Protein AF-0000000065834047 (afdb_homodimer)

Nearest PDB structures (foldseek):
  3djc-assembly2_E  TM=8.618E-01  e=1.489E-19  Legionella pneumophila subsp. pneumophila str. Philadelphia 1
  4o8k-assembly1_B  TM=8.026E-01  e=6.608E-20  Burkholderia thailandensis E264
  3djc-assembly2_D  TM=8.487E-01  e=1.687E-19  Legionella pneumophila subsp. pneumophila str. Philadelphia 1
  9b78-assembly1_A  TM=8.359E-01  e=2.480E-18  Mycobacterium tuberculosis
  9cku-assembly1_F  TM=8.064E-01  e=1.044E-17  Mycobacterium tuberculosis

Radius of gyration: 26.19 Å; Cα contacts (8 Å, |Δi|>4): 987; chains: 2; bounding box: 42×87×62 Å

Organism: Dichelobacter nodosus (strain VCS1703A) (NCBI:txid246195)

InterPro domains:
  IPR004619 Type III pantothenate kinase [MF_01274] (1-244)
  IPR004619 Type III pantothenate kinase [PF03309] (3-196)
  IPR004619 Type III pantothenate kinase [PTHR34265] (1-239)
  IPR004619 Type III pantothenate kinase [TIGR00671] (3-236)
  IPR043129 ATPase, nucleotide binding domain [SSF53067] (1-114)
  IPR043129 ATPase, nucleotide binding domain [SSF53067] (116-239)

pLDDT: mean 92.5, std 10.63, range [37.28, 98.75]

Sequence (492 aa):
MYLLIDVGNSRIKWLYGNKVPSTIEAVSYKQDWQMKLIRAWHLLPEPEAIALSSVNKAEITTTIEEIVRQLWHKTVKIFVSQKQTNHTLTVVYQKPEKLGSDRYLAMLGARSLCHDPLCVVGCGTAITLDAVDGDGRHLGGFILPGMRLAENALLQNTQKLVPMRWTPHLLGNDTASCISAGIHHALPAGVDHIIDELEGQCGYYFKRFAFGGDAQILFGNRPTYRIEPDLIFGGMFAHLSPPKQVMYLLIDVGNSRIKWLYGNKVPSTIEAVSYKQDWQMKLIRAWHLLPEPEAIALSSVNKAEITTTIEEIVRQLWHKTVKIFVSQKQTNHTLTVVYQKPEKLGSDRYLAMLGARSLCHDPLCVVGCGTAITLDAVDGDGRHLGGFILPGMRLAENALLQNTQKLVPMRWTPHLLGNDTASCISAGIHHALPAGVDHIIDELEGQCGYYFKRFAFGGDAQILFGNRPTYRIEPDLIFGGMFAHLSPPKQV

Structure (mmCIF, N/CA/C/O backbone):
data_AF-0000000065834047-model_v1
#
loop_
_entity.id
_entity.type
_entity.pdbx_description
1 polymer 'Type III pantothenate kinase'
#
loop_
_atom_site.group_PDB
_atom_site.id
_atom_site.type_symbol
_atom_site.label_atom_id
_atom_site.label_alt_id
_atom_site.label_comp_id
_atom_site.label_asym_id
_atom_site.label_entity_id
_atom_site.label_seq_id
_atom_site.pdbx_PDB_ins_code
_atom_site.Cartn_x
_atom_site.Cartn_y
_atom_site.Cartn_z
_atom_site.occupancy
_atom_site.B_iso_or_equiv
_atom_site.auth_seq_id
_atom_site.auth_comp_id
_atom_site.auth_asym_id
_atom_site.auth_atom_id
_atom_site.pdbx_PDB_model_num
ATOM 1 N N . MET A 1 1 ? -8.156 -37.469 -17.328 1 93.31 1 MET A N 1
ATOM 2 C CA . MET A 1 1 ? -8 -36.031 -17.188 1 93.31 1 MET A CA 1
ATOM 3 C C . MET A 1 1 ? -7.539 -35.688 -15.773 1 93.31 1 MET A C 1
ATOM 5 O O . MET A 1 1 ? -7.727 -36.469 -14.844 1 93.31 1 MET A O 1
ATOM 9 N N . TYR A 1 2 ? -6.887 -34.562 -15.664 1 94.88 2 TYR A N 1
ATOM 10 C CA . TYR A 1 2 ? -6.418 -34.125 -14.359 1 94.88 2 TYR A CA 1
ATOM 11 C C . TYR A 1 2 ? -7.488 -33.312 -13.648 1 94.88 2 TYR A C 1
ATOM 13 O O . TYR A 1 2 ? -8.297 -32.625 -14.289 1 94.88 2 TYR A O 1
ATOM 21 N N . LEU A 1 3 ? -7.492 -33.406 -12.352 1 97.31 3 LEU A N 1
ATOM 22 C CA . LEU A 1 3 ? -8.133 -32.406 -11.492 1 97.31 3 LEU A CA 1
ATOM 23 C C . LEU A 1 3 ? -7.098 -31.578 -10.75 1 97.31 3 LEU A C 1
ATOM 25 O O . LEU A 1 3 ? -6.398 -32.094 -9.875 1 97.31 3 LEU A O 1
ATOM 29 N N . LEU A 1 4 ? -7.031 -30.344 -11.156 1 97.81 4 LEU A N 1
ATOM 30 C CA . LEU A 1 4 ? -6.07 -29.422 -10.547 1 97.81 4 LEU A CA 1
ATOM 31 C C . LEU A 1 4 ? -6.777 -28.422 -9.641 1 97.81 4 LEU A C 1
ATOM 33 O O . LEU A 1 4 ? -7.781 -27.812 -10.031 1 97.81 4 LEU A O 1
ATOM 37 N N . ILE A 1 5 ? -6.246 -28.25 -8.422 1 98 5 ILE A N 1
ATOM 38 C CA . ILE A 1 5 ? -6.926 -27.453 -7.398 1 98 5 ILE A CA 1
ATOM 39 C C . ILE A 1 5 ? -5.996 -26.344 -6.902 1 98 5 ILE A C 1
ATOM 41 O O . ILE A 1 5 ? -4.836 -26.609 -6.574 1 98 5 ILE A O 1
ATOM 45 N N . ASP A 1 6 ? -6.461 -25.156 -6.887 1 97.25 6 ASP A N 1
ATOM 46 C CA . ASP A 1 6 ? -5.766 -24 -6.324 1 97.25 6 ASP A CA 1
ATOM 47 C C . ASP A 1 6 ? -6.488 -23.484 -5.086 1 97.25 6 ASP A C 1
ATOM 49 O O . ASP A 1 6 ? -7.555 -22.875 -5.195 1 97.25 6 ASP A O 1
ATOM 53 N N . VAL A 1 7 ? -5.859 -23.672 -3.938 1 96.69 7 VAL A N 1
ATOM 54 C CA . VAL A 1 7 ? -6.441 -23.281 -2.656 1 96.69 7 VAL A CA 1
ATOM 55 C C . VAL A 1 7 ? -5.855 -21.953 -2.207 1 96.69 7 VAL A C 1
ATOM 57 O O . VAL A 1 7 ? -4.812 -21.906 -1.551 1 96.69 7 VAL A O 1
ATOM 60 N N . GLY A 1 8 ? -6.59 -20.891 -2.469 1 92.88 8 GLY A N 1
ATOM 61 C CA . GLY A 1 8 ? -6.18 -19.562 -2.039 1 92.88 8 GLY A CA 1
ATOM 62 C C . GLY A 1 8 ? -6.773 -19.156 -0.705 1 92.88 8 GLY A C 1
ATOM 63 O O . GLY A 1 8 ? -7.492 -19.938 -0.077 1 92.88 8 GLY A O 1
ATOM 64 N N . ASN A 1 9 ? -6.527 -17.906 -0.293 1 87.06 9 ASN A N 1
ATOM 65 C CA . ASN A 1 9 ? -7.016 -17.406 0.993 1 87.06 9 ASN A CA 1
ATOM 66 C C . ASN A 1 9 ? -8.5 -17.062 0.934 1 87.06 9 ASN A C 1
ATOM 68 O O . ASN A 1 9 ? -9.195 -17.094 1.95 1 87.06 9 ASN A O 1
ATOM 72 N N . SER A 1 10 ? -8.969 -16.766 -0.261 1 86.06 10 SER A N 1
ATOM 73 C CA . SER A 1 10 ? -10.336 -16.281 -0.367 1 86.06 10 SER A CA 1
ATOM 74 C C . SER A 1 10 ? -11.242 -17.312 -1.042 1 86.06 10 SER A C 1
ATOM 76 O O . SER A 1 10 ? -12.438 -17.391 -0.752 1 86.06 10 SER A O 1
ATOM 78 N N . ARG A 1 11 ? -10.609 -18.062 -1.966 1 92.06 11 ARG A N 1
ATOM 79 C CA . ARG A 1 11 ? -11.406 -19 -2.758 1 92.06 11 ARG A CA 1
ATOM 80 C C . ARG A 1 11 ? -10.609 -20.266 -3.084 1 92.06 11 ARG A C 1
ATOM 82 O O . ARG A 1 11 ? -9.383 -20.25 -3.039 1 92.06 11 ARG A O 1
ATOM 89 N N . ILE A 1 12 ? -11.406 -21.281 -3.412 1 96.19 12 ILE A N 1
ATOM 90 C CA . ILE A 1 12 ? -10.859 -22.5 -4.004 1 96.19 12 ILE A CA 1
ATOM 91 C C . ILE A 1 12 ? -11.25 -22.578 -5.48 1 96.19 12 ILE A C 1
ATOM 93 O O . ILE A 1 12 ? -12.43 -22.5 -5.82 1 96.19 12 ILE A O 1
ATOM 97 N N . LYS A 1 13 ? -10.219 -22.703 -6.359 1 96.38 13 LYS A N 1
ATOM 98 C CA . LYS A 1 13 ? -10.445 -22.859 -7.793 1 96.38 13 LYS A CA 1
ATOM 99 C C . LYS A 1 13 ? -9.977 -24.219 -8.281 1 96.38 13 LYS A C 1
ATOM 101 O O . LYS A 1 13 ? -9.047 -24.812 -7.715 1 96.38 13 LYS A O 1
ATOM 106 N N . TRP A 1 14 ? -10.695 -24.688 -9.289 1 97.12 14 TRP A N 1
ATOM 107 C CA . TRP A 1 14 ? -10.227 -25.969 -9.836 1 97.12 14 TRP A CA 1
ATOM 108 C C . TRP A 1 14 ? -10.461 -26.031 -11.336 1 97.12 14 TRP A C 1
ATOM 110 O O . TRP A 1 14 ? -11.289 -25.297 -11.875 1 97.12 14 TRP A O 1
ATOM 120 N N . LEU A 1 15 ? -9.617 -26.828 -11.891 1 96.56 15 LEU A N 1
ATOM 121 C CA . LEU A 1 15 ? -9.68 -27.141 -13.312 1 96.56 15 LEU A CA 1
ATOM 122 C C . LEU A 1 15 ? -9.711 -28.641 -13.531 1 96.56 15 LEU A C 1
ATOM 124 O O . LEU A 1 15 ? -8.883 -29.375 -12.984 1 96.56 15 LEU A O 1
ATOM 128 N N . TYR A 1 16 ? -10.75 -29.078 -14.273 1 96.12 16 TYR A N 1
ATOM 129 C CA . TYR A 1 16 ? -10.797 -30.453 -14.742 1 96.12 16 TYR A CA 1
ATOM 130 C C . TYR A 1 16 ? -10.508 -30.547 -16.234 1 96.12 16 TYR A C 1
ATOM 132 O O . TYR A 1 16 ? -11.281 -30.047 -17.047 1 96.12 16 TYR A O 1
ATOM 140 N N . GLY A 1 17 ? -9.305 -31.094 -16.547 1 93.88 17 GLY A N 1
ATOM 141 C CA . GLY A 1 17 ? -8.906 -31.141 -17.938 1 93.88 17 GLY A CA 1
ATOM 142 C C . GLY A 1 17 ? -7.441 -31.484 -18.141 1 93.88 17 GLY A C 1
ATOM 143 O O . GLY A 1 17 ? -6.746 -31.812 -17.172 1 93.88 17 GLY A O 1
ATOM 144 N N . ASN A 1 18 ? -6.973 -31.359 -19.5 1 91.31 18 ASN A N 1
ATOM 145 C CA . ASN A 1 18 ? -5.605 -31.75 -19.812 1 91.31 18 ASN A CA 1
ATOM 146 C C . ASN A 1 18 ? -4.781 -30.578 -20.328 1 91.31 18 ASN A C 1
ATOM 148 O O . ASN A 1 18 ? -3.621 -30.734 -20.703 1 91.31 18 ASN A O 1
ATOM 152 N N . LYS A 1 19 ? -5.438 -29.438 -20.359 1 84.38 19 LYS A N 1
ATOM 153 C CA . LYS A 1 19 ? -4.715 -28.266 -20.844 1 84.38 19 LYS A CA 1
ATOM 154 C C . LYS A 1 19 ? -5.418 -26.984 -20.438 1 84.38 19 LYS A C 1
ATOM 156 O O . LYS A 1 19 ? -6.539 -27.016 -19.922 1 84.38 19 LYS A O 1
ATOM 161 N N . VAL A 1 20 ? -4.637 -25.828 -20.672 1 81.25 20 VAL A N 1
ATOM 162 C CA . VAL A 1 20 ? -5.234 -24.5 -20.547 1 81.25 20 VAL A CA 1
ATOM 163 C C . VAL A 1 20 ? -5.344 -23.859 -21.938 1 81.25 20 VAL A C 1
ATOM 165 O O . VAL A 1 20 ? -4.457 -24.016 -22.766 1 81.25 20 VAL A O 1
ATOM 168 N N . PRO A 1 21 ? -6.453 -23.094 -22.094 1 76.81 21 PRO A N 1
ATOM 169 C CA . PRO A 1 21 ? -7.562 -22.766 -21.188 1 76.81 21 PRO A CA 1
ATOM 170 C C . PRO A 1 21 ? -8.586 -23.906 -21.094 1 76.81 21 PRO A C 1
ATOM 172 O O . PRO A 1 21 ? -8.703 -24.719 -22.016 1 76.81 21 PRO A O 1
ATOM 175 N N . SER A 1 22 ? -9.102 -24.031 -19.969 1 81.81 22 SER A N 1
ATOM 176 C CA . SER A 1 22 ? -10.25 -24.891 -19.672 1 81.81 22 SER A CA 1
ATOM 177 C C . SER A 1 22 ? -11.211 -24.219 -18.703 1 81.81 22 SER A C 1
ATOM 179 O O . SER A 1 22 ? -10.961 -23.094 -18.25 1 81.81 22 SER A O 1
ATOM 181 N N . THR A 1 23 ? -12.32 -24.859 -18.516 1 82.75 23 THR A N 1
ATOM 182 C CA . THR A 1 23 ? -13.305 -24.312 -17.594 1 82.75 23 THR A CA 1
ATOM 183 C C . THR A 1 23 ? -12.773 -24.312 -16.156 1 82.75 23 THR A C 1
ATOM 185 O O . THR A 1 23 ? -12.328 -25.344 -15.664 1 82.75 23 THR A O 1
ATOM 188 N N . ILE A 1 24 ? -12.758 -23.172 -15.664 1 89.06 24 ILE A N 1
ATOM 189 C CA . ILE A 1 24 ? -12.328 -23.031 -14.281 1 89.06 24 ILE A CA 1
ATOM 190 C C . ILE A 1 24 ? -13.531 -22.672 -13.406 1 89.06 24 ILE A C 1
ATOM 192 O O . ILE A 1 24 ? -14.297 -21.766 -13.734 1 89.06 24 ILE A O 1
ATOM 196 N N . GLU A 1 25 ? -13.719 -23.438 -12.367 1 93.75 25 GLU A N 1
ATOM 197 C CA . GLU A 1 25 ? -14.758 -23.172 -11.375 1 93.75 25 GLU A CA 1
ATOM 198 C C . GLU A 1 25 ? -14.148 -22.766 -10.039 1 93.75 25 GLU A C 1
ATOM 200 O O . GLU A 1 25 ? -12.953 -22.938 -9.812 1 93.75 25 GLU A O 1
ATOM 205 N N . ALA A 1 26 ? -15.031 -22.125 -9.219 1 94.75 26 ALA A N 1
ATOM 206 C CA . ALA A 1 26 ? -14.523 -21.641 -7.938 1 94.75 26 ALA A CA 1
ATOM 207 C C . ALA A 1 26 ? -15.617 -21.656 -6.875 1 94.75 26 ALA A C 1
ATOM 209 O O . ALA A 1 26 ? -16.812 -21.625 -7.203 1 94.75 26 ALA A O 1
ATOM 210 N N . VAL A 1 27 ? -15.188 -21.781 -5.566 1 95.31 27 VAL A N 1
ATOM 211 C CA . VAL A 1 27 ? -16.078 -21.625 -4.422 1 95.31 27 VAL A CA 1
ATOM 212 C C . VAL A 1 27 ? -15.422 -20.734 -3.367 1 95.31 27 VAL A C 1
ATOM 214 O O . VAL A 1 27 ? -14.203 -20.812 -3.148 1 95.31 27 VAL A O 1
ATOM 217 N N . SER A 1 28 ? -16.219 -19.891 -2.723 1 92.88 28 SER A N 1
ATOM 218 C CA . SER A 1 28 ? -15.734 -19.078 -1.604 1 92.88 28 SER A CA 1
ATOM 219 C C . SER A 1 28 ? -15.914 -19.828 -0.28 1 92.88 28 SER A C 1
ATOM 221 O O . SER A 1 28 ? -16.703 -20.766 -0.19 1 92.88 28 SER A O 1
ATOM 223 N N . TYR A 1 29 ? -15.18 -19.328 0.727 1 91.88 29 TYR A N 1
ATOM 224 C CA . TYR A 1 29 ? -15.234 -19.969 2.031 1 91.88 29 TYR A CA 1
ATOM 225 C C . TYR A 1 29 ? -16.453 -19.516 2.82 1 91.88 29 TYR A C 1
ATOM 227 O O . TYR A 1 29 ? -16.719 -20.016 3.916 1 91.88 29 TYR A O 1
ATOM 235 N N . LYS A 1 30 ? -17.188 -18.5 2.559 1 85 30 LYS A N 1
ATOM 236 C CA . LYS A 1 30 ? -18.266 -17.859 3.301 1 85 30 LYS A CA 1
ATOM 237 C C . LYS A 1 30 ? -19.359 -18.859 3.682 1 85 30 LYS A C 1
ATOM 239 O O . LYS A 1 30 ? -19.891 -18.812 4.789 1 85 30 LYS A O 1
ATOM 244 N N . GLN A 1 31 ? -19.781 -19.734 2.674 1 84.25 31 GLN A N 1
ATOM 245 C CA . GLN A 1 31 ? -20.875 -20.609 3.047 1 84.25 31 GLN A CA 1
ATOM 246 C C . GLN A 1 31 ? -20.688 -22.016 2.457 1 84.25 31 GLN A C 1
ATOM 248 O O . GLN A 1 31 ? -20.703 -22.188 1.237 1 84.25 31 GLN A O 1
ATOM 253 N N . ASP A 1 32 ? -20.641 -23.062 3.328 1 92.81 32 ASP A N 1
ATOM 254 C CA . ASP A 1 32 ? -20.719 -24.484 3.021 1 92.81 32 ASP A CA 1
ATOM 255 C C . ASP A 1 32 ? -19.828 -24.828 1.834 1 92.81 32 ASP A C 1
ATOM 257 O O . ASP A 1 32 ? -20.266 -25.5 0.895 1 92.81 32 ASP A O 1
ATOM 261 N N . TRP A 1 33 ? -18.625 -24.406 1.946 1 95.44 33 TRP A N 1
ATOM 262 C CA . TRP A 1 33 ? -17.719 -24.594 0.814 1 95.44 33 TRP A CA 1
ATOM 263 C C . TRP A 1 33 ? -17.422 -26.078 0.607 1 95.44 33 TRP A C 1
ATOM 265 O O . TRP A 1 33 ? -17.25 -26.531 -0.526 1 95.44 33 TRP A O 1
ATOM 275 N N . GLN A 1 34 ? -17.5 -26.922 1.593 1 96.69 34 GLN A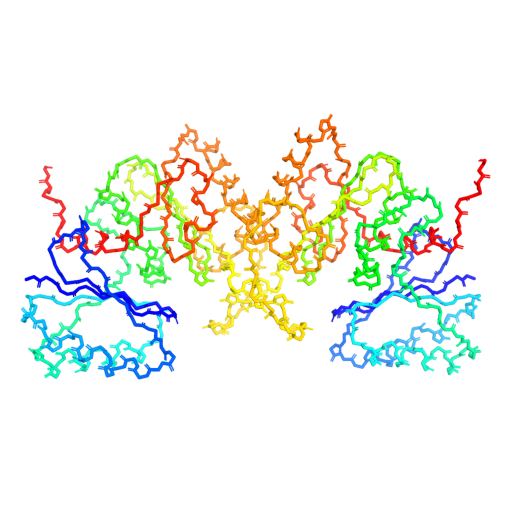 N 1
ATOM 276 C CA . GLN A 1 34 ? -17.25 -28.344 1.482 1 96.69 34 GLN A CA 1
ATOM 277 C C . GLN A 1 34 ? -18.344 -29.047 0.673 1 96.69 34 GLN A C 1
ATOM 279 O O . GLN A 1 34 ? -18.047 -29.828 -0.236 1 96.69 34 GLN A O 1
ATOM 284 N N . MET A 1 35 ? -19.516 -28.719 1.02 1 96.44 35 MET A N 1
ATOM 285 C CA . MET A 1 35 ? -20.641 -29.312 0.321 1 96.44 35 MET A CA 1
ATOM 286 C C . MET A 1 35 ? -20.656 -28.891 -1.145 1 96.44 35 MET A C 1
ATOM 288 O O . MET A 1 35 ? -21.016 -29.688 -2.018 1 96.44 35 MET A O 1
ATOM 292 N N . LYS A 1 36 ? -20.328 -27.703 -1.32 1 96.38 36 LYS A N 1
ATOM 293 C CA . LYS A 1 36 ? -20.297 -27.203 -2.691 1 96.38 36 LYS A CA 1
ATOM 294 C C . LYS A 1 36 ? -19.234 -27.922 -3.516 1 96.38 36 LYS A C 1
ATOM 296 O O . LYS A 1 36 ? -19.453 -28.219 -4.691 1 96.38 36 LYS A O 1
ATOM 301 N N . LEU A 1 37 ? -18.125 -28.203 -2.932 1 96.69 37 LEU A N 1
ATOM 302 C CA . LEU A 1 37 ? -17.078 -28.953 -3.613 1 96.69 37 LEU A CA 1
ATOM 303 C C . LEU A 1 37 ? -17.562 -30.359 -3.943 1 96.69 37 LEU A C 1
ATOM 305 O O . LEU A 1 37 ? -17.391 -30.844 -5.07 1 96.69 37 LEU A O 1
ATOM 309 N N . ILE A 1 38 ? -18.172 -31.016 -2.994 1 96.75 38 ILE A N 1
ATOM 310 C CA . ILE A 1 38 ? -18.641 -32.375 -3.164 1 96.75 38 ILE A CA 1
ATOM 311 C C . ILE A 1 38 ? -19.672 -32.438 -4.293 1 96.75 38 ILE A C 1
ATOM 313 O O . ILE A 1 38 ? -19.609 -33.312 -5.156 1 96.75 38 ILE A O 1
ATOM 317 N N . ARG A 1 39 ? -20.516 -31.469 -4.301 1 95.94 39 ARG A N 1
ATOM 318 C CA . ARG A 1 39 ? -21.562 -31.422 -5.316 1 95.94 39 ARG A CA 1
ATOM 319 C C . ARG A 1 39 ? -20.969 -31.234 -6.707 1 95.94 39 ARG A C 1
ATOM 321 O O . ARG A 1 39 ? -21.422 -31.844 -7.672 1 95.94 39 ARG A O 1
ATOM 328 N N . ALA A 1 40 ? -20.016 -30.422 -6.777 1 96.38 40 ALA A N 1
ATOM 329 C CA . ALA A 1 40 ? -19.391 -30.156 -8.062 1 96.38 40 ALA A CA 1
ATOM 330 C C . ALA A 1 40 ? -18.562 -31.359 -8.539 1 96.38 40 ALA A C 1
ATOM 332 O O . ALA A 1 40 ? -18.609 -31.719 -9.719 1 96.38 40 ALA A O 1
ATOM 333 N N . TRP A 1 41 ? -17.906 -31.984 -7.645 1 97.12 41 TRP A N 1
ATOM 334 C CA . TRP A 1 41 ? -16.922 -33 -7.996 1 97.12 41 TRP A CA 1
ATOM 335 C C . TRP A 1 41 ? -17.594 -34.375 -8.18 1 97.12 41 TRP A C 1
ATOM 337 O O . TRP A 1 41 ? -17.094 -35.219 -8.93 1 97.12 41 TRP A O 1
ATOM 347 N N . HIS A 1 42 ? -18.688 -34.562 -7.539 1 94.94 42 HIS A N 1
ATOM 348 C CA . HIS A 1 42 ? -19.375 -35.844 -7.668 1 94.94 42 HIS A CA 1
ATOM 349 C C . HIS A 1 42 ? -19.875 -36.062 -9.094 1 94.94 42 HIS A C 1
ATOM 351 O O . HIS A 1 42 ? -20.047 -37.219 -9.523 1 94.94 42 HIS A O 1
ATOM 357 N N . LEU A 1 43 ? -20.016 -35 -9.766 1 93.69 43 LEU A N 1
ATOM 358 C CA . LEU A 1 43 ? -20.562 -35.031 -11.117 1 93.69 43 LEU A CA 1
ATOM 359 C C . LEU A 1 43 ? -19.453 -35.25 -12.141 1 93.69 43 LEU A C 1
ATOM 361 O O . LEU A 1 43 ? -19.719 -35.562 -13.305 1 93.69 43 LEU A O 1
ATOM 365 N N . LEU A 1 44 ? -18.25 -35.188 -11.727 1 94.94 44 LEU A N 1
ATOM 366 C CA . LEU A 1 44 ? -17.109 -35.312 -12.641 1 94.94 44 LEU A CA 1
ATOM 367 C C . LEU A 1 44 ? -16.766 -36.781 -12.852 1 94.94 44 LEU A C 1
ATOM 369 O O . LEU A 1 44 ? -16.828 -37.594 -11.922 1 94.94 44 LEU A O 1
ATOM 373 N N . PRO A 1 45 ? -16.328 -37.125 -14.148 1 95.31 45 PRO A N 1
ATOM 374 C CA . PRO A 1 45 ? -15.664 -38.438 -14.273 1 95.31 45 PRO A CA 1
ATOM 375 C C . PRO A 1 45 ? -14.445 -38.562 -13.375 1 95.31 45 PRO A C 1
ATOM 377 O O . PRO A 1 45 ? -13.805 -37.562 -13.039 1 95.31 45 PRO A O 1
ATOM 380 N N . GLU A 1 46 ? -14.125 -39.781 -13.023 1 96.38 46 GLU A N 1
ATOM 381 C CA . GLU A 1 46 ? -12.984 -40.031 -12.148 1 96.38 46 GLU A CA 1
ATOM 382 C C . GLU A 1 46 ? -11.703 -39.438 -12.75 1 96.38 46 GLU A C 1
ATOM 384 O O . GLU A 1 46 ? -11.305 -39.812 -13.859 1 96.38 46 GLU A O 1
ATOM 389 N N . PRO A 1 47 ? -11.023 -38.656 -12.008 1 96.81 47 PRO A N 1
ATOM 390 C CA . PRO A 1 47 ? -9.773 -38.094 -12.531 1 96.81 47 PRO A CA 1
ATOM 391 C C . PRO A 1 47 ? -8.641 -39.094 -12.578 1 96.81 47 PRO A C 1
ATOM 393 O O . PRO A 1 47 ? -8.555 -39.969 -11.711 1 96.81 47 PRO A O 1
ATOM 396 N N . GLU A 1 48 ? -7.781 -38.938 -13.578 1 95 48 GLU A N 1
ATOM 397 C CA . GLU A 1 48 ? -6.582 -39.781 -13.641 1 95 48 GLU A CA 1
ATOM 398 C C . GLU A 1 48 ? -5.613 -39.438 -12.508 1 95 48 GLU A C 1
ATOM 400 O O . GLU A 1 48 ? -5.027 -40.344 -11.898 1 95 48 GLU A O 1
ATOM 405 N N . ALA A 1 49 ? -5.445 -38.188 -12.297 1 95.44 49 ALA A N 1
ATOM 406 C CA . ALA A 1 49 ? -4.598 -37.688 -11.211 1 95.44 49 ALA A CA 1
ATOM 407 C C . ALA A 1 49 ? -5.156 -36.406 -10.633 1 95.44 49 ALA A C 1
ATOM 409 O O . ALA A 1 49 ? -5.848 -35.656 -11.32 1 95.44 49 ALA A O 1
ATOM 410 N N . ILE A 1 50 ? -4.852 -36.219 -9.328 1 97.94 50 ILE A N 1
ATOM 411 C CA . ILE A 1 50 ? -5.316 -35.031 -8.609 1 97.94 50 ILE A CA 1
ATOM 412 C C . ILE A 1 50 ? -4.129 -34.312 -7.965 1 97.94 50 ILE A C 1
ATOM 414 O O . ILE A 1 50 ? -3.299 -34.938 -7.305 1 97.94 50 ILE A O 1
ATOM 418 N N . ALA A 1 51 ? -3.982 -33.031 -8.25 1 97.88 51 ALA A N 1
ATOM 419 C CA . ALA A 1 51 ? -2.896 -32.25 -7.668 1 97.88 51 ALA A CA 1
ATOM 420 C C . ALA A 1 51 ? -3.41 -30.906 -7.129 1 97.88 51 ALA A C 1
ATOM 422 O O . ALA A 1 51 ? -4.441 -30.406 -7.582 1 97.88 51 ALA A O 1
ATOM 423 N N . LEU A 1 52 ? -2.648 -30.391 -6.148 1 98.19 52 LEU A N 1
ATOM 424 C CA . LEU A 1 52 ? -3.174 -29.266 -5.379 1 98.19 52 LEU A CA 1
ATOM 425 C C . LEU A 1 52 ? -2.055 -28.312 -4.973 1 98.19 52 LEU A C 1
ATOM 427 O O . LEU A 1 52 ? -0.982 -28.75 -4.555 1 98.19 52 LEU A O 1
ATOM 431 N N . SER A 1 53 ? -2.287 -27.031 -5.156 1 97.81 53 SER A N 1
ATOM 432 C CA . SER A 1 53 ? -1.477 -25.953 -4.59 1 97.81 53 SER A CA 1
ATOM 433 C C . SER A 1 53 ? -2.24 -25.203 -3.512 1 97.81 53 SER A C 1
ATOM 435 O O . SER A 1 53 ? -3.43 -24.906 -3.67 1 97.81 53 SER A O 1
ATOM 437 N N . SER A 1 54 ? -1.531 -24.891 -2.373 1 96.75 54 SER A N 1
ATOM 438 C CA . SER A 1 54 ? -2.229 -24.219 -1.286 1 96.75 54 SER A CA 1
ATOM 439 C C . SER A 1 54 ? -1.336 -23.172 -0.622 1 96.75 54 SER A C 1
ATOM 441 O O . SER A 1 54 ? -0.164 -23.438 -0.345 1 96.75 54 SER A O 1
ATOM 443 N N . VAL A 1 55 ? -1.872 -22.062 -0.415 1 92.12 55 VAL A N 1
ATOM 444 C CA . VAL A 1 55 ? -1.207 -21.047 0.396 1 92.12 55 VAL A CA 1
ATOM 445 C C . VAL A 1 55 ? -2.064 -20.719 1.615 1 92.12 55 VAL A C 1
ATOM 447 O O . VAL A 1 55 ? -1.863 -19.688 2.262 1 92.12 55 VAL A O 1
ATOM 450 N N . ASN A 1 56 ? -3.027 -21.547 1.898 1 93.12 56 ASN A N 1
ATOM 451 C CA . ASN A 1 56 ? -3.949 -21.391 3.018 1 93.12 56 ASN A CA 1
ATOM 452 C C . ASN A 1 56 ? -3.58 -22.312 4.176 1 93.12 56 ASN A C 1
ATOM 454 O O . ASN A 1 56 ? -2.523 -22.938 4.16 1 93.12 56 ASN A O 1
ATOM 458 N N . LYS A 1 57 ? -4.445 -22.359 5.203 1 91.81 57 LYS A N 1
ATOM 459 C CA . LYS A 1 57 ? -4.227 -23.203 6.375 1 91.81 57 LYS A CA 1
ATOM 460 C C . LYS A 1 57 ? -4.188 -24.688 5.992 1 91.81 57 LYS A C 1
ATOM 462 O O . LYS A 1 57 ? -4.953 -25.125 5.133 1 91.81 57 LYS A O 1
ATOM 467 N N . ALA A 1 58 ? -3.389 -25.422 6.727 1 94.19 58 ALA A N 1
ATOM 468 C CA . ALA A 1 58 ? -3.18 -26.844 6.453 1 94.19 58 ALA A CA 1
ATOM 469 C C . ALA A 1 58 ? -4.477 -27.625 6.613 1 94.19 58 ALA A C 1
ATOM 471 O O . ALA A 1 58 ? -4.703 -28.609 5.918 1 94.19 58 ALA A O 1
ATOM 472 N N . GLU A 1 59 ? -5.309 -27.141 7.469 1 95.75 59 GLU A N 1
ATOM 473 C CA . GLU A 1 59 ? -6.566 -27.828 7.75 1 95.75 59 GLU A CA 1
ATOM 474 C C . GLU A 1 59 ? -7.453 -27.891 6.508 1 95.75 59 GLU A C 1
ATOM 476 O O . GLU A 1 59 ? -8.195 -28.844 6.309 1 95.75 59 GLU A O 1
ATOM 481 N N . ILE A 1 60 ? -7.363 -26.922 5.695 1 96.75 60 ILE A N 1
ATOM 482 C CA . ILE A 1 60 ? -8.172 -26.859 4.484 1 96.75 60 ILE A CA 1
ATOM 483 C C . ILE A 1 60 ? -7.707 -27.938 3.498 1 96.75 60 ILE A C 1
ATOM 485 O O . ILE A 1 60 ? -8.523 -28.656 2.92 1 96.75 60 ILE A O 1
ATOM 489 N N . THR A 1 61 ? -6.457 -28.078 3.371 1 97.31 61 THR A N 1
ATOM 490 C CA . THR A 1 61 ? -5.883 -29.094 2.498 1 97.31 61 THR A CA 1
ATOM 491 C C . THR A 1 61 ? -6.27 -30.484 2.963 1 97.31 61 THR A C 1
ATOM 493 O O . THR A 1 61 ? -6.656 -31.328 2.152 1 97.31 61 THR A O 1
ATOM 496 N N . THR A 1 62 ? -6.203 -30.672 4.238 1 97.88 62 THR A N 1
ATOM 497 C CA . THR A 1 62 ? -6.566 -31.969 4.809 1 97.88 62 THR A CA 1
ATOM 498 C C . THR A 1 62 ? -8.023 -32.312 4.488 1 97.88 62 THR A C 1
ATOM 500 O O . THR A 1 62 ? -8.328 -33.438 4.121 1 97.88 62 THR A O 1
ATOM 503 N N . THR A 1 63 ? -8.836 -31.359 4.637 1 97.94 63 THR A N 1
ATOM 504 C CA . THR A 1 63 ? -10.258 -31.547 4.348 1 97.94 63 THR A CA 1
ATOM 505 C C . THR A 1 63 ? -10.461 -31.906 2.881 1 97.94 63 THR A C 1
ATOM 507 O O . THR A 1 63 ? -11.25 -32.812 2.566 1 97.94 63 THR A O 1
ATOM 510 N N . ILE A 1 64 ? -9.789 -31.281 2.047 1 98.25 64 ILE A N 1
ATOM 511 C CA . ILE A 1 64 ? -9.906 -31.547 0.617 1 98.25 64 ILE A CA 1
ATOM 512 C C . ILE A 1 64 ? -9.414 -32.969 0.307 1 98.25 64 ILE A C 1
ATOM 514 O O . ILE A 1 64 ? -10.031 -33.688 -0.481 1 98.25 64 ILE A O 1
ATOM 518 N N . GLU A 1 65 ? -8.328 -33.344 0.894 1 98.31 65 GLU A N 1
ATOM 519 C CA . GLU A 1 65 ? -7.816 -34.688 0.73 1 98.31 65 GLU A CA 1
ATOM 520 C C . GLU A 1 65 ? -8.852 -35.719 1.147 1 98.31 65 GLU A C 1
ATOM 522 O O . GLU A 1 65 ? -9 -36.781 0.496 1 98.31 65 GLU A O 1
ATOM 527 N N . GLU A 1 66 ? -9.516 -35.469 2.211 1 98.25 66 GLU A N 1
ATOM 528 C CA . GLU A 1 66 ? -10.555 -36.375 2.693 1 98.25 66 GLU A CA 1
ATOM 529 C C . GLU A 1 66 ? -11.703 -36.5 1.693 1 98.25 66 GLU A C 1
ATOM 531 O O . GLU A 1 66 ? -12.211 -37.594 1.445 1 98.25 66 GLU A O 1
ATOM 536 N N . ILE A 1 67 ? -12.07 -35.375 1.188 1 98.19 67 ILE A N 1
ATOM 537 C CA . ILE A 1 67 ? -13.141 -35.375 0.201 1 98.19 67 ILE A CA 1
ATOM 538 C C . ILE A 1 67 ? -12.734 -36.188 -1.018 1 98.19 67 ILE A C 1
ATOM 540 O O . ILE A 1 67 ? -13.523 -37 -1.52 1 98.19 67 ILE A O 1
ATOM 544 N N . VAL A 1 68 ? -11.531 -36.031 -1.464 1 98.19 68 VAL A N 1
ATOM 545 C CA . VAL A 1 68 ? -11.008 -36.75 -2.615 1 98.19 68 VAL A CA 1
ATOM 546 C C . VAL A 1 68 ? -11 -38.25 -2.328 1 98.19 68 VAL A C 1
ATOM 548 O O . VAL A 1 68 ? -11.406 -39.062 -3.172 1 98.19 68 VAL A O 1
ATOM 551 N N . ARG A 1 69 ? -10.555 -38.594 -1.163 1 97.75 69 ARG A N 1
ATOM 552 C CA . ARG A 1 69 ? -10.516 -40 -0.76 1 97.75 69 ARG A CA 1
ATOM 553 C C . ARG A 1 69 ? -11.914 -40.625 -0.751 1 97.75 69 ARG A C 1
ATOM 555 O O . ARG A 1 69 ? -12.109 -41.75 -1.225 1 97.75 69 ARG A O 1
ATOM 562 N N . GLN A 1 70 ? -12.828 -39.906 -0.266 1 97.25 70 GLN A N 1
ATOM 563 C CA . GLN A 1 70 ? -14.203 -40.375 -0.161 1 97.25 70 GLN A CA 1
ATOM 564 C C . GLN A 1 70 ? -14.828 -40.562 -1.54 1 97.25 70 GLN A C 1
ATOM 566 O O . GLN A 1 70 ? -15.562 -41.531 -1.773 1 97.25 70 GLN A O 1
ATOM 571 N N . LEU A 1 71 ? -14.539 -39.656 -2.395 1 97.5 71 LEU A N 1
ATOM 572 C CA . LEU A 1 71 ? -15.195 -39.656 -3.697 1 97.5 71 LEU A CA 1
ATOM 573 C C . LEU A 1 71 ? -14.547 -40.656 -4.637 1 97.5 71 LEU A C 1
ATOM 575 O O . LEU A 1 71 ? -15.242 -41.344 -5.391 1 97.5 71 LEU A O 1
ATOM 579 N N . TRP A 1 72 ? -13.164 -40.781 -4.578 1 97.5 72 TRP A N 1
ATOM 580 C CA . TRP A 1 72 ? -12.5 -41.5 -5.652 1 97.5 72 TRP A CA 1
ATOM 581 C C . TRP A 1 72 ? -11.484 -42.5 -5.086 1 97.5 72 TRP A C 1
ATOM 583 O O . TRP A 1 72 ? -10.828 -43.219 -5.84 1 97.5 72 TRP A O 1
ATOM 593 N N . HIS A 1 73 ? -11.266 -42.5 -3.842 1 97.31 73 HIS A N 1
ATOM 594 C CA . HIS A 1 73 ? -10.281 -43.375 -3.197 1 97.31 73 HIS A CA 1
ATOM 595 C C . HIS A 1 73 ? -8.883 -43.125 -3.762 1 97.31 73 HIS A C 1
ATOM 597 O O . HIS A 1 73 ? -8.141 -44.094 -4.031 1 97.31 73 HIS A O 1
ATOM 603 N N . LYS A 1 74 ? -8.57 -41.844 -3.967 1 97.56 74 LYS A N 1
ATOM 604 C CA . LYS A 1 74 ? -7.277 -41.438 -4.52 1 97.56 74 LYS A CA 1
ATOM 605 C C . LYS A 1 74 ? -6.539 -40.5 -3.57 1 97.56 74 LYS A C 1
ATOM 607 O O . LYS A 1 74 ? -7.133 -39.969 -2.629 1 97.56 74 LYS A O 1
ATOM 612 N N . THR A 1 75 ? -5.25 -40.344 -3.875 1 97.56 75 THR A N 1
ATOM 613 C CA . THR A 1 75 ? -4.43 -39.406 -3.117 1 97.56 75 THR A CA 1
ATOM 614 C C . THR A 1 75 ? -4.234 -38.125 -3.898 1 97.56 75 THR A C 1
ATOM 616 O O . THR A 1 75 ? -4.438 -38.094 -5.113 1 97.56 75 THR A O 1
ATOM 619 N N . VAL A 1 76 ? -3.887 -37.062 -3.145 1 98.12 76 VAL A N 1
ATOM 620 C CA . VAL A 1 76 ? -3.662 -35.75 -3.746 1 98.12 76 VAL A CA 1
ATOM 621 C C . VAL A 1 76 ? -2.17 -35.438 -3.736 1 98.12 76 VAL A C 1
ATOM 623 O O . VAL A 1 76 ? -1.514 -35.531 -2.697 1 98.12 76 VAL A O 1
ATOM 626 N N . LYS A 1 77 ? -1.628 -35.125 -4.879 1 97.19 77 LYS A N 1
ATOM 627 C CA . LYS A 1 77 ? -0.26 -34.625 -4.941 1 97.19 77 LYS A CA 1
ATOM 628 C C . LYS A 1 77 ? -0.206 -33.156 -4.586 1 97.19 77 LYS A C 1
ATOM 630 O O . LYS A 1 77 ? -0.904 -32.344 -5.191 1 97.19 77 LYS A O 1
ATOM 635 N N . ILE A 1 78 ? 0.645 -32.781 -3.672 1 97.5 78 ILE A N 1
ATOM 636 C CA . ILE A 1 78 ? 0.734 -31.406 -3.221 1 97.5 78 ILE A CA 1
ATOM 637 C C . ILE A 1 78 ? 1.95 -30.734 -3.854 1 97.5 78 ILE A C 1
ATOM 639 O O . ILE A 1 78 ? 3.068 -31.25 -3.762 1 97.5 78 ILE A O 1
ATOM 643 N N . PHE A 1 79 ? 1.738 -29.609 -4.457 1 97.25 79 PHE A N 1
ATOM 644 C CA . PHE A 1 79 ? 2.842 -28.859 -5.043 1 97.25 79 PHE A CA 1
ATOM 645 C C . PHE A 1 79 ? 3.621 -28.109 -3.969 1 97.25 79 PHE A C 1
ATOM 647 O O . PHE A 1 79 ? 3.033 -27.406 -3.143 1 97.25 79 PHE A O 1
ATOM 654 N N . VAL A 1 80 ? 4.906 -28.219 -4.074 1 96.19 80 VAL A N 1
ATOM 655 C CA . VAL A 1 80 ? 5.836 -27.469 -3.229 1 96.19 80 VAL A CA 1
ATOM 656 C C . VAL A 1 80 ? 6.953 -26.891 -4.086 1 96.19 80 VAL A C 1
ATOM 658 O O . VAL A 1 80 ? 7.469 -27.547 -4.988 1 96.19 80 VAL A O 1
ATOM 661 N N . SER A 1 81 ? 7.266 -25.656 -3.795 1 96.94 81 SER A N 1
ATOM 662 C CA . SER A 1 81 ? 8.352 -25.031 -4.547 1 96.94 81 SER A CA 1
ATOM 663 C C . SER A 1 81 ? 9.656 -25.797 -4.367 1 96.94 81 SER A C 1
ATOM 665 O O . SER A 1 81 ? 9.992 -26.219 -3.254 1 96.94 81 SER A O 1
ATOM 667 N N . GLN A 1 82 ? 10.352 -25.938 -5.496 1 96.75 82 GLN A N 1
ATOM 668 C CA . GLN A 1 82 ? 11.633 -26.625 -5.52 1 96.75 82 GLN A CA 1
ATOM 669 C C . GLN A 1 82 ? 12.742 -25.703 -6.023 1 96.75 82 GLN A C 1
ATOM 671 O O . GLN A 1 82 ? 12.477 -24.734 -6.742 1 96.75 82 GLN A O 1
ATOM 676 N N . LYS A 1 83 ? 13.914 -26.047 -5.68 1 97.19 83 LYS A N 1
ATOM 677 C CA . LYS A 1 83 ? 15.055 -25.219 -6.07 1 97.19 83 LYS A CA 1
ATOM 678 C C . LYS A 1 83 ? 15.188 -25.141 -7.59 1 97.19 83 LYS A C 1
ATOM 680 O O . LYS A 1 83 ? 15.398 -24.078 -8.156 1 97.19 83 LYS A O 1
ATOM 685 N N . GLN A 1 84 ? 15.133 -26.328 -8.188 1 96.25 84 GLN A N 1
ATOM 686 C CA . GLN A 1 84 ? 15.188 -26.438 -9.641 1 96.25 84 GLN A CA 1
ATOM 687 C C . GLN A 1 84 ? 14.047 -27.297 -10.172 1 96.25 84 GLN A C 1
ATOM 689 O O . GLN A 1 84 ? 13.75 -28.359 -9.609 1 96.25 84 GLN A O 1
ATOM 694 N N . THR A 1 85 ? 13.406 -26.75 -11.227 1 95.12 85 THR A N 1
ATOM 695 C CA . THR A 1 85 ? 12.305 -27.5 -11.812 1 95.12 85 THR A CA 1
ATOM 696 C C . THR A 1 85 ? 12.5 -27.672 -13.312 1 95.12 85 THR A C 1
ATOM 698 O O . THR A 1 85 ? 12.5 -26.703 -14.062 1 95.12 85 THR A O 1
ATOM 701 N N . ASN A 1 86 ? 12.672 -28.859 -13.828 1 90.81 86 ASN A N 1
ATOM 702 C CA . ASN A 1 86 ? 12.68 -29.281 -15.227 1 90.81 86 ASN A CA 1
ATOM 703 C C . ASN A 1 86 ? 13.641 -28.438 -16.062 1 90.81 86 ASN A C 1
ATOM 705 O O . ASN A 1 86 ? 13.359 -28.125 -17.219 1 90.81 86 ASN A O 1
ATOM 709 N N . HIS A 1 87 ? 14.586 -27.844 -15.477 1 87.44 87 HIS A N 1
ATOM 710 C CA . HIS A 1 87 ? 15.586 -27.016 -16.141 1 87.44 87 HIS A CA 1
ATOM 711 C C . HIS A 1 87 ? 14.961 -25.75 -16.734 1 87.44 87 HIS A C 1
ATOM 713 O O . HIS A 1 87 ? 15.422 -25.25 -17.75 1 87.44 87 HIS A O 1
ATOM 719 N N . THR A 1 88 ? 13.875 -25.422 -16.125 1 92.81 88 THR A N 1
ATOM 720 C CA . THR A 1 88 ? 13.156 -24.266 -16.656 1 92.81 88 THR A CA 1
ATOM 721 C C . THR A 1 88 ? 13.172 -23.109 -15.648 1 92.81 88 THR A C 1
ATOM 723 O O . THR A 1 88 ? 13.172 -21.938 -16.047 1 92.81 88 THR A O 1
ATOM 726 N N . LEU A 1 89 ? 13.281 -23.453 -14.367 1 97.06 89 LEU A N 1
ATOM 727 C CA . LEU A 1 89 ? 13.203 -22.438 -13.328 1 97.06 89 LEU A CA 1
ATOM 728 C C . LEU A 1 89 ? 14.109 -22.781 -12.156 1 97.06 89 LEU A C 1
ATOM 730 O O . LEU A 1 89 ? 14.078 -23.906 -11.648 1 97.06 89 LEU A O 1
ATOM 734 N N . THR A 1 90 ? 14.922 -21.859 -11.773 1 98.06 90 THR A N 1
ATOM 735 C CA . THR A 1 90 ? 15.719 -21.938 -10.555 1 98.06 90 THR A CA 1
ATOM 736 C C . THR A 1 90 ? 15.297 -20.859 -9.562 1 98.06 90 THR A C 1
ATOM 738 O O . THR A 1 90 ? 15.422 -19.672 -9.852 1 98.06 90 THR A O 1
ATOM 741 N N . VAL A 1 91 ? 14.898 -21.266 -8.398 1 97.75 91 VAL A N 1
ATOM 742 C CA . VAL A 1 91 ? 14.328 -20.344 -7.426 1 97.75 91 VAL A CA 1
ATOM 743 C C . VAL A 1 91 ? 15.445 -19.75 -6.57 1 97.75 91 VAL A C 1
ATOM 745 O O . VAL A 1 91 ? 16.375 -20.453 -6.16 1 97.75 91 VAL A O 1
ATOM 748 N N . VAL A 1 92 ? 15.305 -18.516 -6.18 1 97.31 92 VAL A N 1
ATOM 749 C CA . VAL A 1 92 ? 16.375 -17.766 -5.52 1 97.31 92 VAL A CA 1
ATOM 750 C C . VAL A 1 92 ? 16.328 -18.031 -4.016 1 97.31 92 VAL A C 1
ATOM 752 O O . VAL A 1 92 ? 17.328 -17.844 -3.32 1 97.31 92 VAL A O 1
ATOM 755 N N . TYR A 1 93 ? 15.25 -18.484 -3.459 1 96.06 93 TYR A N 1
ATOM 756 C CA . TYR A 1 93 ? 15.117 -18.734 -2.029 1 96.06 93 TYR A CA 1
ATOM 757 C C . TYR A 1 93 ? 16.109 -19.812 -1.57 1 96.06 93 TYR A C 1
ATOM 759 O O . TYR A 1 93 ? 16.25 -20.844 -2.225 1 96.06 93 TYR A O 1
ATOM 767 N N . GLN A 1 94 ? 16.75 -19.578 -0.48 1 95.81 94 GLN A N 1
ATOM 768 C CA . GLN A 1 94 ? 17.609 -20.594 0.093 1 95.81 94 GLN A CA 1
ATOM 769 C C . GLN A 1 94 ? 16.812 -21.844 0.485 1 95.81 94 GLN A C 1
ATOM 771 O O . GLN A 1 94 ? 17.234 -22.969 0.233 1 95.81 94 GLN A O 1
ATOM 776 N N . LYS A 1 95 ? 15.711 -21.547 1.096 1 96.31 95 LYS A N 1
ATOM 777 C CA . LYS A 1 95 ? 14.711 -22.578 1.383 1 96.31 95 LYS A CA 1
ATOM 778 C C . LYS A 1 95 ? 13.523 -22.453 0.436 1 96.31 95 LYS A C 1
ATOM 780 O O . LYS A 1 95 ? 12.547 -21.781 0.741 1 96.31 95 LYS A O 1
ATOM 785 N N . PRO A 1 96 ? 13.57 -23.188 -0.605 1 96.81 96 PRO A N 1
ATOM 786 C CA . PRO A 1 96 ? 12.586 -22.984 -1.674 1 96.81 96 PRO A CA 1
ATOM 787 C C . PRO A 1 96 ? 11.156 -23.234 -1.21 1 96.81 96 PRO A C 1
ATOM 789 O O . PRO A 1 96 ? 10.219 -22.609 -1.727 1 96.81 96 PRO A O 1
ATOM 792 N N . GLU A 1 97 ? 10.961 -24.062 -0.208 1 95.12 97 GLU A N 1
ATOM 793 C CA . GLU A 1 97 ? 9.625 -24.438 0.252 1 95.12 97 GLU A CA 1
ATOM 794 C C . GLU A 1 97 ? 8.93 -23.266 0.93 1 95.12 97 GLU A C 1
ATOM 796 O O . GLU A 1 97 ? 7.719 -23.297 1.152 1 95.12 97 GLU A O 1
ATOM 801 N N . LYS A 1 98 ? 9.656 -22.203 1.202 1 94.69 98 LYS A N 1
ATOM 802 C CA . LYS A 1 98 ? 9.086 -21.016 1.84 1 94.69 98 LYS A CA 1
ATOM 803 C C . LYS A 1 98 ? 8.469 -20.078 0.807 1 94.69 98 LYS A C 1
ATOM 805 O O . LYS A 1 98 ? 7.723 -19.172 1.158 1 94.69 98 LYS A O 1
ATOM 810 N N . LEU A 1 99 ? 8.812 -20.344 -0.397 1 96.31 99 LEU A N 1
ATOM 811 C CA . LEU A 1 99 ? 8.172 -19.594 -1.471 1 96.31 99 LEU A CA 1
ATOM 812 C C . LEU A 1 99 ? 6.75 -20.094 -1.713 1 96.31 99 LEU A C 1
ATOM 814 O O . LEU A 1 99 ? 6.527 -21.297 -1.867 1 96.31 99 LEU A O 1
ATOM 818 N N . GLY A 1 100 ? 5.812 -19.203 -1.703 1 95.56 100 GLY A N 1
ATOM 819 C CA . GLY A 1 100 ? 4.434 -19.594 -1.949 1 95.56 100 GLY A CA 1
ATOM 820 C C . GLY A 1 100 ? 4.25 -20.391 -3.229 1 95.56 100 GLY A C 1
ATOM 821 O O . GLY A 1 100 ? 4.785 -20.016 -4.277 1 95.56 100 GLY A O 1
ATOM 822 N N . SER A 1 101 ? 3.479 -21.375 -3.131 1 96.69 101 SER A N 1
ATOM 823 C CA . SER A 1 101 ? 3.277 -22.266 -4.273 1 96.69 101 SER A CA 1
ATOM 824 C C . SER A 1 101 ? 2.605 -21.531 -5.43 1 96.69 101 SER A C 1
ATOM 826 O O . SER A 1 101 ? 2.852 -21.844 -6.598 1 96.69 101 SER A O 1
ATOM 828 N N . ASP A 1 102 ? 1.806 -20.578 -5.117 1 96.25 102 ASP A N 1
ATOM 829 C CA . ASP A 1 102 ? 1.147 -19.797 -6.164 1 96.25 102 ASP A CA 1
ATOM 830 C C . ASP A 1 102 ? 2.166 -19 -6.98 1 96.25 102 ASP A C 1
ATOM 832 O O . ASP A 1 102 ? 2.117 -19.016 -8.211 1 96.25 102 ASP A O 1
ATOM 836 N N . ARG A 1 103 ? 3.074 -18.344 -6.316 1 97.81 103 ARG A N 1
ATOM 837 C CA . ARG A 1 103 ? 4.129 -17.594 -7 1 97.81 103 ARG A CA 1
ATOM 838 C C . ARG A 1 103 ? 5.008 -18.531 -7.824 1 97.81 103 ARG A C 1
ATOM 840 O O . ARG A 1 103 ? 5.328 -18.234 -8.977 1 97.81 103 ARG A O 1
ATOM 847 N N . TYR A 1 104 ? 5.359 -19.641 -7.203 1 98.31 104 TYR A N 1
ATOM 848 C CA . TYR A 1 104 ? 6.184 -20.656 -7.836 1 98.31 104 TYR A CA 1
ATOM 849 C C . TYR A 1 104 ? 5.539 -21.156 -9.125 1 98.31 104 TYR A C 1
ATOM 851 O O . TYR A 1 104 ? 6.164 -21.141 -10.188 1 98.31 104 TYR A O 1
ATOM 859 N N . LEU A 1 105 ? 4.324 -21.484 -9.086 1 98.06 105 LEU A N 1
ATOM 860 C CA . LEU A 1 105 ? 3.605 -22.047 -10.227 1 98.06 105 LEU A CA 1
ATOM 861 C C . LEU A 1 105 ? 3.326 -20.969 -11.273 1 98.06 105 LEU A C 1
ATOM 863 O O . LEU A 1 105 ? 3.316 -21.25 -12.477 1 98.06 105 LEU A O 1
ATOM 867 N N . ALA A 1 106 ? 3.09 -19.766 -10.844 1 98.19 106 ALA A N 1
ATOM 868 C CA . ALA A 1 106 ? 2.889 -18.672 -11.797 1 98.19 106 ALA A CA 1
ATOM 869 C C . ALA A 1 106 ? 4.137 -18.453 -12.641 1 98.19 106 ALA A C 1
ATOM 871 O O . ALA A 1 106 ? 4.043 -18.234 -13.852 1 98.19 106 ALA A O 1
ATOM 872 N N . MET A 1 107 ? 5.285 -18.516 -12 1 98.31 107 MET A N 1
ATOM 873 C CA . MET A 1 107 ? 6.531 -18.375 -12.75 1 98.31 107 MET A CA 1
ATOM 874 C C . MET A 1 107 ? 6.695 -19.516 -13.758 1 98.31 107 MET A C 1
ATOM 876 O O . MET A 1 107 ? 7.043 -19.266 -14.914 1 98.31 107 MET A O 1
ATOM 880 N N . LEU A 1 108 ? 6.383 -20.703 -13.336 1 97.31 108 LEU A N 1
ATOM 881 C CA . LEU A 1 108 ? 6.469 -21.859 -14.242 1 97.31 108 LEU A CA 1
ATOM 882 C C . LEU A 1 108 ? 5.5 -21.703 -15.406 1 97.31 108 LEU A C 1
ATOM 884 O O . LEU A 1 108 ? 5.84 -22 -16.547 1 97.31 108 LEU A O 1
ATOM 888 N N . GLY A 1 109 ? 4.289 -21.219 -15.055 1 97.06 109 GLY A N 1
ATOM 889 C CA . GLY A 1 109 ? 3.299 -20.984 -16.094 1 97.06 109 GLY A CA 1
ATOM 890 C C . GLY A 1 109 ? 3.744 -19.953 -17.125 1 97.06 109 GLY A C 1
ATOM 891 O O . GLY A 1 109 ? 3.574 -20.156 -18.328 1 97.06 109 GLY A O 1
ATOM 892 N N . ALA A 1 110 ? 4.305 -18.922 -16.672 1 97.81 110 ALA A N 1
ATOM 893 C CA . ALA A 1 110 ? 4.793 -17.891 -17.578 1 97.81 110 ALA A CA 1
ATOM 894 C C . ALA A 1 110 ? 5.945 -18.406 -18.438 1 97.81 110 ALA A C 1
ATOM 896 O O . ALA A 1 110 ? 6.004 -18.141 -19.641 1 97.81 110 ALA A O 1
ATOM 897 N N . ARG A 1 111 ? 6.824 -19.188 -17.828 1 96.81 111 ARG A N 1
ATOM 898 C CA . ARG A 1 111 ? 7.961 -19.766 -18.531 1 96.81 111 ARG A CA 1
ATOM 899 C C . ARG A 1 111 ? 7.492 -20.719 -19.641 1 96.81 111 ARG A C 1
ATOM 901 O O . ARG A 1 111 ? 8.172 -20.875 -20.656 1 96.81 111 ARG A O 1
ATOM 908 N N . SER A 1 112 ? 6.371 -21.312 -19.422 1 94.44 112 SER A N 1
ATOM 909 C CA . SER A 1 112 ? 5.832 -22.219 -20.422 1 94.44 112 SER A CA 1
ATOM 910 C C . SER A 1 112 ? 5.305 -21.469 -21.641 1 94.44 112 SER A C 1
ATOM 912 O O . SER A 1 112 ? 5.121 -22.047 -22.703 1 94.44 112 SER A O 1
ATOM 914 N N . LEU A 1 113 ? 5.094 -20.219 -21.453 1 94.69 113 LEU A N 1
ATOM 915 C CA . LEU A 1 113 ? 4.535 -19.406 -22.531 1 94.69 113 LEU A CA 1
ATOM 916 C C . LEU A 1 113 ? 5.641 -18.703 -23.312 1 94.69 113 LEU A C 1
ATOM 918 O O . LEU A 1 113 ? 5.445 -18.344 -24.469 1 94.69 113 LEU A O 1
ATOM 922 N N . CYS A 1 114 ? 6.797 -18.484 -22.547 1 94.5 114 CYS A N 1
ATOM 923 C CA . CYS A 1 114 ? 7.891 -17.797 -23.234 1 94.5 114 CYS A CA 1
ATOM 924 C C . CYS A 1 114 ? 9.219 -18.062 -22.531 1 94.5 114 CYS A C 1
ATOM 926 O O . CYS A 1 114 ? 9.234 -18.438 -21.344 1 94.5 114 CYS A O 1
ATOM 928 N N . HIS A 1 115 ? 10.336 -17.766 -23.312 1 93.81 115 HIS A N 1
ATOM 929 C CA . HIS A 1 115 ? 11.664 -17.984 -22.75 1 93.81 115 HIS A CA 1
ATOM 930 C C . HIS A 1 115 ? 12.398 -16.672 -22.547 1 93.81 115 HIS A C 1
ATOM 932 O O . HIS A 1 115 ? 13.555 -16.656 -22.125 1 93.81 115 HIS A O 1
ATOM 938 N N . ASP A 1 116 ? 11.758 -15.586 -22.781 1 96.94 116 ASP A N 1
ATOM 939 C CA . ASP A 1 116 ? 12.305 -14.258 -22.531 1 96.94 116 ASP A CA 1
ATOM 940 C C . ASP A 1 116 ? 12.359 -13.961 -21.031 1 96.94 116 ASP A C 1
ATOM 942 O O . ASP A 1 116 ? 11.703 -14.641 -20.234 1 96.94 116 ASP A O 1
ATOM 946 N N . PRO A 1 117 ? 13.18 -12.977 -20.703 1 98.5 117 PRO A N 1
ATOM 947 C CA . PRO A 1 117 ? 13 -12.469 -19.344 1 98.5 117 PRO A CA 1
ATOM 948 C C . PRO A 1 117 ? 11.57 -12.016 -19.062 1 98.5 117 PRO A C 1
ATOM 950 O O . PRO A 1 117 ? 10.906 -11.469 -19.938 1 98.5 117 PRO A O 1
ATOM 953 N N . LEU A 1 118 ? 11.141 -12.289 -17.844 1 98.62 118 LEU A N 1
ATOM 954 C CA . LEU A 1 118 ? 9.734 -11.984 -17.594 1 98.62 118 LEU A CA 1
ATOM 955 C C . LEU A 1 118 ? 9.523 -11.602 -16.125 1 98.62 118 LEU A C 1
ATOM 957 O O . LEU A 1 118 ? 10.344 -11.93 -15.273 1 98.62 118 LEU A O 1
ATOM 961 N N . CYS A 1 119 ? 8.422 -10.883 -15.891 1 98.62 119 CYS A N 1
ATOM 962 C CA . CYS A 1 119 ? 7.883 -10.617 -14.562 1 98.62 119 CYS A CA 1
ATOM 963 C C . CYS A 1 119 ? 6.453 -11.133 -14.445 1 98.62 119 CYS A C 1
ATOM 965 O O . CYS A 1 119 ? 5.668 -11.023 -15.391 1 98.62 119 CYS A O 1
ATOM 967 N N . VAL A 1 120 ? 6.227 -11.672 -13.297 1 98.75 120 VAL A N 1
ATOM 968 C CA . VAL A 1 120 ? 4.875 -12.125 -12.992 1 98.75 120 VAL A CA 1
ATOM 969 C C . VAL A 1 120 ? 4.312 -11.336 -11.812 1 98.75 120 VAL A C 1
ATOM 971 O O . VAL A 1 120 ? 4.91 -11.312 -10.734 1 98.75 120 VAL A O 1
ATOM 974 N N . VAL A 1 121 ? 3.164 -10.719 -12.039 1 98.75 121 VAL A N 1
ATOM 975 C CA . VAL A 1 121 ? 2.486 -9.953 -11 1 98.75 121 VAL A CA 1
ATOM 976 C C . VAL A 1 121 ? 1.21 -10.68 -10.57 1 98.75 121 VAL A C 1
ATOM 978 O O . VAL A 1 121 ? 0.314 -10.898 -11.391 1 98.75 121 VAL A O 1
ATOM 981 N N . GLY A 1 122 ? 1.2 -11.078 -9.312 1 97.81 122 GLY A N 1
ATOM 982 C CA . GLY A 1 122 ? -0.001 -11.664 -8.742 1 97.81 122 GLY A CA 1
ATOM 983 C C . GLY A 1 122 ? -0.873 -10.656 -8.016 1 97.81 122 GLY A C 1
ATOM 984 O O . GLY A 1 122 ? -0.388 -9.906 -7.168 1 97.81 122 GLY A O 1
ATOM 985 N N . CYS A 1 123 ? -2.141 -10.695 -8.328 1 96.56 123 CYS A N 1
ATOM 986 C CA . CYS A 1 123 ? -3.064 -9.719 -7.766 1 96.56 123 CYS A CA 1
ATOM 987 C C . CYS A 1 123 ? -4.18 -10.406 -6.988 1 96.56 123 CYS A C 1
ATOM 989 O O . CYS A 1 123 ? -5.25 -10.68 -7.535 1 96.56 123 CYS A O 1
ATOM 991 N N . GLY A 1 124 ? -3.988 -10.602 -5.746 1 92.62 124 GLY A N 1
ATOM 992 C CA . GLY A 1 124 ? -4.965 -11.172 -4.832 1 92.62 124 GLY A CA 1
ATOM 993 C C . GLY A 1 124 ? -4.992 -10.492 -3.48 1 92.62 124 GLY A C 1
ATOM 994 O O . GLY A 1 124 ? -5.078 -9.266 -3.4 1 92.62 124 GLY A O 1
ATOM 995 N N . THR A 1 125 ? -4.891 -11.367 -2.416 1 90.44 125 THR A N 1
ATOM 996 C CA . THR A 1 125 ? -4.82 -10.812 -1.068 1 90.44 125 THR A CA 1
ATOM 997 C C . THR A 1 125 ? -3.619 -9.883 -0.926 1 90.44 125 THR A C 1
ATOM 999 O O . THR A 1 125 ? -3.713 -8.828 -0.291 1 90.44 125 THR A O 1
ATOM 1002 N N . ALA A 1 126 ? -2.604 -10.344 -1.521 1 94.44 126 ALA A N 1
ATOM 1003 C CA . ALA A 1 126 ? -1.412 -9.516 -1.661 1 94.44 126 ALA A CA 1
ATOM 1004 C C . ALA A 1 126 ? -1.079 -9.273 -3.131 1 94.44 126 ALA A C 1
ATOM 1006 O O . ALA A 1 126 ? -1.552 -10.008 -4.008 1 94.44 126 ALA A O 1
ATOM 1007 N N . ILE A 1 127 ? -0.408 -8.25 -3.375 1 97.31 127 ILE A N 1
ATOM 1008 C CA . ILE A 1 127 ? 0.238 -8.062 -4.668 1 97.31 127 ILE A CA 1
ATOM 1009 C C . ILE A 1 127 ? 1.676 -8.578 -4.605 1 97.31 127 ILE A C 1
ATOM 1011 O O . ILE A 1 127 ? 2.438 -8.195 -3.715 1 97.31 127 ILE A O 1
ATOM 1015 N N . THR A 1 128 ? 2.01 -9.453 -5.523 1 97.94 128 THR A N 1
ATOM 1016 C CA . THR A 1 128 ? 3.367 -9.992 -5.578 1 97.94 128 THR A CA 1
ATOM 1017 C C . THR A 1 128 ? 3.998 -9.719 -6.941 1 97.94 128 THR A C 1
ATOM 1019 O O . THR A 1 128 ? 3.295 -9.625 -7.949 1 97.94 128 THR A O 1
ATOM 1022 N N . LEU A 1 129 ? 5.25 -9.57 -6.922 1 98.62 129 LEU A N 1
ATOM 1023 C CA . LEU A 1 129 ? 6.066 -9.539 -8.133 1 98.62 129 LEU A CA 1
ATOM 1024 C C . LEU A 1 129 ? 7.223 -10.523 -8.031 1 98.62 129 LEU A C 1
ATOM 1026 O O . LEU A 1 129 ? 7.883 -10.609 -6.988 1 98.62 129 LEU A O 1
ATOM 1030 N N . ASP A 1 130 ? 7.391 -11.258 -9.078 1 98.75 130 ASP A N 1
ATOM 1031 C CA . ASP A 1 130 ? 8.57 -12.102 -9.219 1 98.75 130 ASP A CA 1
ATOM 1032 C C . ASP A 1 130 ? 9.227 -11.906 -10.578 1 98.75 130 ASP A C 1
ATOM 1034 O O . ASP A 1 130 ? 8.555 -11.922 -11.609 1 98.75 130 ASP A O 1
ATOM 1038 N N . ALA A 1 131 ? 10.539 -11.773 -10.586 1 98.75 131 ALA A N 1
ATOM 1039 C CA . ALA A 1 131 ? 11.305 -11.578 -11.82 1 98.75 131 ALA A CA 1
ATOM 1040 C C . ALA A 1 131 ? 12.148 -12.805 -12.141 1 98.75 131 ALA A C 1
ATOM 1042 O O . ALA A 1 131 ? 12.758 -13.398 -11.25 1 98.75 131 ALA A O 1
ATOM 1043 N N . VAL A 1 132 ? 12.141 -13.156 -13.43 1 98.69 132 VAL A N 1
ATOM 1044 C CA . VAL A 1 132 ? 12.914 -14.289 -13.922 1 98.69 132 VAL A CA 1
ATOM 1045 C C . VAL A 1 132 ? 13.727 -13.867 -15.141 1 98.69 132 VAL A C 1
ATOM 1047 O O . VAL A 1 132 ? 13.195 -13.234 -16.062 1 98.69 132 VAL A O 1
ATOM 1050 N N . ASP A 1 133 ? 14.953 -14.227 -15.18 1 98.31 133 ASP A N 1
ATOM 1051 C CA . ASP A 1 133 ? 15.766 -13.828 -16.328 1 98.31 133 ASP A CA 1
ATOM 1052 C C . ASP A 1 133 ? 15.617 -14.828 -17.469 1 98.31 133 ASP A C 1
ATOM 1054 O O . ASP A 1 133 ? 14.82 -15.766 -17.391 1 98.31 133 ASP A O 1
ATOM 1058 N N . GLY A 1 134 ? 16.312 -14.625 -18.531 1 97.19 134 GLY A N 1
ATOM 1059 C CA . GLY A 1 134 ? 16.188 -15.43 -19.734 1 97.19 134 GLY A CA 1
ATOM 1060 C C . GLY A 1 134 ? 16.641 -16.859 -19.547 1 97.19 134 GLY A C 1
ATOM 1061 O O . GLY A 1 134 ? 16.266 -17.75 -20.312 1 97.19 134 GLY A O 1
ATOM 1062 N N . ASP A 1 135 ? 17.469 -17.125 -18.547 1 96.88 135 ASP A N 1
ATOM 1063 C CA . ASP A 1 135 ? 17.984 -18.453 -18.266 1 96.88 135 ASP A CA 1
ATOM 1064 C C . ASP A 1 135 ? 17.094 -19.219 -17.297 1 96.88 135 ASP A C 1
ATOM 1066 O O . ASP A 1 135 ? 17.391 -20.344 -16.922 1 96.88 135 ASP A O 1
ATOM 1070 N N . GLY A 1 136 ? 16.047 -18.562 -16.859 1 97.56 136 GLY A N 1
ATOM 1071 C CA . GLY A 1 136 ? 15.125 -19.203 -15.945 1 97.56 136 GLY A CA 1
ATOM 1072 C C . GLY A 1 136 ? 15.508 -19.031 -14.492 1 97.56 136 GLY A C 1
ATOM 1073 O O . GLY A 1 136 ? 15.039 -19.781 -13.625 1 97.56 136 GLY A O 1
ATOM 1074 N N . ARG A 1 137 ? 16.391 -18.078 -14.258 1 98 137 ARG A N 1
ATOM 1075 C CA . ARG A 1 137 ? 16.781 -17.797 -12.883 1 98 137 ARG A CA 1
ATOM 1076 C C . ARG A 1 137 ? 15.844 -16.781 -12.234 1 98 137 ARG A C 1
ATOM 1078 O O . ARG A 1 137 ? 15.664 -15.68 -12.758 1 98 137 ARG A O 1
ATOM 1085 N N . HIS A 1 138 ? 15.273 -17.203 -11.141 1 98.56 138 HIS A N 1
ATOM 1086 C CA . HIS A 1 138 ? 14.484 -16.297 -10.312 1 98.56 138 HIS A CA 1
ATOM 1087 C C . HIS A 1 138 ? 15.375 -15.242 -9.656 1 98.56 138 HIS A C 1
ATOM 1089 O O . HIS A 1 138 ? 16.281 -15.586 -8.883 1 98.56 138 HIS A O 1
ATOM 1095 N N . LEU A 1 139 ? 15.141 -13.992 -9.891 1 98.44 139 LEU A N 1
ATOM 1096 C CA . LEU A 1 139 ? 15.992 -12.898 -9.43 1 98.44 139 LEU A CA 1
ATOM 1097 C C . LEU A 1 139 ? 15.523 -12.383 -8.078 1 98.44 139 LEU A C 1
ATOM 1099 O O . LEU A 1 139 ? 16.25 -11.648 -7.402 1 98.44 139 LEU A O 1
ATOM 1103 N N . GLY A 1 140 ? 14.242 -12.695 -7.699 1 98.19 140 GLY A N 1
ATOM 1104 C CA . GLY A 1 140 ? 13.609 -12.188 -6.492 1 98.19 140 GLY A CA 1
ATOM 1105 C C . GLY A 1 140 ? 12.242 -11.578 -6.75 1 98.19 140 GLY A C 1
ATOM 1106 O O . GLY A 1 140 ? 11.703 -11.695 -7.852 1 98.19 140 GLY A O 1
ATOM 1107 N N . GLY A 1 141 ? 11.75 -11.008 -5.602 1 98 141 GLY A N 1
ATOM 1108 C CA . GLY A 1 141 ? 10.43 -10.414 -5.742 1 98 141 GLY A CA 1
ATOM 1109 C C . GLY A 1 141 ? 10.094 -9.43 -4.633 1 98 141 GLY A C 1
ATOM 1110 O O . GLY A 1 141 ? 10.977 -9.047 -3.855 1 98 141 GLY A O 1
ATOM 1111 N N . PHE A 1 142 ? 8.875 -8.953 -4.664 1 97.38 142 PHE A N 1
ATOM 1112 C CA . PHE A 1 142 ? 8.383 -8.148 -3.551 1 97.38 142 PHE A CA 1
ATOM 1113 C C . PHE A 1 142 ? 6.906 -8.438 -3.289 1 97.38 142 PHE A C 1
ATOM 1115 O O . PHE A 1 142 ? 6.25 -9.125 -4.078 1 97.38 142 PHE A O 1
ATOM 1122 N N . ILE A 1 143 ? 6.398 -7.992 -2.129 1 96.12 143 ILE A N 1
ATOM 1123 C CA . ILE A 1 143 ? 5.027 -8.234 -1.692 1 96.12 143 ILE A CA 1
ATOM 1124 C C . ILE A 1 143 ? 4.43 -6.941 -1.139 1 96.12 143 ILE A C 1
ATOM 1126 O O . ILE A 1 143 ? 5.074 -6.238 -0.355 1 96.12 143 ILE A O 1
ATOM 1130 N N . LEU A 1 144 ? 3.238 -6.617 -1.53 1 96.69 144 LEU A N 1
ATOM 1131 C CA . LEU A 1 144 ? 2.443 -5.488 -1.061 1 96.69 144 LEU A CA 1
ATOM 1132 C C . LEU A 1 144 ? 1.039 -5.934 -0.672 1 96.69 144 LEU A C 1
ATOM 1134 O O . LEU A 1 144 ? 0.573 -6.988 -1.115 1 96.69 144 LEU A O 1
ATOM 1138 N N . PRO A 1 145 ? 0.377 -5.102 0.118 1 94.88 145 PRO A N 1
ATOM 1139 C CA . PRO A 1 145 ? -1.033 -5.434 0.331 1 94.88 145 PRO A CA 1
ATOM 1140 C C . PRO A 1 145 ? -1.854 -5.375 -0.955 1 94.88 145 PRO A C 1
ATOM 1142 O O . PRO A 1 145 ? -1.646 -4.484 -1.784 1 94.88 145 PRO A O 1
ATOM 1145 N N . GLY A 1 146 ? -2.707 -6.336 -1.085 1 94.81 146 GLY A N 1
ATOM 1146 C CA . GLY A 1 146 ? -3.67 -6.273 -2.174 1 94.81 146 GLY A CA 1
ATOM 1147 C C . GLY A 1 146 ? -4.699 -5.172 -1.997 1 94.81 146 GLY A C 1
ATOM 1148 O O . GLY A 1 146 ? -4.703 -4.473 -0.981 1 94.81 146 GLY A O 1
ATOM 1149 N N . MET A 1 147 ? -5.52 -5.062 -2.965 1 92.62 147 MET A N 1
ATOM 1150 C CA . MET A 1 147 ? -6.48 -3.963 -3.002 1 92.62 147 MET A CA 1
ATOM 1151 C C . MET A 1 147 ? -7.387 -3.992 -1.776 1 92.62 147 MET A C 1
ATOM 1153 O O . MET A 1 147 ? -7.488 -3 -1.051 1 92.62 147 MET A O 1
ATOM 1157 N N . ARG A 1 148 ? -7.988 -5.074 -1.536 1 90.25 148 ARG A N 1
ATOM 1158 C CA . ARG A 1 148 ? -8.945 -5.188 -0.439 1 90.25 148 ARG A CA 1
ATOM 1159 C C . ARG A 1 148 ? -8.242 -5.102 0.911 1 90.25 148 ARG A C 1
ATOM 1161 O O . ARG A 1 148 ? -8.758 -4.492 1.849 1 90.25 148 ARG A O 1
ATOM 1168 N N . LEU A 1 149 ? -7.152 -5.766 0.965 1 91.19 149 LEU A N 1
ATOM 1169 C CA . LEU A 1 149 ? -6.375 -5.727 2.197 1 91.19 149 LEU A CA 1
ATOM 1170 C C . LEU A 1 149 ? -5.953 -4.301 2.529 1 91.19 149 LEU A C 1
ATOM 1172 O O . LEU A 1 149 ? -6.023 -3.879 3.686 1 91.19 149 LEU A O 1
ATOM 1176 N N . ALA A 1 150 ? -5.535 -3.596 1.569 1 93.19 150 ALA A N 1
ATOM 1177 C CA . ALA A 1 150 ? -5.152 -2.195 1.743 1 93.19 150 ALA A CA 1
ATOM 1178 C C . ALA A 1 150 ? -6.348 -1.353 2.176 1 93.19 150 ALA A C 1
ATOM 1180 O O . ALA A 1 150 ? -6.246 -0.547 3.104 1 93.19 150 ALA A O 1
ATOM 1181 N N . GLU A 1 151 ? -7.406 -1.548 1.529 1 91.44 151 GLU A N 1
ATOM 1182 C CA . GLU A 1 151 ? -8.633 -0.825 1.859 1 91.44 151 GLU A CA 1
ATOM 1183 C C . GLU A 1 151 ? -9.055 -1.089 3.301 1 91.44 151 GLU A C 1
ATOM 1185 O O . GLU A 1 151 ? -9.359 -0.154 4.047 1 91.44 151 GLU A O 1
ATOM 1190 N N . ASN A 1 152 ? -9.062 -2.338 3.625 1 89.25 152 ASN A N 1
ATOM 1191 C CA . ASN A 1 152 ? -9.477 -2.727 4.969 1 89.25 152 ASN A CA 1
ATOM 1192 C C . ASN A 1 152 ? -8.547 -2.148 6.031 1 89.25 152 ASN A C 1
ATOM 1194 O O . ASN A 1 152 ? -8.992 -1.775 7.117 1 89.25 152 ASN A O 1
ATOM 1198 N N . ALA A 1 153 ? -7.348 -2.152 5.699 1 90.06 153 ALA A N 1
ATOM 1199 C CA . ALA A 1 153 ? -6.367 -1.62 6.645 1 90.06 153 ALA A CA 1
ATOM 1200 C C . ALA A 1 153 ? -6.617 -0.141 6.918 1 90.06 153 ALA A C 1
ATOM 1202 O O . ALA A 1 153 ? -6.395 0.335 8.031 1 90.06 153 ALA A O 1
ATOM 1203 N N . LEU A 1 154 ? -7.043 0.574 5.969 1 90.25 154 LEU A N 1
ATOM 1204 C CA . LEU A 1 154 ? -7.273 2.012 6.074 1 90.25 154 LEU A CA 1
ATOM 1205 C C . LEU A 1 154 ? -8.602 2.303 6.762 1 90.25 154 LEU A C 1
ATOM 1207 O O . LEU A 1 154 ? -8.75 3.328 7.43 1 90.25 154 LEU A O 1
ATOM 1211 N N . LEU A 1 155 ? -9.562 1.421 6.582 1 80.94 155 LEU A N 1
ATOM 1212 C CA . LEU A 1 155 ? -10.922 1.663 7.055 1 80.94 155 LEU A CA 1
ATOM 1213 C C . LEU A 1 155 ? -11.094 1.162 8.484 1 80.94 155 LEU A C 1
ATOM 1215 O O . LEU A 1 155 ? -12.102 1.465 9.141 1 80.94 155 LEU A O 1
ATOM 1219 N N . GLN A 1 156 ? -10.461 0.097 8.875 1 64.31 156 GLN A N 1
ATOM 1220 C CA . GLN A 1 156 ? -10.672 -0.466 10.203 1 64.31 156 GLN A CA 1
ATOM 1221 C C . GLN A 1 156 ? -10.953 0.63 11.227 1 64.31 156 GLN A C 1
ATOM 1223 O O . GLN A 1 156 ? -11.664 0.406 12.211 1 64.31 156 GLN A O 1
ATOM 1228 N N . ASN A 1 157 ? -10.281 1.729 11.125 1 51.28 157 ASN A N 1
ATOM 1229 C CA . ASN A 1 157 ? -10.594 2.684 12.188 1 51.28 157 ASN A CA 1
ATOM 1230 C C . ASN A 1 157 ? -11.773 3.58 11.797 1 51.28 157 ASN A C 1
ATOM 1232 O O . ASN A 1 157 ? -12.086 4.535 12.516 1 51.28 157 ASN A O 1
ATOM 1236 N N . THR A 1 158 ? -12.25 3.34 10.5 1 49.44 158 THR A N 1
ATOM 1237 C CA . THR A 1 158 ? -13.383 4.188 10.125 1 49.44 158 THR A CA 1
ATOM 1238 C C . THR A 1 158 ? -14.633 3.35 9.906 1 49.44 158 THR A C 1
ATOM 1240 O O . THR A 1 158 ? -14.547 2.172 9.547 1 49.44 158 THR A O 1
ATOM 1243 N N . GLN A 1 159 ? -15.734 3.539 10.445 1 48.16 159 GLN A N 1
ATOM 1244 C CA . GLN A 1 159 ? -17.016 2.834 10.484 1 48.16 159 GLN A CA 1
ATOM 1245 C C . GLN A 1 159 ? -17.297 2.145 9.148 1 48.16 159 GLN A C 1
ATOM 1247 O O . GLN A 1 159 ? -17.641 0.961 9.117 1 48.16 159 GLN A O 1
ATOM 1252 N N . LYS A 1 160 ? -18.219 2.781 8.062 1 45.56 160 LYS A N 1
ATOM 1253 C CA . LYS A 1 160 ? -19.016 2.232 6.969 1 45.56 160 LYS A CA 1
ATOM 1254 C C . LYS A 1 160 ? -18.188 2.121 5.691 1 45.56 160 LYS A C 1
ATOM 1256 O O . LYS A 1 160 ? -17.969 3.119 5.004 1 45.56 160 LYS A O 1
ATOM 1261 N N . LEU A 1 161 ? -17.312 1.131 5.52 1 49.09 161 LEU A N 1
ATOM 1262 C CA . LEU A 1 161 ? -16.516 0.97 4.309 1 49.09 161 LEU A CA 1
ATOM 1263 C C . LEU A 1 161 ? -17.406 0.707 3.1 1 49.09 161 LEU A C 1
ATOM 1265 O O . LEU A 1 161 ? -18.156 -0.282 3.07 1 49.09 161 LEU A O 1
ATOM 1269 N N . VAL A 1 162 ? -17.984 1.546 2.465 1 54.44 162 VAL A N 1
ATOM 1270 C CA . VAL A 1 162 ? -18.516 1.294 1.131 1 54.44 162 VAL A CA 1
ATOM 1271 C C . VAL A 1 162 ? -17.391 0.855 0.199 1 54.44 162 VAL A C 1
ATOM 1273 O O . VAL A 1 162 ? -16.328 1.479 0.167 1 54.44 162 VAL A O 1
ATOM 1276 N N . PRO A 1 163 ? -17.516 -0.432 -0.312 1 57.16 163 PRO A N 1
ATOM 1277 C CA . PRO A 1 163 ? -16.516 -0.851 -1.31 1 57.16 163 PRO A CA 1
ATOM 1278 C C . PRO A 1 163 ? -16.172 0.263 -2.293 1 57.16 163 PRO A C 1
ATOM 1280 O O . PRO A 1 163 ? -17.062 0.961 -2.787 1 57.16 163 PRO A O 1
ATOM 1283 N N . MET A 1 164 ? -14.867 0.471 -2.457 1 65.38 164 MET A N 1
ATOM 1284 C CA . MET A 1 164 ? -14.391 1.544 -3.324 1 65.38 164 MET A CA 1
ATOM 1285 C C . MET A 1 164 ? -14.547 1.166 -4.793 1 65.38 164 MET A C 1
ATOM 1287 O O . MET A 1 164 ? -14.305 0.02 -5.176 1 65.38 164 MET A O 1
ATOM 1291 N N . ARG A 1 165 ? -15.148 2.055 -5.508 1 75.19 165 ARG A N 1
ATOM 1292 C CA . ARG A 1 165 ? -15.312 1.898 -6.949 1 75.19 165 ARG A CA 1
ATOM 1293 C C . ARG A 1 165 ? -14.086 2.416 -7.699 1 75.19 165 ARG A C 1
ATOM 1295 O O . ARG A 1 165 ? -13.422 3.352 -7.246 1 75.19 165 ARG A O 1
ATOM 1302 N N . TRP A 1 166 ? -13.742 1.686 -8.727 1 78.12 166 TRP A N 1
ATOM 1303 C CA . TRP A 1 166 ? -12.68 2.162 -9.602 1 78.12 166 TRP A CA 1
ATOM 1304 C C . TRP A 1 166 ? -12.969 3.574 -10.094 1 78.12 166 TRP A C 1
ATOM 1306 O O . TRP A 1 166 ? -14.125 3.926 -10.344 1 78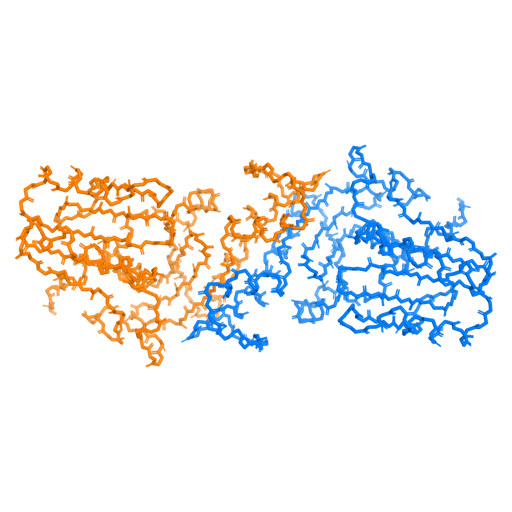.12 166 TRP A O 1
ATOM 1316 N N . THR A 1 167 ? -11.922 4.418 -10.219 1 82.88 167 THR A N 1
ATOM 1317 C CA . THR A 1 167 ? -12.016 5.77 -10.75 1 82.88 167 THR A CA 1
ATOM 1318 C C . THR A 1 167 ? -10.883 6.043 -11.734 1 82.88 167 THR A C 1
ATOM 1320 O O . THR A 1 167 ? -9.75 5.578 -11.539 1 82.88 167 THR A O 1
ATOM 1323 N N . PRO A 1 168 ? -11.203 6.785 -12.773 1 86.94 168 PRO A N 1
ATOM 1324 C CA . PRO A 1 168 ? -10.133 7.156 -13.703 1 86.94 168 PRO A CA 1
ATOM 1325 C C . PRO A 1 168 ? -9.297 8.336 -13.203 1 86.94 168 PRO A C 1
ATOM 1327 O O . PRO A 1 168 ? -8.25 8.641 -13.781 1 86.94 168 PRO A O 1
ATOM 1330 N N . HIS A 1 169 ? -9.734 8.969 -12.18 1 92.06 169 HIS A N 1
ATOM 1331 C CA . HIS A 1 169 ? -9.062 10.164 -11.688 1 92.06 169 HIS A CA 1
ATOM 1332 C C . HIS A 1 169 ? -7.867 9.805 -10.805 1 92.06 169 HIS A C 1
ATOM 1334 O O . HIS A 1 169 ? -7.977 8.953 -9.922 1 92.06 169 HIS A O 1
ATOM 1340 N N . LEU A 1 170 ? -6.797 10.562 -11.039 1 95.75 170 LEU A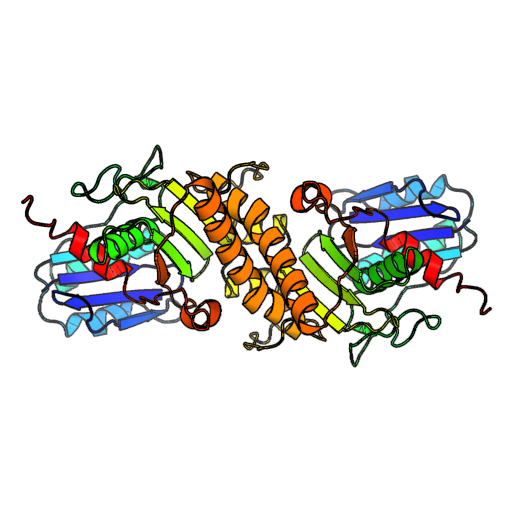 N 1
ATOM 1341 C CA . LEU A 1 170 ? -5.57 10.305 -10.281 1 95.75 170 LEU A CA 1
ATOM 1342 C C . LEU A 1 170 ? -5.719 10.758 -8.836 1 95.75 170 LEU A C 1
ATOM 1344 O O . LEU A 1 170 ? -5.023 10.258 -7.949 1 95.75 170 LEU A O 1
ATOM 1348 N N . LEU A 1 171 ? -6.613 11.742 -8.688 1 97.5 171 LEU A N 1
ATOM 1349 C CA . LEU A 1 171 ? -6.824 12.328 -7.367 1 97.5 171 LEU A CA 1
ATOM 1350 C C . LEU A 1 171 ? -8.297 12.266 -6.973 1 97.5 171 LEU A C 1
ATOM 1352 O O . LEU A 1 171 ? -9.172 12.422 -7.82 1 97.5 171 LEU A O 1
ATOM 1356 N N . GLY A 1 172 ? -8.469 12.047 -5.648 1 95.88 172 GLY A N 1
ATOM 1357 C CA . GLY A 1 172 ? -9.805 12.141 -5.086 1 95.88 172 GLY A CA 1
ATOM 1358 C C . GLY A 1 172 ? -10.086 13.484 -4.434 1 95.88 172 GLY A C 1
ATOM 1359 O O . GLY A 1 172 ? -9.164 14.289 -4.246 1 95.88 172 GLY A O 1
ATOM 1360 N N . ASN A 1 173 ? -11.398 13.68 -4.117 1 95.38 173 ASN A N 1
ATOM 1361 C CA . ASN A 1 173 ? -11.797 14.93 -3.477 1 95.38 173 ASN A CA 1
ATOM 1362 C C . ASN A 1 173 ? -12.602 14.672 -2.209 1 95.38 173 ASN A C 1
ATOM 1364 O O . ASN A 1 173 ? -13.258 15.578 -1.69 1 95.38 173 ASN A O 1
ATOM 1368 N N . ASP A 1 174 ? -12.586 13.508 -1.785 1 92.62 174 ASP A N 1
ATOM 1369 C CA . ASP A 1 174 ? -13.055 13.047 -0.48 1 92.62 174 ASP A CA 1
ATOM 1370 C C . ASP A 1 174 ? -12.289 11.805 -0.028 1 92.62 174 ASP A C 1
ATOM 1372 O O . ASP A 1 174 ? -11.516 11.234 -0.794 1 92.62 174 ASP A O 1
ATOM 1376 N N . THR A 1 175 ? -12.555 11.414 1.158 1 89.5 175 THR A N 1
ATOM 1377 C CA . THR A 1 175 ? -11.742 10.352 1.746 1 89.5 175 THR A CA 1
ATOM 1378 C C . THR A 1 175 ? -11.852 9.07 0.926 1 89.5 175 THR A C 1
ATOM 1380 O O . THR A 1 175 ? -10.844 8.453 0.588 1 89.5 175 THR A O 1
ATOM 1383 N N . ALA A 1 176 ? -13.055 8.711 0.596 1 89.94 176 ALA A N 1
ATOM 1384 C CA . ALA A 1 176 ? -13.289 7.469 -0.139 1 89.94 176 ALA A CA 1
ATOM 1385 C C . ALA A 1 176 ? -12.602 7.496 -1.501 1 89.94 176 ALA A C 1
ATOM 1387 O O . ALA A 1 176 ? -11.93 6.543 -1.883 1 89.94 176 ALA A O 1
ATOM 1388 N N . SER A 1 177 ? -12.805 8.578 -2.188 1 93.38 177 SER A N 1
ATOM 1389 C CA . SER A 1 177 ? -12.203 8.688 -3.512 1 93.38 177 SER A CA 1
ATOM 1390 C C . SER A 1 177 ? -10.688 8.812 -3.418 1 93.38 177 SER A C 1
ATOM 1392 O O . SER A 1 177 ? -9.961 8.383 -4.32 1 93.38 177 SER A O 1
ATOM 1394 N N . CYS A 1 178 ? -10.172 9.352 -2.389 1 94.81 178 CYS A N 1
ATOM 1395 C CA . CYS A 1 178 ? -8.734 9.422 -2.176 1 94.81 178 CYS A CA 1
ATOM 1396 C C . CYS A 1 178 ? -8.141 8.031 -1.987 1 94.81 178 CYS A C 1
ATOM 1398 O O . CYS A 1 178 ? -7.074 7.73 -2.529 1 94.81 178 CYS A O 1
ATOM 1400 N N . ILE A 1 179 ? -8.82 7.254 -1.226 1 93.75 179 ILE A N 1
ATOM 1401 C CA . ILE A 1 179 ? -8.367 5.887 -1.009 1 93.75 179 ILE A CA 1
ATOM 1402 C C . ILE A 1 179 ? -8.406 5.117 -2.326 1 93.75 179 ILE A C 1
ATOM 1404 O O . ILE A 1 179 ? -7.441 4.43 -2.68 1 93.75 179 ILE A O 1
ATOM 1408 N N . SER A 1 180 ? -9.461 5.297 -3.047 1 93.88 180 SER A N 1
ATOM 1409 C CA . SER A 1 180 ? -9.609 4.637 -4.34 1 93.88 180 SER A CA 1
ATOM 1410 C C . SER A 1 180 ? -8.5 5.039 -5.301 1 93.88 180 SER A C 1
ATOM 1412 O O . SER A 1 180 ? -7.906 4.188 -5.969 1 93.88 180 SER A O 1
ATOM 1414 N N . ALA A 1 181 ? -8.156 6.277 -5.367 1 94.38 181 ALA A N 1
ATOM 1415 C CA . ALA A 1 181 ? -7.098 6.777 -6.242 1 94.38 181 ALA A CA 1
ATOM 1416 C C . ALA A 1 181 ? -5.746 6.176 -5.867 1 94.38 181 ALA A C 1
ATOM 1418 O O . ALA A 1 181 ? -4.992 5.738 -6.742 1 94.38 181 ALA A O 1
ATOM 1419 N N . GLY A 1 182 ? -5.48 6.125 -4.621 1 96.06 182 GLY A N 1
ATOM 1420 C CA . GLY A 1 182 ? -4.234 5.531 -4.164 1 96.06 182 GLY A CA 1
ATOM 1421 C C . GLY A 1 182 ? -4.09 4.074 -4.555 1 96.06 182 GLY A C 1
ATOM 1422 O O . GLY A 1 182 ? -3.064 3.672 -5.113 1 96.06 182 GLY A O 1
ATOM 1423 N N . ILE A 1 183 ? -5.094 3.365 -4.328 1 94.56 183 ILE A N 1
ATOM 1424 C CA . ILE A 1 183 ? -5.066 1.92 -4.52 1 94.56 183 ILE A CA 1
ATOM 1425 C C . ILE A 1 183 ? -5.074 1.596 -6.012 1 94.56 183 ILE A C 1
ATOM 1427 O O . ILE A 1 183 ? -4.289 0.767 -6.48 1 94.56 183 ILE A O 1
ATOM 1431 N N . HIS A 1 184 ? -5.855 2.299 -6.773 1 94.81 184 HIS A N 1
ATOM 1432 C CA . HIS A 1 184 ? -6.07 1.913 -8.164 1 94.81 184 HIS A CA 1
ATOM 1433 C C . HIS A 1 184 ? -5.008 2.52 -9.07 1 94.81 184 HIS A C 1
ATOM 1435 O O . HIS A 1 184 ? -4.777 2.027 -10.18 1 94.81 184 HIS A O 1
ATOM 1441 N N . HIS A 1 185 ? -4.34 3.566 -8.625 1 95.75 185 HIS A N 1
ATOM 1442 C CA . HIS A 1 185 ? -3.393 4.227 -9.516 1 95.75 185 HIS A CA 1
ATOM 1443 C C . HIS A 1 185 ? -1.978 4.184 -8.945 1 95.75 185 HIS A C 1
ATOM 1445 O O . HIS A 1 185 ? -1.037 3.791 -9.641 1 95.75 185 HIS A O 1
ATOM 1451 N N . ALA A 1 186 ? -1.786 4.492 -7.742 1 96.25 186 ALA A N 1
ATOM 1452 C CA . ALA A 1 186 ? -0.439 4.598 -7.191 1 96.25 186 ALA A CA 1
ATOM 1453 C C . ALA A 1 186 ? 0.19 3.219 -7.016 1 96.25 186 ALA A C 1
ATOM 1455 O O . ALA A 1 186 ? 1.383 3.037 -7.273 1 96.25 186 ALA A O 1
ATOM 1456 N N . LEU A 1 187 ? -0.598 2.262 -6.578 1 95.94 187 LEU A N 1
ATOM 1457 C CA . LEU A 1 187 ? -0.051 0.933 -6.328 1 95.94 187 LEU A CA 1
ATOM 1458 C C . LEU A 1 187 ? 0.456 0.3 -7.617 1 95.94 187 LEU A C 1
ATOM 1460 O O . LEU A 1 187 ? 1.634 -0.049 -7.723 1 95.94 187 LEU A O 1
ATOM 1464 N N . PRO A 1 188 ? -0.394 0.208 -8.641 1 96.56 188 PRO A N 1
ATOM 1465 C CA . PRO A 1 188 ? 0.117 -0.373 -9.883 1 96.56 188 PRO A CA 1
ATOM 1466 C C . PRO A 1 188 ? 1.249 0.448 -10.492 1 96.56 188 PRO A C 1
ATOM 1468 O O . PRO A 1 188 ? 2.148 -0.111 -11.125 1 96.56 188 PRO A O 1
ATOM 1471 N N . ALA A 1 189 ? 1.239 1.715 -10.32 1 96.62 189 ALA A N 1
ATOM 1472 C CA . ALA A 1 189 ? 2.316 2.564 -10.82 1 96.62 189 ALA A CA 1
ATOM 1473 C C . ALA A 1 189 ? 3.641 2.232 -10.141 1 96.62 189 ALA A C 1
ATOM 1475 O O . ALA A 1 189 ? 4.695 2.252 -10.781 1 96.62 189 ALA A O 1
ATOM 1476 N N . GLY A 1 190 ? 3.557 1.989 -8.898 1 97.06 190 GLY A N 1
ATOM 1477 C CA . GLY A 1 190 ? 4.746 1.577 -8.172 1 97.06 190 GLY A CA 1
ATOM 1478 C C . GLY A 1 190 ? 5.34 0.281 -8.688 1 97.06 190 GLY A C 1
ATOM 1479 O O . GLY A 1 190 ? 6.562 0.164 -8.828 1 97.06 190 GLY A O 1
ATOM 1480 N N . VAL A 1 191 ? 4.504 -0.652 -8.969 1 97.94 191 VAL A N 1
ATOM 1481 C CA . VAL A 1 191 ? 4.941 -1.932 -9.523 1 97.94 191 VAL A CA 1
ATOM 1482 C C . VAL A 1 191 ? 5.656 -1.704 -10.852 1 97.94 191 VAL A C 1
ATOM 1484 O O . VAL A 1 191 ? 6.773 -2.191 -11.055 1 97.94 191 VAL A O 1
ATOM 1487 N N . ASP A 1 192 ? 5.09 -0.93 -11.688 1 97.06 192 ASP A N 1
ATOM 1488 C CA . ASP A 1 192 ? 5.66 -0.622 -13 1 97.06 192 ASP A CA 1
ATOM 1489 C C . ASP A 1 192 ? 7.031 0.035 -12.859 1 97.06 192 ASP A C 1
ATOM 1491 O O . ASP A 1 192 ? 7.973 -0.319 -13.57 1 97.06 192 ASP A O 1
ATOM 1495 N N . HIS A 1 193 ? 7.074 0.91 -11.977 1 95.75 193 HIS A N 1
ATOM 1496 C CA . HIS A 1 193 ? 8.32 1.649 -11.805 1 95.75 193 HIS A CA 1
ATOM 1497 C C . HIS A 1 193 ? 9.453 0.723 -11.391 1 95.75 193 HIS A C 1
ATOM 1499 O O . HIS A 1 193 ? 10.586 0.866 -11.867 1 95.75 193 HIS A O 1
ATOM 1505 N N . ILE A 1 194 ? 9.18 -0.167 -10.539 1 96.62 194 ILE A N 1
ATOM 1506 C CA . ILE A 1 194 ? 10.211 -1.092 -10.078 1 96.62 194 ILE A CA 1
ATOM 1507 C C . ILE A 1 194 ? 10.68 -1.96 -11.242 1 96.62 194 ILE A C 1
ATOM 1509 O O . ILE A 1 194 ? 11.883 -2.213 -11.398 1 96.62 194 ILE A O 1
ATOM 1513 N N . ILE A 1 195 ? 9.766 -2.43 -12.047 1 97.88 195 ILE A N 1
ATOM 1514 C CA . ILE A 1 195 ? 10.133 -3.229 -13.211 1 97.88 195 ILE A CA 1
ATOM 1515 C C . ILE A 1 195 ? 11 -2.4 -14.156 1 97.88 195 ILE A C 1
ATOM 1517 O O . ILE A 1 195 ? 12.023 -2.885 -14.656 1 97.88 195 ILE A O 1
ATOM 1521 N N . ASP A 1 196 ? 10.633 -1.162 -14.367 1 96.88 196 ASP A N 1
ATOM 1522 C CA . ASP A 1 196 ? 11.414 -0.269 -15.211 1 96.88 196 ASP A CA 1
ATOM 1523 C C . ASP A 1 196 ? 12.836 -0.098 -14.664 1 96.88 196 ASP A C 1
ATOM 1525 O O . ASP A 1 196 ? 13.805 -0.133 -15.422 1 96.88 196 ASP A O 1
ATOM 1529 N N . GLU A 1 197 ? 12.906 0.104 -13.406 1 96 197 GLU A N 1
ATOM 1530 C CA . GLU A 1 197 ? 14.219 0.251 -12.789 1 96 197 GLU A CA 1
ATOM 1531 C C . GLU A 1 197 ? 15.047 -1.021 -12.945 1 96 197 GLU A C 1
ATOM 1533 O O . GLU A 1 197 ? 16.25 -0.956 -13.203 1 96 197 GLU A O 1
ATOM 1538 N N . LEU A 1 198 ? 14.438 -2.117 -12.75 1 96.94 198 LEU A N 1
ATOM 1539 C CA . LEU A 1 198 ? 15.102 -3.4 -12.93 1 96.94 198 LEU A CA 1
ATOM 1540 C C . LEU A 1 198 ? 15.633 -3.541 -14.359 1 96.94 198 LEU A C 1
ATOM 1542 O O . LEU A 1 198 ? 16.734 -4.039 -14.57 1 96.94 198 LEU A O 1
ATOM 1546 N N . GLU A 1 199 ? 14.82 -3.174 -15.289 1 97.94 199 GLU A N 1
ATOM 1547 C CA . GLU A 1 199 ? 15.234 -3.213 -16.688 1 97.94 199 GLU A CA 1
ATOM 1548 C C . GLU A 1 199 ? 16.484 -2.361 -16.922 1 97.94 199 GLU A C 1
ATOM 1550 O O . GLU A 1 199 ? 17.391 -2.768 -17.641 1 97.94 199 GLU A O 1
ATOM 1555 N N . GLY A 1 200 ? 16.516 -1.211 -16.328 1 96.88 200 GLY A N 1
ATOM 1556 C CA . GLY A 1 200 ? 17.703 -0.371 -16.406 1 96.88 200 GLY A CA 1
ATOM 1557 C C . GLY A 1 200 ? 18.938 -1.022 -15.812 1 96.88 200 GLY A C 1
ATOM 1558 O O . GLY A 1 200 ? 20.016 -0.959 -16.391 1 96.88 200 GLY A O 1
ATOM 1559 N N . GLN A 1 201 ? 18.766 -1.666 -14.734 1 95.75 201 GLN A N 1
ATOM 1560 C CA . GLN A 1 201 ? 19.875 -2.307 -14.039 1 95.75 201 GLN A CA 1
ATOM 1561 C C . GLN A 1 201 ? 20.391 -3.516 -14.82 1 95.75 201 GLN A C 1
ATOM 1563 O O . GLN A 1 201 ? 21.609 -3.748 -14.891 1 95.75 201 GLN A O 1
ATOM 1568 N N . CYS A 1 202 ? 19.438 -4.215 -15.414 1 96.5 202 CYS A N 1
ATOM 1569 C CA . CYS A 1 202 ? 19.781 -5.473 -16.062 1 96.5 202 CYS A CA 1
ATOM 1570 C C . CYS A 1 202 ? 20.219 -5.246 -17.5 1 96.5 202 CYS A C 1
ATOM 1572 O O . CYS A 1 202 ? 20.906 -6.078 -18.094 1 96.5 202 CYS A O 1
ATOM 1574 N N . GLY A 1 203 ? 19.672 -4.254 -18.109 1 97.31 203 GLY A N 1
ATOM 1575 C CA . GLY A 1 203 ? 20.047 -3.938 -19.469 1 97.31 203 GLY A CA 1
ATOM 1576 C C . GLY A 1 203 ? 19.188 -4.645 -20.5 1 97.31 203 GLY A C 1
ATOM 1577 O O . GLY A 1 203 ? 19.578 -4.793 -21.656 1 97.31 203 GLY A O 1
ATOM 1578 N N . TYR A 1 204 ? 18.078 -5.25 -20.016 1 97.56 204 TYR A N 1
ATOM 1579 C CA . TYR A 1 204 ? 17.125 -5.871 -20.938 1 97.56 204 TYR A CA 1
ATOM 1580 C C . TYR A 1 204 ? 15.703 -5.672 -20.438 1 97.56 204 TYR A C 1
ATOM 1582 O O . TYR A 1 204 ? 15.477 -5.293 -19.297 1 97.56 204 TYR A O 1
ATOM 1590 N N . TYR A 1 205 ? 14.688 -5.977 -21.328 1 97.81 205 TYR A N 1
ATOM 1591 C CA . TYR A 1 205 ? 13.273 -5.781 -21.016 1 97.81 205 TYR A CA 1
ATOM 1592 C C . TYR A 1 205 ? 12.648 -7.066 -20.5 1 97.81 205 TYR A C 1
ATOM 1594 O O . TYR A 1 205 ? 13.055 -8.164 -20.891 1 97.81 205 TYR A O 1
ATOM 1602 N N . PHE A 1 206 ? 11.57 -6.883 -19.719 1 98.44 206 PHE A N 1
ATOM 1603 C CA . PHE A 1 206 ? 10.805 -8.008 -19.203 1 98.44 206 PHE A CA 1
ATOM 1604 C C . PHE A 1 206 ? 9.43 -8.078 -19.844 1 98.44 206 PHE A C 1
ATOM 1606 O O . PHE A 1 206 ? 8.75 -7.062 -19.984 1 98.44 206 PHE A O 1
ATOM 1613 N N . LYS A 1 207 ? 9.07 -9.266 -20.281 1 98.5 207 LYS A N 1
ATOM 1614 C CA . LYS A 1 207 ? 7.648 -9.484 -20.547 1 98.5 207 LYS A CA 1
ATOM 1615 C C . LYS A 1 207 ? 6.844 -9.461 -19.25 1 98.5 207 LYS A C 1
ATOM 1617 O O . LYS A 1 207 ? 7.234 -10.078 -18.25 1 98.5 207 LYS A O 1
ATOM 1622 N N . ARG A 1 208 ? 5.703 -8.781 -19.281 1 98.56 208 ARG A N 1
ATOM 1623 C CA . ARG A 1 208 ? 4.945 -8.578 -18.047 1 98.56 208 ARG A CA 1
ATOM 1624 C C . ARG A 1 208 ? 3.656 -9.391 -18.062 1 98.56 208 ARG A C 1
ATOM 1626 O O . ARG A 1 208 ? 2.807 -9.211 -18.938 1 98.56 208 ARG A O 1
ATOM 1633 N N . PHE A 1 209 ? 3.537 -10.312 -17.109 1 98.5 209 PHE A N 1
ATOM 1634 C CA . PHE A 1 209 ? 2.326 -11.102 -16.922 1 98.5 209 PHE A CA 1
ATOM 1635 C C . PHE A 1 209 ? 1.618 -10.711 -15.633 1 98.5 209 PHE A C 1
ATOM 1637 O O . PHE A 1 209 ? 2.266 -10.469 -14.617 1 98.5 209 PHE A O 1
ATOM 1644 N N . ALA A 1 210 ? 0.312 -10.664 -15.68 1 98.44 210 ALA A N 1
ATOM 1645 C CA . ALA A 1 210 ? -0.479 -10.453 -14.469 1 98.44 210 ALA A CA 1
ATOM 1646 C C . ALA A 1 210 ? -1.564 -11.516 -14.328 1 98.44 210 ALA A C 1
ATOM 1648 O O . ALA A 1 210 ? -2.172 -11.93 -15.32 1 98.44 210 ALA A O 1
ATOM 1649 N N . PHE A 1 211 ? -1.751 -11.945 -13.109 1 96.38 211 PHE A N 1
ATOM 1650 C CA . PHE A 1 211 ? -2.773 -12.938 -12.805 1 96.38 211 PHE A CA 1
ATOM 1651 C C . PHE A 1 211 ? -3.432 -12.648 -11.461 1 96.38 211 PHE A C 1
ATOM 1653 O O . PHE A 1 211 ? -3.037 -11.719 -10.758 1 96.38 211 PHE A O 1
ATOM 1660 N N . GLY A 1 212 ? -4.484 -13.352 -11.164 1 94.44 212 GLY A N 1
ATOM 1661 C CA . GLY A 1 212 ? -5.211 -13.133 -9.922 1 94.44 212 GLY A CA 1
ATOM 1662 C C . GLY A 1 212 ? -6.535 -12.422 -10.125 1 94.44 212 GLY A C 1
ATOM 1663 O O . GLY A 1 212 ? -6.793 -11.875 -11.203 1 94.44 212 GLY A O 1
ATOM 1664 N N . GLY A 1 213 ? -7.32 -12.414 -9.125 1 91.69 213 GLY A N 1
ATOM 1665 C CA . GLY A 1 213 ? -8.672 -11.891 -9.203 1 91.69 213 GLY A CA 1
ATOM 1666 C C . GLY A 1 213 ? -8.727 -10.406 -9.484 1 91.69 213 GLY A C 1
ATOM 1667 O O . GLY A 1 213 ? -9.672 -9.914 -10.102 1 91.69 213 GLY A O 1
ATOM 1668 N N . ASP A 1 214 ? -7.684 -9.672 -9.07 1 93.62 214 ASP A N 1
ATOM 1669 C CA . ASP A 1 214 ? -7.703 -8.211 -9.188 1 93.62 214 ASP A CA 1
ATOM 1670 C C . ASP A 1 214 ? -6.801 -7.746 -10.328 1 93.62 214 ASP A C 1
ATOM 1672 O O . ASP A 1 214 ? -6.547 -6.547 -10.477 1 93.62 214 ASP A O 1
ATOM 1676 N N . ALA A 1 215 ? -6.324 -8.656 -11.148 1 96.12 215 ALA A N 1
ATOM 1677 C CA . ALA A 1 215 ? -5.379 -8.32 -12.203 1 96.12 215 ALA A CA 1
ATOM 1678 C C . ALA A 1 215 ? -6.016 -7.395 -13.234 1 96.12 215 ALA A C 1
ATOM 1680 O O . ALA A 1 215 ? -5.398 -6.422 -13.68 1 96.12 215 ALA A O 1
ATOM 1681 N N . GLN A 1 216 ? -7.242 -7.656 -13.562 1 94.19 216 GLN A N 1
ATOM 1682 C CA . GLN A 1 216 ? -7.91 -6.871 -14.602 1 94.19 216 GLN A CA 1
ATOM 1683 C C . GLN A 1 216 ? -8.125 -5.43 -14.148 1 94.19 216 GLN A C 1
ATOM 1685 O O . GLN A 1 216 ? -7.875 -4.492 -14.906 1 94.19 216 GLN A O 1
ATOM 1690 N N . ILE A 1 217 ? -8.523 -5.23 -12.945 1 92.94 217 ILE A N 1
ATOM 1691 C CA . ILE A 1 217 ? -8.852 -3.898 -12.461 1 92.94 217 ILE A CA 1
ATOM 1692 C C . ILE A 1 217 ? -7.57 -3.102 -12.219 1 92.94 217 ILE A C 1
ATOM 1694 O O . ILE A 1 217 ? -7.539 -1.887 -12.43 1 92.94 217 ILE A O 1
ATOM 1698 N N . LEU A 1 218 ? -6.516 -3.729 -11.867 1 94.69 218 LEU A N 1
ATOM 1699 C CA . LEU A 1 218 ? -5.297 -3.021 -11.492 1 94.69 218 LEU A CA 1
ATOM 1700 C C . LEU A 1 218 ? -4.398 -2.801 -12.703 1 94.69 218 LEU A C 1
ATOM 1702 O O . LEU A 1 218 ? -3.74 -1.766 -12.82 1 94.69 218 LEU A O 1
ATOM 1706 N N . PHE A 1 219 ? -4.418 -3.791 -13.617 1 95.44 219 PHE A N 1
ATOM 1707 C CA . PHE A 1 219 ? -3.406 -3.738 -14.664 1 95.44 219 PHE A CA 1
ATOM 1708 C C . PHE A 1 219 ? -4.047 -3.854 -16.047 1 95.44 219 PHE A C 1
ATOM 1710 O O . PHE A 1 219 ? -3.357 -3.801 -17.062 1 95.44 219 PHE A O 1
ATOM 1717 N N . GLY A 1 220 ? -5.324 -4.02 -16.125 1 92.31 220 GLY A N 1
ATOM 1718 C CA . GLY A 1 220 ? -6.023 -4.219 -17.391 1 92.31 220 GLY A CA 1
ATOM 1719 C C . GLY A 1 220 ? -5.91 -3.033 -18.328 1 92.31 220 GLY A C 1
ATOM 1720 O O . GLY A 1 220 ? -5.996 -3.191 -19.547 1 92.31 220 GLY A O 1
ATOM 1721 N N . ASN A 1 221 ? -5.688 -1.87 -17.781 1 89.12 221 ASN A N 1
ATOM 1722 C CA . ASN A 1 221 ? -5.594 -0.667 -18.609 1 89.12 221 ASN A CA 1
ATOM 1723 C C . ASN A 1 221 ? -4.145 -0.325 -18.938 1 89.12 221 ASN A C 1
ATOM 1725 O O . ASN A 1 221 ? -3.865 0.75 -19.469 1 89.12 221 ASN A O 1
ATOM 1729 N N . ARG A 1 222 ? -3.275 -1.199 -18.672 1 92.44 222 ARG A N 1
ATOM 1730 C CA . ARG A 1 222 ? -1.859 -1.049 -19 1 92.44 222 ARG A CA 1
ATOM 1731 C C . ARG A 1 222 ? -1.447 -1.995 -20.125 1 92.44 222 ARG A C 1
ATOM 1733 O O . ARG A 1 222 ? -1.261 -3.191 -19.891 1 92.44 222 ARG A O 1
ATOM 1740 N N . PRO A 1 223 ? -1.184 -1.476 -21.219 1 91.56 223 PRO A N 1
ATOM 1741 C CA . PRO A 1 223 ? -1.014 -2.295 -22.422 1 91.56 223 PRO A CA 1
ATOM 1742 C C . PRO A 1 223 ? 0.24 -3.166 -22.359 1 91.56 223 PRO A C 1
ATOM 1744 O O . PRO A 1 223 ? 0.363 -4.125 -23.125 1 91.56 223 PRO A O 1
ATOM 1747 N N . THR A 1 224 ? 1.135 -2.881 -21.531 1 95.06 224 THR A N 1
ATOM 1748 C CA . THR A 1 224 ? 2.385 -3.629 -21.453 1 95.06 224 THR A CA 1
ATOM 1749 C C . THR A 1 224 ? 2.178 -4.969 -20.75 1 95.06 224 THR A C 1
ATOM 1751 O O . THR A 1 224 ? 3.051 -5.836 -20.797 1 95.06 224 THR A O 1
ATOM 1754 N N . TYR A 1 225 ? 0.999 -5.168 -20.188 1 97.38 225 TYR A N 1
ATOM 1755 C CA . TYR A 1 225 ? 0.756 -6.398 -19.438 1 97.38 225 TYR A CA 1
ATOM 1756 C C . TYR A 1 225 ? -0.078 -7.375 -20.25 1 97.38 225 TYR A C 1
ATOM 1758 O O . TYR A 1 225 ? -1.036 -6.98 -20.922 1 97.38 225 TYR A O 1
ATOM 1766 N N . ARG A 1 226 ? 0.279 -8.578 -20.219 1 97.5 226 ARG A N 1
ATOM 1767 C CA . ARG A 1 226 ? -0.572 -9.695 -20.625 1 97.5 226 ARG A CA 1
ATOM 1768 C C . ARG A 1 226 ? -1.308 -10.289 -19.438 1 97.5 226 ARG A C 1
ATOM 1770 O O . ARG A 1 226 ? -0.684 -10.859 -18.531 1 97.5 226 ARG A O 1
ATOM 1777 N N . ILE A 1 227 ? -2.615 -10.195 -19.453 1 97 227 ILE A N 1
ATOM 1778 C CA . ILE A 1 227 ? -3.42 -10.75 -18.359 1 97 227 ILE A CA 1
ATOM 1779 C C . ILE A 1 227 ? -3.666 -12.234 -18.609 1 97 227 ILE A C 1
ATOM 1781 O O . ILE A 1 227 ? -4.23 -12.617 -19.641 1 97 227 ILE A O 1
ATOM 1785 N N . GLU A 1 228 ? -3.189 -13.047 -17.672 1 95.06 228 GLU A N 1
ATOM 1786 C CA . GLU A 1 228 ? -3.344 -14.492 -17.75 1 95.06 228 GLU A CA 1
ATOM 1787 C C . GLU A 1 228 ? -3.992 -15.039 -16.484 1 95.06 228 GLU A C 1
ATOM 1789 O O . GLU A 1 228 ? -3.301 -15.531 -15.578 1 95.06 228 GLU A O 1
ATOM 1794 N N . PRO A 1 229 ? -5.285 -15.07 -16.453 1 91.44 229 PRO A N 1
ATOM 1795 C CA . PRO A 1 229 ? -5.977 -15.477 -15.219 1 91.44 229 PRO A CA 1
ATOM 1796 C C . PRO A 1 229 ? -5.66 -16.922 -14.812 1 91.44 229 PRO A C 1
ATOM 1798 O O . PRO A 1 229 ? -5.738 -17.25 -13.625 1 91.44 229 PRO A O 1
ATOM 1801 N N . ASP A 1 230 ? -5.238 -17.781 -15.711 1 91.06 230 ASP A N 1
ATOM 1802 C CA . ASP A 1 230 ? -5.055 -19.203 -15.453 1 91.06 230 ASP A CA 1
ATOM 1803 C C . ASP A 1 230 ? -3.572 -19.578 -15.391 1 91.06 230 ASP A C 1
ATOM 1805 O O . ASP A 1 230 ? -3.199 -20.719 -15.648 1 91.06 230 ASP A O 1
ATOM 1809 N N . LEU A 1 231 ? -2.828 -18.641 -15.078 1 95.56 231 LEU A N 1
ATOM 1810 C CA . LEU A 1 231 ? -1.379 -18.797 -15.133 1 95.56 231 LEU A CA 1
ATOM 1811 C C . LEU A 1 231 ? -0.927 -19.922 -14.195 1 95.56 231 LEU A C 1
ATOM 1813 O O . LEU A 1 231 ? -0.054 -20.719 -14.547 1 95.56 231 LEU A O 1
ATOM 1817 N N . ILE A 1 232 ? -1.498 -20 -13.062 1 96.75 232 ILE A N 1
ATOM 1818 C CA . ILE A 1 232 ? -1.137 -21 -12.062 1 96.75 232 ILE A CA 1
ATOM 1819 C C . ILE A 1 232 ? -1.415 -22.391 -12.602 1 96.75 232 ILE A C 1
ATOM 1821 O O . ILE A 1 232 ? -0.594 -23.297 -12.445 1 96.75 232 ILE A O 1
ATOM 1825 N N . PHE A 1 233 ? -2.504 -22.609 -13.281 1 97.06 233 PHE A N 1
ATOM 1826 C CA . PHE A 1 233 ? -2.844 -23.906 -13.852 1 97.06 233 PHE A CA 1
ATOM 1827 C C . PHE A 1 233 ? -1.888 -24.266 -14.977 1 97.06 233 PHE A C 1
ATOM 1829 O O . PHE A 1 233 ? -1.535 -25.438 -15.141 1 97.06 233 PHE A O 1
ATOM 1836 N N . GLY A 1 234 ? -1.532 -23.281 -15.727 1 95.31 234 GLY A N 1
ATOM 1837 C CA . GLY A 1 234 ? -0.474 -23.531 -16.688 1 95.31 234 GLY A CA 1
ATOM 1838 C C . GLY A 1 234 ? 0.808 -24.031 -16.062 1 95.31 234 GLY A C 1
ATOM 1839 O O . GLY A 1 234 ? 1.453 -24.938 -16.594 1 95.31 234 GLY A O 1
ATOM 1840 N N . GLY A 1 235 ? 1.135 -23.453 -14.945 1 96.94 235 GLY A N 1
ATOM 1841 C CA . GLY A 1 235 ? 2.305 -23.906 -14.203 1 96.94 235 GLY A CA 1
ATOM 1842 C C . GLY A 1 235 ? 2.184 -25.328 -13.68 1 96.94 235 GLY A C 1
ATOM 1843 O O . GLY A 1 235 ? 3.16 -26.078 -13.68 1 96.94 235 GLY A O 1
ATOM 1844 N N . MET A 1 236 ? 0.997 -25.656 -13.25 1 96.62 236 MET A N 1
ATOM 1845 C CA . MET A 1 236 ? 0.761 -27.016 -12.781 1 96.62 236 MET A CA 1
ATOM 1846 C C . MET A 1 236 ? 0.979 -28.031 -13.906 1 96.62 236 MET A C 1
ATOM 1848 O O . MET A 1 236 ? 1.662 -29.031 -13.719 1 96.62 236 MET A O 1
ATOM 1852 N N . PHE A 1 237 ? 0.456 -27.75 -15.031 1 95.19 237 PHE A N 1
ATOM 1853 C CA . PHE A 1 237 ? 0.643 -28.641 -16.172 1 95.19 237 PHE A CA 1
ATOM 1854 C C . PHE A 1 237 ? 2.117 -28.719 -16.562 1 95.19 237 PHE A C 1
ATOM 1856 O O . PHE A 1 237 ? 2.625 -29.812 -16.844 1 95.19 237 PHE A O 1
ATOM 1863 N N . ALA A 1 238 ? 2.764 -27.594 -16.547 1 94.12 238 ALA A N 1
ATOM 1864 C CA . ALA A 1 238 ? 4.18 -27.562 -16.891 1 94.12 238 ALA A CA 1
ATOM 1865 C C . ALA A 1 238 ? 5.004 -28.406 -15.914 1 94.12 238 ALA A C 1
ATOM 1867 O O . ALA A 1 238 ? 5.988 -29.031 -16.312 1 94.12 238 ALA A O 1
ATOM 1868 N N . HIS A 1 239 ? 4.621 -28.312 -14.688 1 95.19 239 HIS A N 1
ATOM 1869 C CA . HIS A 1 239 ? 5.301 -29.094 -13.656 1 95.19 239 HIS A CA 1
ATOM 1870 C C . HIS A 1 239 ? 5.094 -30.578 -13.852 1 95.19 239 HIS A C 1
ATOM 1872 O O . HIS A 1 239 ? 6.035 -31.375 -13.734 1 95.19 239 HIS A O 1
ATOM 1878 N N . LEU A 1 240 ? 3.916 -31 -14.188 1 92.31 240 LEU A N 1
ATOM 1879 C CA . LEU A 1 240 ? 3.525 -32.406 -14.281 1 92.31 240 LEU A CA 1
ATOM 1880 C C . LEU A 1 240 ? 4.027 -33.031 -15.578 1 92.31 240 LEU A C 1
ATOM 1882 O O . LEU A 1 240 ? 4.242 -34.25 -15.648 1 92.31 240 LEU A O 1
ATOM 1886 N N . SER A 1 241 ? 4.137 -32.25 -16.656 1 82.5 241 SER A N 1
ATOM 1887 C CA . SER A 1 241 ? 4.582 -32.75 -17.953 1 82.5 241 SER A CA 1
ATOM 1888 C C . SER A 1 241 ? 5.836 -32.031 -18.422 1 82.5 241 SER A C 1
ATOM 1890 O O . SER A 1 241 ? 5.77 -31.156 -19.297 1 82.5 241 SER A O 1
ATOM 1892 N N . PRO A 1 242 ? 6.977 -32.344 -17.859 1 66.88 242 PRO A N 1
ATOM 1893 C CA . PRO A 1 242 ? 8.18 -31.609 -18.25 1 66.88 242 PRO A CA 1
ATOM 1894 C C . PRO A 1 242 ? 8.484 -31.703 -19.734 1 66.88 242 PRO A C 1
ATOM 1896 O O . PRO A 1 242 ? 8.117 -32.688 -20.375 1 66.88 242 PRO A O 1
ATOM 1899 N N . PRO A 1 243 ? 8.812 -30.469 -20.375 1 60.28 243 PRO A N 1
ATOM 1900 C CA . PRO A 1 243 ? 9.172 -30.547 -21.797 1 60.28 243 PRO A CA 1
ATOM 1901 C C . PRO A 1 243 ? 10.125 -31.688 -22.109 1 60.28 243 PRO A C 1
ATOM 1903 O O . PRO A 1 243 ? 10.922 -32.094 -21.25 1 60.28 243 PRO A O 1
ATOM 1906 N N . LYS A 1 244 ? 9.805 -32.438 -23.156 1 51.47 244 LYS A N 1
ATOM 1907 C CA . LYS A 1 244 ? 10.695 -33.469 -23.672 1 51.47 244 LYS A CA 1
ATOM 1908 C C . LYS A 1 244 ? 12.094 -32.906 -23.922 1 51.47 244 LYS A C 1
ATOM 1910 O O . LYS A 1 244 ? 12.242 -31.812 -24.469 1 51.47 244 LYS A O 1
ATOM 1915 N N . GLN A 1 245 ? 13.117 -33.094 -22.906 1 43.09 245 GLN A N 1
ATOM 1916 C CA . GLN A 1 245 ? 14.5 -32.75 -23.234 1 43.09 245 GLN A CA 1
ATOM 1917 C C . GLN A 1 245 ? 14.773 -33 -24.719 1 43.09 245 GLN A C 1
ATOM 1919 O O . GLN A 1 245 ? 14.492 -34.062 -25.25 1 43.09 245 GLN A O 1
ATOM 1924 N N . VAL A 1 246 ? 14.609 -31.922 -25.484 1 37.28 246 VAL A N 1
ATOM 1925 C CA . VAL A 1 246 ? 15.258 -32.188 -26.766 1 37.28 246 VAL A CA 1
ATOM 1926 C C . VAL A 1 246 ? 16.766 -32.312 -26.562 1 37.28 246 VAL A C 1
ATOM 1928 O O . VAL A 1 246 ? 17.359 -31.547 -25.812 1 37.28 246 VAL A O 1
ATOM 1931 N N . MET B 1 1 ? 3.855 33.219 24.281 1 93.12 1 MET B N 1
ATOM 1932 C CA . MET B 1 1 ? 4.191 32.156 23.328 1 93.12 1 MET B CA 1
ATOM 1933 C C . MET B 1 1 ? 3.02 31.203 23.125 1 93.12 1 MET B C 1
ATOM 1935 O O . MET B 1 1 ? 2.129 31.125 23.969 1 93.12 1 MET B O 1
ATOM 1939 N N . TYR B 1 2 ? 2.977 30.578 21.984 1 94.81 2 TYR B N 1
ATOM 1940 C CA . TYR B 1 2 ? 1.912 29.625 21.688 1 94.81 2 TYR B CA 1
ATOM 1941 C C . TYR B 1 2 ? 2.283 28.219 22.172 1 94.81 2 TYR B C 1
ATOM 1943 O O . TYR B 1 2 ? 3.463 27.859 22.188 1 94.81 2 TYR B O 1
ATOM 1951 N N . LEU B 1 3 ? 1.297 27.5 22.578 1 97.31 3 LEU B N 1
ATOM 1952 C CA . LEU B 1 3 ? 1.384 26.047 22.672 1 97.31 3 LEU B CA 1
ATOM 1953 C C . LEU B 1 3 ? 0.554 25.375 21.578 1 97.31 3 LEU B C 1
ATOM 1955 O O . LEU B 1 3 ? -0.677 25.453 21.609 1 97.31 3 LEU B O 1
ATOM 1959 N N . LEU B 1 4 ? 1.267 24.781 20.672 1 97.81 4 LEU B N 1
ATOM 1960 C CA . LEU B 1 4 ? 0.617 24.109 19.547 1 97.81 4 LEU B CA 1
ATOM 1961 C C . LEU B 1 4 ? 0.707 22.594 19.688 1 97.81 4 LEU B C 1
ATOM 1963 O O . LEU B 1 4 ? 1.781 22.062 19.969 1 97.81 4 LEU B O 1
ATOM 1967 N N . ILE B 1 5 ? -0.428 21.906 19.531 1 98 5 ILE B N 1
ATOM 1968 C CA . ILE B 1 5 ? -0.515 20.484 19.812 1 98 5 ILE B CA 1
ATOM 1969 C C . ILE B 1 5 ? -1.005 19.734 18.578 1 98 5 ILE B C 1
ATOM 1971 O O . ILE B 1 5 ? -2 20.125 17.953 1 98 5 ILE B O 1
ATOM 1975 N N . ASP B 1 6 ? -0.315 18.719 18.188 1 97.19 6 ASP B N 1
ATOM 1976 C CA . ASP B 1 6 ? -0.703 17.812 17.109 1 97.19 6 ASP B CA 1
ATOM 1977 C C . ASP B 1 6 ? -1.023 16.422 17.656 1 97.19 6 ASP B C 1
ATOM 1979 O O . ASP B 1 6 ? -0.12 15.672 18.031 1 97.19 6 ASP B O 1
ATOM 1983 N N . VAL B 1 7 ? -2.297 16.078 17.609 1 96.75 7 VAL B N 1
ATOM 1984 C CA . VAL B 1 7 ? -2.779 14.805 18.141 1 96.75 7 VAL B CA 1
ATOM 1985 C C . VAL B 1 7 ? -2.957 13.805 17 1 96.75 7 VAL B C 1
ATOM 1987 O O . VAL B 1 7 ? -4.016 13.75 16.375 1 96.75 7 VAL B O 1
ATOM 1990 N N . GLY B 1 8 ? -1.964 12.961 16.828 1 92.75 8 GLY B N 1
ATOM 1991 C CA . GLY B 1 8 ? -2.029 11.914 15.828 1 92.75 8 GLY B CA 1
ATOM 1992 C C . GLY B 1 8 ? -2.539 10.594 16.375 1 92.75 8 GLY B C 1
ATOM 1993 O O . GLY B 1 8 ? -2.895 10.5 17.547 1 92.75 8 GLY B O 1
ATOM 1994 N N . ASN B 1 9 ? -2.514 9.547 15.508 1 86.69 9 ASN B N 1
ATOM 1995 C CA . ASN B 1 9 ? -3.018 8.234 15.906 1 86.69 9 ASN B CA 1
ATOM 1996 C C . ASN B 1 9 ? -2.014 7.484 16.781 1 86.69 9 ASN B C 1
ATOM 1998 O O . ASN B 1 9 ? -2.396 6.633 17.578 1 86.69 9 ASN B O 1
ATOM 2002 N N . SER B 1 10 ? -0.76 7.844 16.625 1 85.75 10 SER B N 1
ATOM 2003 C CA . SER B 1 10 ? 0.265 7.07 17.328 1 85.75 10 SER B CA 1
ATOM 2004 C C . SER B 1 10 ? 0.898 7.883 18.453 1 85.75 10 SER B C 1
ATOM 2006 O O . SER B 1 10 ? 1.325 7.32 19.469 1 85.75 10 SER B O 1
ATOM 2008 N N . ARG B 1 11 ? 0.954 9.203 18.203 1 91.88 11 ARG B N 1
ATOM 2009 C CA . ARG B 1 11 ? 1.648 10.055 19.172 1 91.88 11 ARG B CA 1
ATOM 2010 C C . ARG B 1 11 ? 0.984 11.422 19.266 1 91.88 11 ARG B C 1
ATOM 2012 O O . ARG B 1 11 ? 0.256 11.828 18.359 1 91.88 11 ARG B O 1
ATOM 2019 N N . ILE B 1 12 ? 1.293 12.055 20.406 1 96.12 12 ILE B N 1
ATOM 2020 C CA . ILE B 1 12 ? 0.98 13.469 20.594 1 96.12 12 ILE B CA 1
ATOM 2021 C C . ILE B 1 12 ? 2.264 14.297 20.531 1 96.12 12 ILE B C 1
ATOM 2023 O O . ILE B 1 12 ? 3.211 14.031 21.281 1 96.12 12 ILE B O 1
ATOM 2027 N N . LYS B 1 13 ? 2.287 15.297 19.609 1 96.31 13 LYS B N 1
ATOM 2028 C CA . LYS B 1 13 ? 3.424 16.203 19.5 1 96.31 13 LYS B CA 1
ATOM 2029 C C . LYS B 1 13 ? 3.02 17.625 19.859 1 96.31 13 LYS B C 1
ATOM 2031 O O . LYS B 1 13 ? 1.866 18.016 19.672 1 96.31 13 LYS B O 1
ATOM 2036 N N . TRP B 1 14 ? 3.998 18.328 20.422 1 97.06 14 TRP B N 1
ATOM 2037 C CA . TRP B 1 14 ? 3.67 19.719 20.719 1 97.06 14 TRP B CA 1
ATOM 2038 C C . TRP B 1 14 ? 4.895 20.609 20.547 1 97.06 14 TRP B C 1
ATOM 2040 O O . TRP B 1 14 ? 6.031 20.125 20.578 1 97.06 14 TRP B O 1
ATOM 2050 N N . LEU B 1 15 ? 4.551 21.812 20.25 1 96.5 15 LEU B N 1
ATOM 2051 C CA . LEU B 1 15 ? 5.527 22.891 20.109 1 96.5 15 LEU B CA 1
ATOM 2052 C C . LEU B 1 15 ? 5.156 24.078 21 1 96.5 15 LEU B C 1
ATOM 2054 O O . LEU B 1 15 ? 4.016 24.531 20.984 1 96.5 15 LEU B O 1
ATOM 2058 N N . TYR B 1 16 ? 6.098 24.469 21.859 1 96 16 TYR B N 1
ATOM 2059 C CA . TYR B 1 16 ? 5.965 25.703 22.625 1 96 16 TYR B CA 1
ATOM 2060 C C . TYR B 1 16 ? 6.883 26.781 22.062 1 96 16 TYR B C 1
ATOM 2062 O O . TYR B 1 16 ? 8.109 26.656 22.109 1 96 16 TYR B O 1
ATOM 2070 N N . GLY B 1 17 ? 6.273 27.797 21.422 1 93.75 17 GLY B N 1
ATOM 2071 C CA . GLY B 1 17 ? 7.07 28.844 20.781 1 93.75 17 GLY B CA 1
ATOM 2072 C C . GLY B 1 17 ? 6.266 29.719 19.859 1 93.75 17 GLY B C 1
ATOM 2073 O O . GLY B 1 17 ? 5.039 29.625 19.797 1 93.75 17 GLY B O 1
ATOM 2074 N N . ASN B 1 18 ? 7.051 30.641 19.062 1 91.25 18 ASN B N 1
ATOM 2075 C CA . ASN B 1 18 ? 6.375 31.625 18.219 1 91.25 18 ASN B CA 1
ATOM 2076 C C . ASN B 1 18 ? 6.719 31.406 16.75 1 91.25 18 ASN B C 1
ATOM 2078 O O . ASN B 1 18 ? 6.27 32.156 15.883 1 91.25 18 ASN B O 1
ATOM 2082 N N . LYS B 1 19 ? 7.535 30.406 16.516 1 84.25 19 LYS B N 1
ATOM 2083 C CA . LYS B 1 19 ? 7.914 30.141 15.133 1 84.25 19 LYS B CA 1
ATOM 2084 C C . LYS B 1 19 ? 8.477 28.734 14.977 1 84.25 19 LYS B C 1
ATOM 2086 O O . LYS B 1 19 ? 8.727 28.047 15.961 1 84.25 19 LYS B O 1
ATOM 2091 N N . VAL B 1 20 ? 8.617 28.359 13.641 1 81.06 20 VAL B N 1
ATOM 2092 C CA . VAL B 1 20 ? 9.344 27.141 13.305 1 81.06 20 VAL B CA 1
ATOM 2093 C C . VAL B 1 20 ? 10.664 27.5 12.625 1 81.06 20 VAL B C 1
ATOM 2095 O O . VAL B 1 20 ? 10.727 28.453 11.852 1 81.06 20 VAL B O 1
ATOM 2098 N N . PRO B 1 21 ? 11.68 26.688 12.914 1 76.56 21 PRO B N 1
ATOM 2099 C CA . PRO B 1 21 ? 11.758 25.5 13.781 1 76.56 21 PRO B CA 1
ATOM 2100 C C . PRO B 1 21 ? 11.852 25.859 15.266 1 76.56 21 PRO B C 1
ATOM 2102 O O . PRO B 1 21 ? 12.297 26.969 15.609 1 76.56 21 PRO B O 1
ATOM 2105 N N . SER B 1 22 ? 11.258 25.062 16.031 1 81.5 22 SER B N 1
ATOM 2106 C CA . SER B 1 22 ? 11.383 25.078 17.484 1 81.5 22 SER B CA 1
ATOM 2107 C C . SER B 1 22 ? 11.461 23.656 18.047 1 81.5 22 SER B C 1
ATOM 2109 O O . SER B 1 22 ? 11.414 22.688 17.297 1 81.5 22 SER B O 1
ATOM 2111 N N . THR B 1 23 ? 11.688 23.609 19.328 1 82.75 23 THR B N 1
ATOM 2112 C CA . THR B 1 23 ? 11.766 22.297 19.969 1 82.75 23 THR B CA 1
ATOM 2113 C C . THR B 1 23 ? 10.406 21.609 19.953 1 82.75 23 THR B C 1
ATOM 2115 O O . THR B 1 23 ? 9.398 22.188 20.375 1 82.75 23 THR B O 1
ATOM 2118 N N . ILE B 1 24 ? 10.438 20.516 19.375 1 88.81 24 ILE B N 1
ATOM 2119 C CA . ILE B 1 24 ? 9.227 19.703 19.328 1 88.81 24 ILE B CA 1
ATOM 2120 C C . ILE B 1 24 ? 9.383 18.469 20.234 1 88.81 24 ILE B C 1
ATOM 2122 O O . ILE B 1 24 ? 10.398 17.781 20.156 1 88.81 24 ILE B O 1
ATOM 2126 N N . GLU B 1 25 ? 8.445 18.297 21.125 1 93.62 25 GLU B N 1
ATOM 2127 C CA . GLU B 1 25 ? 8.391 17.125 21.984 1 93.62 25 GLU B CA 1
ATOM 2128 C C . GLU B 1 25 ? 7.203 16.219 21.625 1 93.62 25 GLU B C 1
ATOM 2130 O O . GLU B 1 25 ? 6.301 16.641 20.906 1 93.62 25 GLU B O 1
ATOM 2135 N N . ALA B 1 26 ? 7.328 14.961 22.094 1 94.62 26 ALA B N 1
ATOM 2136 C CA . ALA B 1 26 ? 6.27 14.016 21.766 1 94.62 26 ALA B CA 1
ATOM 2137 C C . ALA B 1 26 ? 6.094 12.969 22.859 1 94.62 26 ALA B C 1
ATOM 2139 O O . ALA B 1 26 ? 7.012 12.734 23.656 1 94.62 26 ALA B O 1
ATOM 2140 N N . VAL B 1 27 ? 4.848 12.398 22.969 1 95.31 27 VAL B N 1
ATOM 2141 C CA . VAL B 1 27 ? 4.562 11.266 23.844 1 95.31 27 VAL B CA 1
ATOM 2142 C C . VAL B 1 27 ? 3.734 10.234 23.078 1 95.31 27 VAL B C 1
ATOM 2144 O O . VAL B 1 27 ? 2.865 10.586 22.281 1 95.31 27 VAL B O 1
ATOM 2147 N N . SER B 1 28 ? 4.008 8.953 23.328 1 92.75 28 SER B N 1
ATOM 2148 C CA . SER B 1 28 ? 3.199 7.871 22.781 1 92.75 28 SER B CA 1
ATOM 2149 C C . SER B 1 28 ? 2.047 7.504 23.703 1 92.75 28 SER B C 1
ATOM 2151 O O . SER B 1 28 ? 2.076 7.824 24.891 1 92.75 28 SER B O 1
ATOM 2153 N N . TYR B 1 29 ? 1.054 6.816 23.109 1 91.88 29 TYR B N 1
ATOM 2154 C CA . TYR B 1 29 ? -0.122 6.449 23.891 1 91.88 29 TYR B CA 1
ATOM 2155 C C . TYR B 1 29 ? 0.143 5.199 24.719 1 91.88 29 TYR B C 1
ATOM 2157 O O . TYR B 1 29 ? -0.7 4.785 25.516 1 91.88 29 TYR B O 1
ATOM 2165 N N . LYS B 1 30 ? 1.123 4.418 24.578 1 85.12 30 LYS B N 1
ATOM 2166 C CA . LYS B 1 30 ? 1.412 3.117 25.172 1 85.12 30 LYS B CA 1
ATOM 2167 C C . LYS B 1 30 ? 1.383 3.197 26.703 1 85.12 30 LYS B C 1
ATOM 2169 O O . LYS B 1 30 ? 0.885 2.285 27.359 1 85.12 30 LYS B O 1
ATOM 2174 N N . GLN B 1 31 ? 2.059 4.238 27.281 1 84.38 31 GLN B N 1
ATOM 2175 C CA . GLN B 1 31 ? 2.098 4.234 28.734 1 84.38 31 GLN B CA 1
ATOM 2176 C C . GLN B 1 31 ? 1.896 5.641 29.297 1 84.38 31 GLN B C 1
ATOM 2178 O O . GLN B 1 31 ? 2.736 6.52 29.094 1 84.38 31 GLN B O 1
ATOM 2183 N N . ASP B 1 32 ? 0.824 5.824 30.141 1 92.62 32 ASP B N 1
ATOM 2184 C CA . ASP B 1 32 ? 0.554 6.984 30.984 1 92.62 32 ASP B CA 1
ATOM 2185 C C . ASP B 1 32 ? 0.811 8.289 30.219 1 92.62 32 ASP B C 1
ATOM 2187 O O . ASP B 1 32 ? 1.503 9.18 30.719 1 92.62 32 ASP B O 1
ATOM 2191 N N . TRP B 1 33 ? 0.23 8.352 29.094 1 95.38 33 TRP B N 1
ATOM 2192 C CA . TRP B 1 33 ? 0.497 9.516 28.25 1 95.38 33 TRP B CA 1
ATOM 2193 C C . TRP B 1 33 ? -0.059 10.789 28.891 1 95.38 33 TRP B C 1
ATOM 2195 O O . TRP B 1 33 ? 0.513 11.867 28.734 1 95.38 33 TRP B O 1
ATOM 2205 N N . GLN B 1 34 ? -1.055 10.75 29.719 1 96.69 34 GLN B N 1
ATOM 2206 C CA . GLN B 1 34 ? -1.644 11.914 30.375 1 96.69 34 GLN B CA 1
ATOM 2207 C C . GLN B 1 34 ? -0.685 12.508 31.406 1 96.69 34 GLN B C 1
ATOM 2209 O O . GLN B 1 34 ? -0.461 13.719 31.422 1 96.69 34 GLN B O 1
ATOM 2214 N N . MET B 1 35 ? -0.168 11.641 32.188 1 96.38 35 MET B N 1
ATOM 2215 C CA . MET B 1 35 ? 0.768 12.086 33.188 1 96.38 35 MET B CA 1
ATOM 2216 C C . MET B 1 35 ? 2.02 12.688 32.562 1 96.38 35 MET B C 1
ATOM 2218 O O . MET B 1 35 ? 2.576 13.656 33.094 1 96.38 35 MET B O 1
ATOM 2222 N N . LYS B 1 36 ? 2.404 12.07 31.547 1 96.31 36 LYS B N 1
ATOM 2223 C CA . LYS B 1 36 ? 3.582 12.578 30.844 1 96.31 36 LYS B CA 1
ATOM 2224 C C . LYS B 1 36 ? 3.334 13.977 30.297 1 96.31 36 LYS B C 1
ATOM 2226 O O . LYS B 1 36 ? 4.219 14.828 30.328 1 96.31 36 LYS B O 1
ATOM 2231 N N . LEU B 1 37 ? 2.168 14.203 29.781 1 96.62 37 LEU B N 1
ATOM 2232 C CA . LEU B 1 37 ? 1.809 15.523 29.297 1 96.62 37 LEU B CA 1
ATOM 2233 C C . LEU B 1 37 ? 1.805 16.547 30.422 1 96.62 37 LEU B C 1
ATOM 2235 O O . LEU B 1 37 ? 2.365 17.641 30.281 1 96.62 37 LEU B O 1
ATOM 2239 N N . ILE B 1 38 ? 1.191 16.203 31.531 1 96.69 38 ILE B N 1
ATOM 2240 C CA . ILE B 1 38 ? 1.083 17.094 32.688 1 96.69 38 ILE B CA 1
ATOM 2241 C C . ILE B 1 38 ? 2.477 17.469 33.188 1 96.69 38 ILE B C 1
ATOM 2243 O O . ILE B 1 38 ? 2.762 18.641 33.438 1 96.69 38 ILE B O 1
ATOM 2247 N N . ARG B 1 39 ? 3.32 16.469 33.219 1 95.88 39 ARG B N 1
ATOM 2248 C CA . ARG B 1 39 ? 4.676 16.688 33.719 1 95.88 39 ARG B CA 1
ATOM 2249 C C . ARG B 1 39 ? 5.445 17.625 32.781 1 95.88 39 ARG B C 1
ATOM 2251 O O . ARG B 1 39 ? 6.184 18.5 33.25 1 95.88 39 ARG B O 1
ATOM 2258 N N . ALA B 1 40 ? 5.254 17.453 31.562 1 96.31 40 ALA B N 1
ATOM 2259 C CA . ALA B 1 40 ? 5.953 18.281 30.594 1 96.31 40 ALA B CA 1
ATOM 2260 C C . ALA B 1 40 ? 5.402 19.703 30.578 1 96.31 40 ALA B C 1
ATOM 2262 O O . ALA B 1 40 ? 6.168 20.672 30.531 1 96.31 40 ALA B O 1
ATOM 2263 N N . TRP B 1 41 ? 4.137 19.844 30.703 1 97.06 41 TRP B N 1
ATOM 2264 C CA . TRP B 1 41 ? 3.471 21.125 30.5 1 97.06 41 TRP B CA 1
ATOM 2265 C C . TRP B 1 41 ? 3.484 21.953 31.781 1 97.06 41 TRP B C 1
ATOM 2267 O O . TRP B 1 41 ? 3.443 23.188 31.734 1 97.06 41 TRP B O 1
ATOM 2277 N N . HIS B 1 42 ? 3.537 21.312 32.906 1 94.94 42 HIS B N 1
ATOM 2278 C CA . HIS B 1 42 ? 3.559 22.031 34.156 1 94.94 42 HIS B CA 1
ATOM 2279 C C . HIS B 1 42 ? 4.82 22.875 34.281 1 94.94 42 HIS B C 1
ATOM 2281 O O . HIS B 1 42 ? 4.828 23.875 35 1 94.94 42 HIS B O 1
ATOM 2287 N N . LEU B 1 43 ? 5.816 22.484 33.562 1 93.62 43 LEU B N 1
ATOM 2288 C CA . LEU B 1 43 ? 7.109 23.156 33.656 1 93.62 43 LEU B CA 1
ATOM 2289 C C . LEU B 1 43 ? 7.164 24.344 32.688 1 93.62 43 LEU B C 1
ATOM 2291 O O . LEU B 1 43 ? 8.07 25.172 32.781 1 93.62 43 LEU B O 1
ATOM 2295 N N . LEU B 1 44 ? 6.195 24.469 31.859 1 94.81 44 LEU B N 1
ATOM 2296 C CA . LEU B 1 44 ? 6.184 25.531 30.859 1 94.81 44 LEU B CA 1
ATOM 2297 C C . LEU B 1 44 ? 5.605 26.828 31.438 1 94.81 44 LEU B C 1
ATOM 2299 O O . LEU B 1 44 ? 4.652 26.781 32.219 1 94.81 44 LEU B O 1
ATOM 2303 N N . PRO B 1 45 ? 6.215 28.016 30.969 1 95.12 45 PRO B N 1
ATOM 2304 C CA . PRO B 1 45 ? 5.465 29.25 31.25 1 95.12 45 PRO B CA 1
ATOM 2305 C C . PRO B 1 45 ? 4.059 29.219 30.656 1 95.12 45 PRO B C 1
ATOM 2307 O O . PRO B 1 45 ? 3.818 28.547 29.656 1 95.12 45 PRO B O 1
ATOM 2310 N N . GLU B 1 46 ? 3.176 29.984 31.266 1 96.25 46 GLU B N 1
ATOM 2311 C CA . GLU B 1 46 ? 1.799 30.031 30.781 1 96.25 46 GLU B CA 1
ATOM 2312 C C . GLU B 1 46 ? 1.738 30.469 29.328 1 96.25 46 GLU B C 1
ATOM 2314 O O . GLU B 1 46 ? 2.203 31.547 28.969 1 96.25 46 GLU B O 1
ATOM 2319 N N . PRO B 1 47 ? 1.104 29.688 28.516 1 96.69 47 PRO B N 1
ATOM 2320 C CA . PRO B 1 47 ? 0.998 30.062 27.094 1 96.69 47 PRO B CA 1
ATOM 2321 C C . PRO B 1 47 ? 0.02 31.219 26.875 1 96.69 47 PRO B C 1
ATOM 2323 O O . PRO B 1 47 ? -0.99 31.312 27.578 1 96.69 47 PRO B O 1
ATOM 2326 N N . GLU B 1 48 ? 0.342 32.031 25.875 1 94.88 48 GLU B N 1
ATOM 2327 C CA . GLU B 1 48 ? -0.589 33.094 25.469 1 94.88 48 GLU B CA 1
ATOM 2328 C C . GLU B 1 48 ? -1.847 32.5 24.844 1 94.88 48 GLU B C 1
ATOM 2330 O O . GLU B 1 48 ? -2.957 32.969 25.109 1 94.88 48 GLU B O 1
ATOM 2335 N N . ALA B 1 49 ? -1.646 31.547 24.016 1 95.44 49 ALA B N 1
ATOM 2336 C CA . ALA B 1 49 ? -2.738 30.844 23.344 1 95.44 49 ALA B CA 1
ATOM 2337 C C . ALA B 1 49 ? -2.385 29.375 23.125 1 95.44 49 ALA B C 1
ATOM 2339 O O . ALA B 1 49 ? -1.208 29.031 23 1 95.44 49 ALA B O 1
ATOM 2340 N N . ILE B 1 50 ? -3.443 28.562 23.109 1 97.94 50 ILE B N 1
ATOM 2341 C CA . ILE B 1 50 ? -3.287 27.125 22.922 1 97.94 50 ILE B CA 1
ATOM 2342 C C . ILE B 1 50 ? -4.176 26.641 21.766 1 97.94 50 ILE B C 1
ATOM 2344 O O . ILE B 1 50 ? -5.359 26.984 21.719 1 97.94 50 ILE B O 1
ATOM 2348 N N . ALA B 1 51 ? -3.562 25.969 20.812 1 97.88 51 ALA B N 1
ATOM 2349 C CA . ALA B 1 51 ? -4.316 25.453 19.672 1 97.88 51 ALA B CA 1
ATOM 2350 C C . ALA B 1 51 ? -3.947 24 19.391 1 97.88 51 ALA B C 1
ATOM 2352 O O . ALA B 1 51 ? -2.852 23.547 19.734 1 97.88 51 ALA B O 1
ATOM 2353 N N . LEU B 1 52 ? -4.91 23.312 18.75 1 98.25 52 LEU B N 1
ATOM 2354 C CA . LEU B 1 52 ? -4.777 21.859 18.656 1 98.25 52 LEU B CA 1
ATOM 2355 C C . LEU B 1 52 ? -5.359 21.344 17.344 1 98.25 52 LEU B C 1
ATOM 2357 O O . LEU B 1 52 ? -6.43 21.781 16.906 1 98.25 52 LEU B O 1
ATOM 2361 N N . SER B 1 53 ? -4.613 20.484 16.688 1 97.75 53 SER B N 1
ATOM 2362 C CA . SER B 1 53 ? -5.094 19.672 15.578 1 97.75 53 SER B CA 1
ATOM 2363 C C . SER B 1 53 ? -5.191 18.188 15.969 1 97.75 53 SER B C 1
ATOM 2365 O O . SER B 1 53 ? -4.301 17.672 16.641 1 97.75 53 SER B O 1
ATOM 2367 N N . SER B 1 54 ? -6.324 17.531 15.555 1 96.75 54 SER B N 1
ATOM 2368 C CA . SER B 1 54 ? -6.492 16.141 15.945 1 96.75 54 SER B CA 1
ATOM 2369 C C . SER B 1 54 ? -7.109 15.32 14.82 1 96.75 54 SER B C 1
ATOM 2371 O O . SER B 1 54 ? -8.07 15.758 14.18 1 96.75 54 SER B O 1
ATOM 2373 N N . VAL B 1 55 ? -6.543 14.219 14.578 1 91.94 55 VAL B N 1
ATOM 2374 C CA . VAL B 1 55 ? -7.148 13.25 13.68 1 91.94 55 VAL B CA 1
ATOM 2375 C C . VAL B 1 55 ? -7.445 11.953 14.438 1 91.94 55 VAL B C 1
ATOM 2377 O O . VAL B 1 55 ? -7.648 10.906 13.828 1 91.94 55 VAL B O 1
ATOM 2380 N N . ASN B 1 56 ? -7.426 11.992 15.727 1 93 56 ASN B N 1
ATOM 2381 C CA . ASN B 1 56 ? -7.684 10.867 16.625 1 93 56 ASN B CA 1
ATOM 2382 C C . ASN B 1 56 ? -9.086 10.93 17.219 1 93 56 ASN B C 1
ATOM 2384 O O . ASN B 1 56 ? -9.898 11.766 16.812 1 93 56 ASN B O 1
ATOM 2388 N N . LYS B 1 57 ? -9.383 10.031 18.141 1 92.19 57 LYS B N 1
ATOM 2389 C CA . LYS B 1 57 ? -10.68 9.977 18.812 1 92.19 57 LYS B CA 1
ATOM 2390 C C . LYS B 1 57 ? -10.953 11.266 19.578 1 92.19 57 LYS B C 1
ATOM 2392 O O . LYS B 1 57 ? -10.047 11.828 20.203 1 92.19 57 LYS B O 1
ATOM 2397 N N . ALA B 1 58 ? -12.227 11.617 19.625 1 94.19 58 ALA B N 1
ATOM 2398 C CA . ALA B 1 58 ? -12.656 12.859 20.266 1 94.19 58 ALA B CA 1
ATOM 2399 C C . ALA B 1 58 ? -12.336 12.844 21.75 1 94.19 58 ALA B C 1
ATOM 2401 O O . ALA B 1 58 ? -12.055 13.891 22.344 1 94.19 58 ALA B O 1
ATOM 2402 N N . GLU B 1 59 ? -12.336 11.672 22.312 1 95.62 59 GLU B N 1
ATOM 2403 C CA . GLU B 1 59 ? -12.086 11.523 23.75 1 95.62 59 GLU B CA 1
ATOM 2404 C C . GLU B 1 59 ? -10.688 12.008 24.109 1 95.62 59 GLU B C 1
ATOM 2406 O O . GLU B 1 59 ? -10.477 12.547 25.203 1 95.62 59 GLU B O 1
ATOM 2411 N N . ILE B 1 60 ? -9.789 11.859 23.25 1 96.69 60 ILE B N 1
ATOM 2412 C CA . ILE B 1 60 ? -8.414 12.273 23.5 1 96.69 60 ILE B CA 1
ATOM 2413 C C . ILE B 1 60 ? -8.336 13.797 23.547 1 96.69 60 ILE B C 1
ATOM 2415 O O . ILE B 1 60 ? -7.707 14.359 24.438 1 96.69 60 ILE B O 1
ATOM 2419 N N . THR B 1 61 ? -8.984 14.43 22.656 1 97.25 61 THR B N 1
ATOM 2420 C CA . THR B 1 61 ? -9.031 15.883 22.625 1 97.25 61 THR B CA 1
ATOM 2421 C C . THR B 1 61 ? -9.664 16.438 23.891 1 97.25 61 THR B C 1
ATOM 2423 O O . THR B 1 61 ? -9.156 17.391 24.484 1 97.25 61 THR B O 1
ATOM 2426 N N . THR B 1 62 ? -10.727 15.812 24.281 1 97.88 62 THR B N 1
ATOM 2427 C CA . THR B 1 62 ? -11.414 16.234 25.5 1 97.88 62 THR B CA 1
ATOM 2428 C C . THR B 1 62 ? -10.492 16.141 26.703 1 97.88 62 THR B C 1
ATOM 2430 O O . THR B 1 62 ? -10.453 17.047 27.531 1 97.88 62 THR B O 1
ATOM 2433 N N . THR B 1 63 ? -9.789 15.078 26.766 1 97.88 63 THR B N 1
ATOM 2434 C CA . THR B 1 63 ? -8.852 14.883 27.875 1 97.88 63 THR B CA 1
ATOM 2435 C C . THR B 1 63 ? -7.781 15.969 27.859 1 97.88 63 THR B C 1
ATOM 2437 O O . THR B 1 63 ? -7.434 16.516 28.922 1 97.88 63 THR B O 1
ATOM 2440 N N . ILE B 1 64 ? -7.312 16.281 26.766 1 98.25 64 ILE B N 1
ATOM 2441 C CA . ILE B 1 64 ? -6.277 17.297 26.641 1 98.25 64 ILE B CA 1
ATOM 2442 C C . ILE B 1 64 ? -6.84 18.656 27.062 1 98.25 64 ILE B C 1
ATOM 2444 O O . ILE B 1 64 ? -6.172 19.422 27.75 1 98.25 64 ILE B O 1
ATOM 2448 N N . GLU B 1 65 ? -8.023 18.953 26.625 1 98.25 65 GLU B N 1
ATOM 2449 C CA . GLU B 1 65 ? -8.68 20.188 27.031 1 98.25 65 GLU B CA 1
ATOM 2450 C C . GLU B 1 65 ? -8.789 20.281 28.562 1 98.25 65 GLU B C 1
ATOM 2452 O O . GLU B 1 65 ? -8.602 21.359 29.125 1 98.25 65 GLU B O 1
ATOM 2457 N N . GLU B 1 66 ? -9.117 19.219 29.156 1 98.25 66 GLU B N 1
ATOM 2458 C CA . GLU B 1 66 ? -9.227 19.172 30.609 1 98.25 66 GLU B CA 1
ATOM 2459 C C . GLU B 1 66 ? -7.883 19.453 31.266 1 98.25 66 GLU B C 1
ATOM 2461 O O . GLU B 1 66 ? -7.809 20.188 32.25 1 98.25 66 GLU B O 1
ATOM 2466 N N . ILE B 1 67 ? -6.887 18.859 30.75 1 98.12 67 ILE B N 1
ATOM 2467 C CA . ILE B 1 67 ? -5.547 19.062 31.281 1 98.12 67 ILE B CA 1
ATOM 2468 C C . ILE B 1 67 ? -5.172 20.547 31.156 1 98.12 67 ILE B C 1
ATOM 2470 O O . ILE B 1 67 ? -4.648 21.141 32.125 1 98.12 67 ILE B O 1
ATOM 2474 N N . VAL B 1 68 ? -5.465 21.156 30.047 1 98.12 68 VAL B N 1
ATOM 2475 C CA . VAL B 1 68 ? -5.168 22.562 29.797 1 98.12 68 VAL B CA 1
ATOM 2476 C C . VAL B 1 68 ? -5.93 23.438 30.781 1 98.12 68 VAL B C 1
ATOM 2478 O O . VAL B 1 68 ? -5.367 24.375 31.359 1 98.12 68 VAL B O 1
ATOM 2481 N N . ARG B 1 69 ? -7.176 23.125 30.969 1 97.75 69 ARG B N 1
ATOM 2482 C CA . ARG B 1 69 ? -8.008 23.875 31.906 1 97.75 69 ARG B CA 1
ATOM 2483 C C . ARG B 1 69 ? -7.449 23.797 33.312 1 97.75 69 ARG B C 1
ATOM 2485 O O . ARG B 1 69 ? -7.398 24.797 34.031 1 97.75 69 ARG B O 1
ATOM 2492 N N . GLN B 1 70 ? -7.039 22.656 33.688 1 97.19 70 GLN B N 1
ATOM 2493 C CA . GLN B 1 70 ? -6.516 22.438 35.031 1 97.19 70 GLN B CA 1
ATOM 2494 C C . GLN B 1 70 ? -5.211 23.188 35.25 1 97.19 70 GLN B C 1
ATOM 2496 O O . GLN B 1 70 ? -4.977 23.734 36.312 1 97.19 70 GLN B O 1
ATOM 2501 N N . LEU B 1 71 ? -4.406 23.188 34.25 1 97.44 71 LEU B N 1
ATOM 2502 C CA . LEU B 1 71 ? -3.066 23.766 34.406 1 97.44 71 LEU B CA 1
ATOM 2503 C C . LEU B 1 71 ? -3.104 25.281 34.312 1 97.44 71 LEU B C 1
ATOM 2505 O O . LEU B 1 71 ? -2.404 25.969 35.031 1 97.44 71 LEU B O 1
ATOM 2509 N N . TRP B 1 72 ? -3.963 25.812 33.344 1 97.44 72 TRP B N 1
ATOM 2510 C CA . TRP B 1 72 ? -3.809 27.234 33.031 1 97.44 72 TRP B CA 1
ATOM 2511 C C . TRP B 1 72 ? -5.16 27.938 33.031 1 97.44 72 TRP B C 1
ATOM 2513 O O . TRP B 1 72 ? -5.234 29.156 32.781 1 97.44 72 TRP B O 1
ATOM 2523 N N . HIS B 1 73 ? -6.191 27.281 33.188 1 97.25 73 HIS B N 1
ATOM 2524 C CA . HIS B 1 73 ? -7.539 27.828 33.156 1 97.25 73 HIS B CA 1
ATOM 2525 C C . HIS B 1 73 ? -7.816 28.516 31.828 1 97.25 73 HIS B C 1
ATOM 2527 O O . HIS B 1 73 ? -8.375 29.609 31.797 1 97.25 73 HIS B O 1
ATOM 2533 N N . LYS B 1 74 ? -7.363 27.859 30.75 1 97.44 74 LYS B N 1
ATOM 2534 C CA . LYS B 1 74 ? -7.535 28.391 29.391 1 97.44 74 LYS B CA 1
ATOM 2535 C C . LYS B 1 74 ? -8.305 27.406 28.516 1 97.44 74 LYS B C 1
ATOM 2537 O O . LYS B 1 74 ? -8.477 26.234 28.891 1 97.44 74 LYS B O 1
ATOM 2542 N N . THR B 1 75 ? -8.758 27.969 27.406 1 97.5 75 THR B N 1
ATOM 2543 C CA . THR B 1 75 ? -9.438 27.141 26.422 1 97.5 75 THR B CA 1
ATOM 2544 C C . THR B 1 75 ? -8.5 26.781 25.281 1 97.5 75 THR B C 1
ATOM 2546 O O . THR B 1 75 ? -7.465 27.422 25.078 1 97.5 75 THR B O 1
ATOM 2549 N N . VAL B 1 76 ? -8.859 25.703 24.578 1 98.06 76 VAL B N 1
ATOM 2550 C CA . VAL B 1 76 ? -8.062 25.234 23.438 1 98.06 76 VAL B CA 1
ATOM 2551 C C . VAL B 1 76 ? -8.789 25.531 22.141 1 98.06 76 VAL B C 1
ATOM 2553 O O . VAL B 1 76 ? -9.969 25.203 21.984 1 98.06 76 VAL B O 1
ATOM 2556 N N . LYS B 1 77 ? -8.133 26.219 21.234 1 97.19 77 LYS B N 1
ATOM 2557 C CA . LYS B 1 77 ? -8.672 26.406 19.891 1 97.19 77 LYS B CA 1
ATOM 2558 C C . LYS B 1 77 ? -8.43 25.156 19.031 1 97.19 77 LYS B C 1
ATOM 2560 O O . LYS B 1 77 ? -7.293 24.703 18.891 1 97.19 77 LYS B O 1
ATOM 2565 N N . ILE B 1 78 ? -9.461 24.656 18.422 1 97.44 78 ILE B N 1
ATOM 2566 C CA . ILE B 1 78 ? -9.344 23.438 17.625 1 97.44 78 ILE B CA 1
ATOM 2567 C C . ILE B 1 78 ? -9.32 23.797 16.141 1 97.44 78 ILE B C 1
ATOM 2569 O O . ILE B 1 78 ? -10.203 24.516 15.648 1 97.44 78 ILE B O 1
ATOM 2573 N N . PHE B 1 79 ? -8.328 23.312 15.445 1 97.19 79 PHE B N 1
ATOM 2574 C CA . PHE B 1 79 ? -8.25 23.547 14.008 1 97.19 79 PHE B CA 1
ATOM 2575 C C . PHE B 1 79 ? -9.211 22.641 13.258 1 97.19 79 PHE B C 1
ATOM 2577 O O . PHE B 1 79 ? -9.242 21.438 13.484 1 97.19 79 PHE B O 1
ATOM 2584 N N . VAL B 1 80 ? -9.906 23.25 12.344 1 96.12 80 VAL B N 1
ATOM 2585 C CA . VAL B 1 80 ? -10.781 22.531 11.414 1 96.12 80 VAL B CA 1
ATOM 2586 C C . VAL B 1 80 ? -10.555 23.047 9.992 1 96.12 80 VAL B C 1
ATOM 2588 O O . VAL B 1 80 ? -10.406 24.266 9.781 1 96.12 80 VAL B O 1
ATOM 2591 N N . SER B 1 81 ? -10.492 22.094 9.086 1 96.88 81 SER B N 1
ATOM 2592 C CA . SER B 1 81 ? -10.312 22.516 7.695 1 96.88 81 SER B CA 1
ATOM 2593 C C . SER B 1 81 ? -11.461 23.406 7.238 1 96.88 81 SER B C 1
ATOM 2595 O O . SER B 1 81 ? -12.625 23.141 7.539 1 96.88 81 SER B O 1
ATOM 2597 N N . GLN B 1 82 ? -11.062 24.469 6.52 1 96.75 82 GLN B N 1
ATOM 2598 C CA . GLN B 1 82 ? -12.016 25.438 5.98 1 96.75 82 GLN B CA 1
ATOM 2599 C C . GLN B 1 82 ? -11.93 25.5 4.457 1 96.75 82 GLN B C 1
ATOM 2601 O O . GLN B 1 82 ? -10.898 25.172 3.873 1 96.75 82 GLN B O 1
ATOM 2606 N N . LYS B 1 83 ? -12.977 25.938 3.879 1 97.19 83 LYS B N 1
ATOM 2607 C CA . LYS B 1 83 ? -13.031 26.016 2.422 1 97.19 83 LYS B CA 1
ATOM 2608 C C . LYS B 1 83 ? -11.961 26.953 1.878 1 97.19 83 LYS B C 1
ATOM 2610 O O . LYS B 1 83 ? -11.266 26.625 0.913 1 97.19 83 LYS B O 1
ATOM 2615 N N . GLN B 1 84 ? -11.922 28.125 2.475 1 96.19 84 GLN B N 1
ATOM 2616 C CA . GLN B 1 84 ? -10.922 29.125 2.121 1 96.19 84 GLN B CA 1
ATOM 2617 C C . GLN B 1 84 ? -10.188 29.641 3.361 1 96.19 84 GLN B C 1
ATOM 2619 O O . GLN B 1 84 ? -10.82 29.938 4.383 1 96.19 84 GLN B O 1
ATOM 2624 N N . THR B 1 85 ? -8.844 29.688 3.221 1 95.12 85 THR B N 1
ATOM 2625 C CA . THR B 1 85 ? -8.055 30.172 4.352 1 95.12 85 THR B CA 1
ATOM 2626 C C . THR B 1 85 ? -7.113 31.281 3.916 1 95.12 85 THR B C 1
ATOM 2628 O O . THR B 1 85 ? -6.199 31.062 3.119 1 95.12 85 THR B O 1
ATOM 2631 N N . ASN B 1 86 ? -7.242 32.469 4.383 1 90.75 86 ASN B N 1
ATOM 2632 C CA . ASN B 1 86 ? -6.355 33.625 4.277 1 90.75 86 ASN B CA 1
ATOM 2633 C C . ASN B 1 86 ? -5.965 33.906 2.826 1 90.75 86 ASN B C 1
ATOM 2635 O O . ASN B 1 86 ? -4.832 34.312 2.549 1 90.75 86 ASN B O 1
ATOM 2639 N N . HIS B 1 87 ? -6.711 33.5 1.91 1 87.31 87 HIS B N 1
ATOM 2640 C CA . HIS B 1 87 ? -6.469 33.688 0.483 1 87.31 87 HIS B CA 1
ATOM 2641 C C . HIS B 1 87 ? -5.219 32.938 0.033 1 87.31 87 HIS B C 1
ATOM 2643 O O . HIS B 1 87 ? -4.527 33.375 -0.889 1 87.31 87 HIS B O 1
ATOM 2649 N N . THR B 1 88 ? -4.934 31.938 0.78 1 92.75 88 THR B N 1
ATOM 2650 C CA . THR B 1 88 ? -3.717 31.188 0.482 1 92.75 88 THR B CA 1
ATOM 2651 C C . THR B 1 88 ? -4.051 29.766 0.025 1 92.75 88 THR B C 1
ATOM 2653 O O . THR B 1 88 ? -3.328 29.188 -0.785 1 92.75 88 THR B O 1
ATOM 2656 N N . LEU B 1 89 ? -5.211 29.266 0.477 1 97.06 89 LEU B N 1
ATOM 2657 C CA . LEU B 1 89 ? -5.566 27.891 0.179 1 97.06 89 LEU B CA 1
ATOM 2658 C C . LEU B 1 89 ? -7.074 27.734 0.022 1 97.06 89 LEU B C 1
ATOM 2660 O O . LEU B 1 89 ? -7.844 28.203 0.864 1 97.06 89 LEU B O 1
ATOM 2664 N N . THR B 1 90 ? -7.48 27.156 -1.046 1 98 90 THR B N 1
ATOM 2665 C CA . THR B 1 90 ? -8.859 26.75 -1.269 1 98 90 THR B CA 1
ATOM 2666 C C . THR B 1 90 ? -8.969 25.234 -1.356 1 98 90 THR B C 1
ATOM 2668 O O . THR B 1 90 ? -8.391 24.609 -2.254 1 98 90 THR B O 1
ATOM 2671 N N . VAL B 1 91 ? -9.75 24.656 -0.512 1 97.75 91 VAL B N 1
ATOM 2672 C CA . VAL B 1 91 ? -9.82 23.203 -0.399 1 97.75 91 VAL B CA 1
ATOM 2673 C C . VAL B 1 91 ? -10.867 22.656 -1.373 1 97.75 91 VAL B C 1
ATOM 2675 O O . VAL B 1 91 ? -11.945 23.234 -1.521 1 97.75 91 VAL B O 1
ATOM 2678 N N . VAL B 1 92 ? -10.602 21.516 -1.907 1 97.25 92 VAL B N 1
ATOM 2679 C CA . VAL B 1 92 ? -11.414 20.969 -2.988 1 97.25 92 VAL B CA 1
ATOM 2680 C C . VAL B 1 92 ? -12.602 20.203 -2.406 1 97.25 92 VAL B C 1
ATOM 2682 O O . VAL B 1 92 ? -13.617 20 -3.086 1 97.25 92 VAL B O 1
ATOM 2685 N N . TYR B 1 93 ? -12.602 19.781 -1.177 1 96.06 93 TYR B N 1
ATOM 2686 C CA . TYR B 1 93 ? -13.688 19.031 -0.549 1 96.06 93 TYR B CA 1
ATOM 2687 C C . TYR B 1 93 ? -14.969 19.859 -0.514 1 96.06 93 TYR B C 1
ATOM 2689 O O . TYR B 1 93 ? -14.945 21.047 -0.174 1 96.06 93 TYR B O 1
ATOM 2697 N N . GLN B 1 94 ? -16.062 19.234 -0.849 1 95.75 94 GLN B N 1
ATOM 2698 C CA . GLN B 1 94 ? -17.344 19.906 -0.711 1 95.75 94 GLN B CA 1
ATOM 2699 C C . GLN B 1 94 ? -17.641 20.25 0.749 1 95.75 94 GLN B C 1
ATOM 2701 O O . GLN B 1 94 ? -18.094 21.359 1.056 1 95.75 94 GLN B O 1
ATOM 2706 N N . LYS B 1 95 ? -17.375 19.297 1.551 1 96.19 95 LYS B N 1
ATOM 2707 C CA . LYS B 1 95 ? -17.391 19.484 3 1 96.19 95 LYS B CA 1
ATOM 2708 C C . LYS B 1 95 ? -15.977 19.547 3.566 1 96.19 95 LYS B C 1
ATOM 2710 O O . LYS B 1 95 ? -15.406 18.516 3.949 1 96.19 95 LYS B O 1
ATOM 2715 N N . PRO B 1 96 ? -15.477 20.734 3.715 1 96.75 96 PRO B N 1
ATOM 2716 C CA . PRO B 1 96 ? -14.062 20.891 4.047 1 96.75 96 PRO B CA 1
ATOM 2717 C C . PRO B 1 96 ? -13.695 20.25 5.387 1 96.75 96 PRO B C 1
ATOM 2719 O O . PRO B 1 96 ? -12.562 19.797 5.566 1 96.75 96 PRO B O 1
ATOM 2722 N N . GLU B 1 97 ? -14.648 20.156 6.305 1 95.06 97 GLU B N 1
ATOM 2723 C CA . GLU B 1 97 ? -14.383 19.641 7.645 1 95.06 97 GLU B CA 1
ATOM 2724 C C . GLU B 1 97 ? -14.07 18.156 7.613 1 95.06 97 GLU B C 1
ATOM 2726 O O . GLU B 1 97 ? -13.57 17.594 8.594 1 95.06 97 GLU B O 1
ATOM 2731 N N . LYS B 1 98 ? -14.305 17.5 6.488 1 94.62 98 LYS B N 1
ATOM 2732 C CA . LYS B 1 98 ? -14.031 16.062 6.348 1 94.62 98 LYS B CA 1
ATOM 2733 C C . LYS B 1 98 ? -12.57 15.828 5.961 1 94.62 98 LYS B C 1
ATOM 2735 O O . LYS B 1 98 ? -12.086 14.695 6.047 1 94.62 98 LYS B O 1
ATOM 2740 N N . LEU B 1 99 ? -11.953 16.875 5.551 1 96.25 99 LEU B N 1
ATOM 2741 C CA . LEU B 1 99 ? -10.523 16.781 5.289 1 96.25 99 LEU B CA 1
ATOM 2742 C C . LEU B 1 99 ? -9.727 16.766 6.59 1 96.25 99 LEU B C 1
ATOM 2744 O O . LEU B 1 99 ? -9.93 17.625 7.457 1 96.25 99 LEU B O 1
ATOM 2748 N N . GLY B 1 100 ? -8.891 15.789 6.738 1 95.56 100 GLY B N 1
ATOM 2749 C CA . GLY B 1 100 ? -8.078 15.711 7.938 1 95.56 100 GLY B CA 1
ATOM 2750 C C . GLY B 1 100 ? -7.312 16.984 8.234 1 95.56 100 GLY B C 1
ATOM 2751 O O . GLY B 1 100 ? -6.699 17.562 7.336 1 95.56 100 GLY B O 1
ATOM 2752 N N . SER B 1 101 ? -7.316 17.359 9.453 1 96.69 101 SER B N 1
ATOM 2753 C CA . SER B 1 101 ? -6.676 18.609 9.852 1 96.69 101 SER B CA 1
ATOM 2754 C C . SER B 1 101 ? -5.172 18.562 9.602 1 96.69 101 SER B C 1
ATOM 2756 O O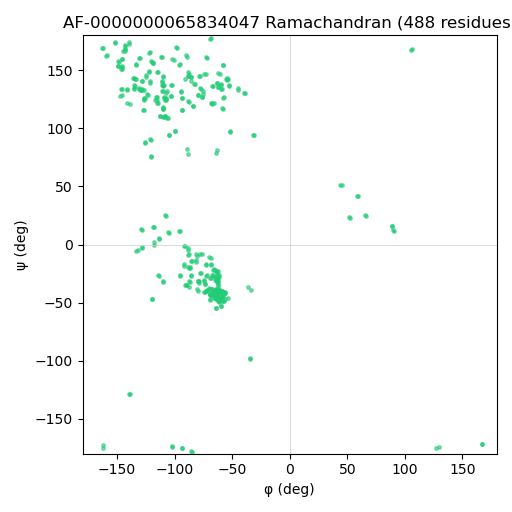 . SER B 1 101 ? -4.559 19.594 9.305 1 96.69 101 SER B O 1
ATOM 2758 N N . ASP B 1 102 ? -4.594 17.422 9.68 1 96.25 102 ASP B N 1
ATOM 2759 C CA . ASP B 1 102 ? -3.164 17.281 9.414 1 96.25 102 ASP B CA 1
ATOM 2760 C C . ASP B 1 102 ? -2.842 17.594 7.957 1 96.25 102 ASP B C 1
ATOM 2762 O O . ASP B 1 102 ? -1.902 18.344 7.672 1 96.25 102 ASP B O 1
ATOM 2766 N N . ARG B 1 103 ? -3.625 17.047 7.043 1 97.75 103 ARG B N 1
ATOM 2767 C CA . ARG B 1 103 ? -3.441 17.312 5.621 1 97.75 103 ARG B CA 1
ATOM 2768 C C . ARG B 1 103 ? -3.664 18.797 5.32 1 97.75 103 ARG B C 1
ATOM 2770 O O . ARG B 1 103 ? -2.879 19.406 4.598 1 97.75 103 ARG B O 1
ATOM 2777 N N . TYR B 1 104 ? -4.688 19.328 5.895 1 98.31 104 TYR B N 1
ATOM 2778 C CA . TYR B 1 104 ? -5.055 20.734 5.746 1 98.31 104 TYR B CA 1
ATOM 2779 C C . TYR B 1 104 ? -3.92 21.656 6.195 1 98.31 104 TYR B C 1
ATOM 2781 O O . TYR B 1 104 ? -3.471 22.516 5.438 1 98.31 104 TYR B O 1
ATOM 2789 N N . LEU B 1 105 ? -3.385 21.406 7.32 1 98.06 105 LEU B N 1
ATOM 2790 C CA . LEU B 1 105 ? -2.338 22.25 7.898 1 98.06 105 LEU B CA 1
ATOM 2791 C C . LEU B 1 105 ? -1.013 22.047 7.176 1 98.06 105 LEU B C 1
ATOM 2793 O O . LEU B 1 105 ? -0.22 22.969 7.043 1 98.06 105 LEU B O 1
ATOM 2797 N N . ALA B 1 106 ? -0.765 20.828 6.727 1 98.19 106 ALA B N 1
ATOM 2798 C CA . ALA B 1 106 ? 0.451 20.578 5.961 1 98.19 106 ALA B CA 1
ATOM 2799 C C . ALA B 1 106 ? 0.465 21.391 4.668 1 98.19 106 ALA B C 1
ATOM 2801 O O . ALA B 1 106 ? 1.494 21.969 4.297 1 98.19 106 ALA B O 1
ATOM 2802 N N . MET B 1 107 ? -0.673 21.438 4.016 1 98.31 107 MET B N 1
ATOM 2803 C CA . MET B 1 107 ? -0.769 22.25 2.807 1 98.31 107 MET B CA 1
ATOM 2804 C C . MET B 1 107 ? -0.523 23.734 3.115 1 98.31 107 MET B C 1
ATOM 2806 O O . MET B 1 107 ? 0.225 24.406 2.404 1 98.31 107 MET B O 1
ATOM 2810 N N . LEU B 1 108 ? -1.104 24.219 4.191 1 97.38 108 LEU B N 1
ATOM 2811 C CA . LEU B 1 108 ? -0.897 25.594 4.59 1 97.38 108 LEU B CA 1
ATOM 2812 C C . LEU B 1 108 ? 0.57 25.859 4.914 1 97.38 108 LEU B C 1
ATOM 2814 O O . LEU B 1 108 ? 1.114 26.906 4.547 1 97.38 108 LEU B O 1
ATOM 2818 N N . GLY B 1 109 ? 1.167 24.875 5.617 1 97 109 GLY B N 1
ATOM 2819 C CA . GLY B 1 109 ? 2.582 25 5.93 1 97 109 GLY B CA 1
ATOM 2820 C C . GLY B 1 109 ? 3.463 25.078 4.699 1 97 109 GLY B C 1
ATOM 2821 O O . GLY B 1 109 ? 4.383 25.891 4.633 1 97 109 GLY B O 1
ATOM 2822 N N . ALA B 1 110 ? 3.189 24.266 3.77 1 97.75 110 ALA B N 1
ATOM 2823 C CA . ALA B 1 110 ? 3.963 24.281 2.531 1 97.75 110 ALA B CA 1
ATOM 2824 C C . ALA B 1 110 ? 3.764 25.578 1.768 1 97.75 110 ALA B C 1
ATOM 2826 O O . ALA B 1 110 ? 4.723 26.156 1.237 1 97.75 110 ALA B O 1
ATOM 2827 N N . ARG B 1 111 ? 2.545 26.062 1.749 1 96.75 111 ARG B N 1
ATOM 2828 C CA . ARG B 1 111 ? 2.221 27.328 1.075 1 96.75 111 ARG B CA 1
ATOM 2829 C C . ARG B 1 111 ? 2.949 28.5 1.719 1 96.75 111 ARG B C 1
ATOM 2831 O O . ARG B 1 111 ? 3.26 29.484 1.049 1 96.75 111 ARG B O 1
ATOM 2838 N N . SER B 1 112 ? 3.188 28.375 2.971 1 94.44 112 SER B N 1
ATOM 2839 C CA . SER B 1 112 ? 3.898 29.453 3.67 1 94.44 112 SER B CA 1
ATOM 2840 C C . SER B 1 112 ? 5.375 29.469 3.279 1 94.44 112 SER B C 1
ATOM 2842 O O . SER B 1 112 ? 6.059 30.484 3.488 1 94.44 112 SER B O 1
ATOM 2844 N N . LEU B 1 113 ? 5.828 28.422 2.721 1 94.56 113 LEU B N 1
ATOM 2845 C CA . LEU B 1 113 ? 7.234 28.312 2.354 1 94.56 113 LEU B CA 1
ATOM 2846 C C . LEU B 1 113 ? 7.449 28.703 0.896 1 94.56 113 LEU B C 1
ATOM 2848 O O . LEU B 1 113 ? 8.547 29.109 0.511 1 94.56 113 LEU B O 1
ATOM 2852 N N . CYS B 1 114 ? 6.336 28.5 0.105 1 94.5 114 CYS B N 1
ATOM 2853 C CA . CYS B 1 114 ? 6.469 28.828 -1.309 1 94.5 114 CYS B CA 1
ATOM 2854 C C . CYS B 1 114 ? 5.102 29.047 -1.949 1 94.5 114 CYS B C 1
ATOM 2856 O O . CYS B 1 114 ? 4.086 28.594 -1.419 1 94.5 114 CYS B O 1
ATOM 2858 N N . HIS B 1 115 ? 5.156 29.734 -3.17 1 93.81 115 HIS B N 1
ATOM 2859 C CA . HIS B 1 115 ? 3.908 30 -3.871 1 93.81 115 HIS B CA 1
ATOM 2860 C C . HIS B 1 115 ? 3.832 29.234 -5.184 1 93.81 115 HIS B C 1
ATOM 2862 O O . HIS B 1 115 ? 2.861 29.359 -5.934 1 93.81 115 HIS B O 1
ATOM 2868 N N . ASP B 1 116 ? 4.777 28.406 -5.434 1 96.88 116 ASP B N 1
ATOM 2869 C CA . ASP B 1 116 ? 4.77 27.516 -6.59 1 96.88 116 ASP B CA 1
ATOM 2870 C C . ASP B 1 116 ? 3.734 26.391 -6.418 1 96.88 116 ASP B C 1
ATOM 2872 O O . ASP B 1 116 ? 3.268 26.141 -5.305 1 96.88 116 ASP B O 1
ATOM 2876 N N . PRO B 1 117 ? 3.367 25.797 -7.547 1 98.5 117 PRO B N 1
ATOM 2877 C CA . PRO B 1 117 ? 2.639 24.547 -7.371 1 98.5 117 PRO B CA 1
ATOM 2878 C C . PRO B 1 117 ? 3.398 23.531 -6.504 1 98.5 117 PRO B C 1
ATOM 2880 O O . PRO B 1 117 ? 4.625 23.453 -6.582 1 98.5 117 PRO B O 1
ATOM 2883 N N . LEU B 1 118 ? 2.645 22.828 -5.691 1 98.62 118 LEU B N 1
ATOM 2884 C CA . LEU B 1 118 ? 3.35 21.938 -4.766 1 98.62 118 LEU B CA 1
ATOM 2885 C C . LEU B 1 118 ? 2.525 20.703 -4.465 1 98.62 118 LEU B C 1
ATOM 2887 O O . LEU B 1 118 ? 1.308 20.688 -4.652 1 98.62 118 LEU B O 1
ATOM 2891 N N . CYS B 1 119 ? 3.225 19.672 -4.051 1 98.62 119 CYS B N 1
ATOM 2892 C CA . CYS B 1 119 ? 2.643 18.469 -3.471 1 98.62 119 CYS B CA 1
ATOM 2893 C C . CYS B 1 119 ? 3.17 18.219 -2.061 1 98.62 119 CYS B C 1
ATOM 2895 O O . CYS B 1 119 ? 4.352 18.438 -1.791 1 98.62 119 CYS B O 1
ATOM 2897 N N . VAL B 1 120 ? 2.24 17.828 -1.251 1 98.75 120 VAL B N 1
ATOM 2898 C CA . VAL B 1 120 ? 2.609 17.469 0.116 1 98.75 120 VAL B CA 1
ATOM 2899 C C . VAL B 1 120 ? 2.338 15.984 0.355 1 98.75 120 VAL B C 1
ATOM 2901 O O . VAL B 1 120 ? 1.21 15.516 0.18 1 98.75 120 VAL B O 1
ATOM 2904 N N . VAL B 1 121 ? 3.381 15.266 0.776 1 98.75 121 VAL B N 1
ATOM 2905 C CA . VAL B 1 121 ? 3.268 13.844 1.082 1 98.75 121 VAL B CA 1
ATOM 2906 C C . VAL B 1 121 ? 3.406 13.625 2.586 1 98.75 121 VAL B C 1
ATOM 2908 O O . VAL B 1 121 ? 4.438 13.961 3.176 1 98.75 121 VAL B O 1
ATOM 2911 N N . GLY B 1 122 ? 2.322 13.125 3.164 1 97.81 122 GLY B N 1
ATOM 2912 C CA . GLY B 1 122 ? 2.359 12.75 4.566 1 97.81 122 GLY B CA 1
ATOM 2913 C C . GLY B 1 122 ? 2.682 11.281 4.789 1 97.81 122 GLY B C 1
ATOM 2914 O O . GLY B 1 122 ? 2.053 10.406 4.188 1 97.81 122 GLY B O 1
ATOM 2915 N N . CYS B 1 123 ? 3.625 11.047 5.672 1 96.5 123 CYS B N 1
ATOM 2916 C CA . CYS B 1 123 ? 4.086 9.68 5.906 1 96.5 123 CYS B CA 1
ATOM 2917 C C . CYS B 1 123 ? 3.883 9.281 7.363 1 96.5 123 CYS B C 1
ATOM 2919 O O . CYS B 1 123 ? 4.797 9.406 8.18 1 96.5 123 CYS B O 1
ATOM 2921 N N . GLY B 1 124 ? 2.785 8.742 7.68 1 92.56 124 GLY B N 1
ATOM 2922 C CA . GLY B 1 124 ? 2.453 8.227 8.992 1 92.56 124 GLY B CA 1
ATOM 2923 C C . GLY B 1 124 ? 1.708 6.902 8.945 1 92.56 124 GLY B C 1
ATOM 2924 O O . GLY B 1 124 ? 2.143 5.965 8.281 1 92.56 124 GLY B O 1
ATOM 2925 N N . THR B 1 125 ? 0.544 6.879 9.688 1 90.38 125 THR B N 1
ATOM 2926 C CA . THR B 1 125 ? -0.293 5.684 9.648 1 90.38 125 THR B CA 1
ATOM 2927 C C . THR B 1 125 ? -0.74 5.379 8.227 1 90.38 125 THR B C 1
ATOM 2929 O O . THR B 1 125 ? -0.782 4.219 7.816 1 90.38 125 THR B O 1
ATOM 2932 N N . ALA B 1 126 ? -1.04 6.426 7.609 1 94.25 126 ALA B N 1
ATOM 2933 C CA . ALA B 1 126 ? -1.308 6.363 6.176 1 94.25 126 ALA B CA 1
ATOM 2934 C C . ALA B 1 126 ? -0.323 7.227 5.391 1 94.25 126 ALA B C 1
ATOM 2936 O O . ALA B 1 126 ? 0.329 8.102 5.961 1 94.25 126 ALA B O 1
ATOM 2937 N N . ILE B 1 127 ? -0.152 6.914 4.195 1 97.31 127 ILE B N 1
ATOM 2938 C CA . ILE B 1 127 ? 0.512 7.812 3.258 1 97.31 127 ILE B CA 1
ATOM 2939 C C . ILE B 1 127 ? -0.529 8.656 2.523 1 97.31 127 ILE B C 1
ATOM 2941 O O . ILE B 1 127 ? -1.488 8.117 1.964 1 97.31 127 ILE B O 1
ATOM 2945 N N . THR B 1 128 ? -0.357 9.961 2.564 1 97.94 128 THR B N 1
ATOM 2946 C CA . THR B 1 128 ? -1.272 10.859 1.871 1 97.94 128 THR B CA 1
ATOM 2947 C C . THR B 1 128 ? -0.519 11.734 0.878 1 97.94 128 THR B C 1
ATOM 2949 O O . THR B 1 128 ? 0.662 12.031 1.076 1 97.94 128 THR B O 1
ATOM 2952 N N . LEU B 1 129 ? -1.176 12.055 -0.151 1 98.62 129 LEU B N 1
ATOM 2953 C CA . LEU B 1 129 ? -0.726 13.07 -1.096 1 98.62 129 LEU B CA 1
ATOM 2954 C C . LEU B 1 129 ? -1.809 14.125 -1.32 1 98.62 129 LEU B C 1
ATOM 2956 O O . LEU B 1 129 ? -2.984 13.789 -1.479 1 98.62 129 LEU B O 1
ATOM 2960 N N . ASP B 1 130 ? -1.396 15.352 -1.259 1 98.75 130 ASP B N 1
ATOM 2961 C CA . ASP B 1 130 ? -2.262 16.453 -1.653 1 98.75 130 ASP B CA 1
ATOM 2962 C C . ASP B 1 130 ? -1.544 17.406 -2.619 1 98.75 130 ASP B C 1
ATOM 2964 O O . ASP B 1 130 ? -0.406 17.797 -2.371 1 98.75 130 ASP B O 1
ATOM 2968 N N . ALA B 1 131 ? -2.219 17.766 -3.676 1 98.75 131 ALA B N 1
ATOM 2969 C CA . ALA B 1 131 ? -1.66 18.672 -4.68 1 98.75 131 ALA B CA 1
ATOM 2970 C C . ALA B 1 131 ? -2.344 20.031 -4.633 1 98.75 131 ALA B C 1
ATOM 2972 O O . ALA B 1 131 ? -3.566 20.125 -4.488 1 98.75 131 ALA B O 1
ATOM 2973 N N . VAL B 1 132 ? -1.515 21.078 -4.738 1 98.69 132 VAL B N 1
ATOM 2974 C CA . VAL B 1 132 ? -1.995 22.453 -4.746 1 98.69 132 VAL B CA 1
ATOM 2975 C C . VAL B 1 132 ? -1.39 23.203 -5.926 1 98.69 132 VAL B C 1
ATOM 2977 O O . VAL B 1 132 ? -0.182 23.125 -6.164 1 98.69 132 VAL B O 1
ATOM 2980 N N . ASP B 1 133 ? -2.186 23.906 -6.641 1 98.31 133 ASP B N 1
ATOM 2981 C CA . ASP B 1 133 ? -1.642 24.641 -7.785 1 98.31 133 ASP B CA 1
ATOM 2982 C C . ASP B 1 133 ? -1.075 25.984 -7.363 1 98.31 133 ASP B C 1
ATOM 2984 O O . ASP B 1 133 ? -1.031 26.312 -6.172 1 98.31 133 ASP B O 1
ATOM 2988 N N . GLY B 1 134 ? -0.587 26.75 -8.305 1 97.19 134 GLY B N 1
ATOM 2989 C CA . GLY B 1 134 ? 0.079 28.016 -8.023 1 97.19 134 GLY B CA 1
ATOM 2990 C C . GLY B 1 134 ? -0.846 29.062 -7.438 1 97.19 134 GLY B C 1
ATOM 2991 O O . GLY B 1 134 ? -0.388 30.016 -6.816 1 97.19 134 GLY B O 1
ATOM 2992 N N . ASP B 1 135 ? -2.137 28.938 -7.613 1 96.94 135 ASP B N 1
ATOM 2993 C CA . ASP B 1 135 ? -3.123 29.891 -7.113 1 96.94 135 ASP B CA 1
ATOM 2994 C C . ASP B 1 135 ? -3.617 29.484 -5.727 1 96.94 135 ASP B C 1
ATOM 2996 O O . ASP B 1 135 ? -4.484 30.156 -5.156 1 96.94 135 ASP B O 1
ATOM 3000 N N . GLY B 1 136 ? -3.129 28.406 -5.25 1 97.56 136 GLY B N 1
ATOM 3001 C CA . GLY B 1 136 ? -3.523 27.953 -3.924 1 97.56 136 GLY B CA 1
ATOM 3002 C C . GLY B 1 136 ? -4.758 27.062 -3.938 1 97.56 136 GLY B C 1
ATOM 3003 O O . GLY B 1 136 ? -5.414 26.891 -2.91 1 97.56 136 GLY B O 1
ATOM 3004 N N . ARG B 1 137 ? -5.062 26.578 -5.105 1 98.06 137 ARG B N 1
ATOM 3005 C CA . ARG B 1 137 ? -6.207 25.672 -5.203 1 98.06 137 ARG B CA 1
ATOM 3006 C C . ARG B 1 137 ? -5.793 24.219 -4.973 1 98.06 137 ARG B C 1
ATOM 3008 O O . ARG B 1 137 ? -4.906 23.703 -5.656 1 98.06 137 ARG B O 1
ATOM 3015 N N . HIS B 1 138 ? -6.449 23.641 -3.996 1 98.56 138 HIS B N 1
ATOM 3016 C CA . HIS B 1 138 ? -6.293 22.203 -3.756 1 98.56 138 HIS B CA 1
ATOM 3017 C C . HIS B 1 138 ? -6.898 21.391 -4.895 1 98.56 138 HIS B C 1
ATOM 3019 O O . HIS B 1 138 ? -8.102 21.484 -5.16 1 98.56 138 HIS B O 1
ATOM 3025 N N . LEU B 1 139 ? -6.121 20.578 -5.535 1 98.44 139 LEU B N 1
ATOM 3026 C CA . LEU B 1 139 ? -6.539 19.844 -6.719 1 98.44 139 LEU B CA 1
ATOM 3027 C C . LEU B 1 139 ? -7.094 18.484 -6.344 1 98.44 139 LEU B C 1
ATOM 3029 O O . LEU B 1 139 ? -7.727 17.812 -7.164 1 98.44 139 LEU B O 1
ATOM 3033 N N . GLY B 1 140 ? -6.809 18 -5.094 1 98.19 140 GLY B N 1
ATOM 3034 C CA . GLY B 1 140 ? -7.156 16.672 -4.625 1 98.19 140 GLY B CA 1
ATOM 3035 C C . GLY B 1 140 ? -5.973 15.906 -4.066 1 98.19 140 GLY B C 1
ATOM 3036 O O . GLY B 1 140 ? -4.891 16.469 -3.887 1 98.19 140 GLY B O 1
ATOM 3037 N N . GLY B 1 141 ? -6.34 14.633 -3.754 1 98 141 GLY B N 1
ATOM 3038 C CA . GLY B 1 141 ? -5.273 13.82 -3.186 1 98 141 GLY B CA 1
ATOM 3039 C C . GLY B 1 141 ? -5.551 12.336 -3.252 1 98 141 GLY B C 1
ATOM 3040 O O . GLY B 1 141 ? -6.473 11.898 -3.945 1 98 141 GLY B O 1
ATOM 3041 N N . PHE B 1 142 ? -4.684 11.57 -2.619 1 97.38 142 PHE B N 1
ATOM 3042 C CA . PHE B 1 142 ? -4.938 10.141 -2.455 1 97.38 142 PHE B CA 1
ATOM 3043 C C . PHE B 1 142 ? -4.406 9.648 -1.115 1 97.38 142 PHE B C 1
ATOM 3045 O O . PHE B 1 142 ? -3.705 10.375 -0.41 1 97.38 142 PHE B O 1
ATOM 3052 N N . ILE B 1 143 ? -4.812 8.453 -0.715 1 96.06 143 ILE B N 1
ATOM 3053 C CA . ILE B 1 143 ? -4.449 7.852 0.565 1 96.06 143 ILE B CA 1
ATOM 3054 C C . ILE B 1 143 ? -4.059 6.391 0.358 1 96.06 143 ILE B C 1
ATOM 3056 O O . ILE B 1 143 ? -4.742 5.652 -0.354 1 96.06 143 ILE B O 1
ATOM 3060 N N . LEU B 1 144 ? -2.979 5.965 0.958 1 96.62 144 LEU B N 1
ATOM 3061 C CA . LEU B 1 144 ? -2.471 4.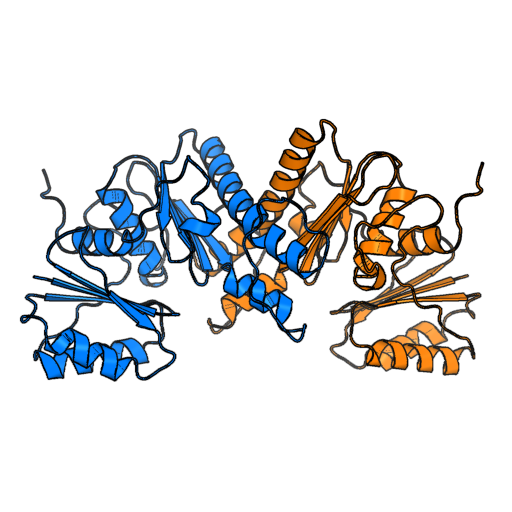598 0.976 1 96.62 144 LEU B CA 1
ATOM 3062 C C . LEU B 1 144 ? -2.131 4.16 2.396 1 96.62 144 LEU B C 1
ATOM 3064 O O . LEU B 1 144 ? -1.927 5 3.275 1 96.62 144 LEU B O 1
ATOM 3068 N N . PRO B 1 145 ? -2.045 2.854 2.588 1 94.88 145 PRO B N 1
ATOM 3069 C CA . PRO B 1 145 ? -1.53 2.439 3.896 1 94.88 145 PRO B CA 1
ATOM 3070 C C . PRO B 1 145 ? -0.091 2.893 4.133 1 94.88 145 PRO B C 1
ATOM 3072 O O . PRO B 1 145 ? 0.73 2.861 3.215 1 94.88 145 PRO B O 1
ATOM 3075 N N . GLY B 1 146 ? 0.138 3.328 5.324 1 94.81 146 GLY B N 1
ATOM 3076 C CA . GLY B 1 146 ? 1.51 3.607 5.719 1 94.81 146 GLY B CA 1
ATOM 3077 C C . GLY B 1 146 ? 2.359 2.357 5.848 1 94.81 146 GLY B C 1
ATOM 3078 O O . GLY B 1 146 ? 1.861 1.242 5.688 1 94.81 146 GLY B O 1
ATOM 3079 N N . MET B 1 147 ? 3.586 2.58 6.137 1 92.62 147 MET B N 1
ATOM 3080 C CA . MET B 1 147 ? 4.555 1.488 6.16 1 92.62 147 MET B CA 1
ATOM 3081 C C . MET B 1 147 ? 4.148 0.424 7.176 1 92.62 147 MET B C 1
ATOM 3083 O O . MET B 1 147 ? 4.035 -0.754 6.832 1 92.62 147 MET B O 1
ATOM 3087 N N . ARG B 1 148 ? 3.908 0.824 8.344 1 89.94 148 ARG B N 1
ATOM 3088 C CA . ARG B 1 148 ? 3.596 -0.12 9.406 1 89.94 148 ARG B CA 1
ATOM 3089 C C . ARG B 1 148 ? 2.23 -0.764 9.188 1 89.94 148 ARG B C 1
ATOM 3091 O O . ARG B 1 148 ? 2.053 -1.958 9.438 1 89.94 148 ARG B O 1
ATOM 3098 N N . LEU B 1 149 ? 1.332 0.044 8.812 1 91.19 149 LEU B N 1
ATOM 3099 C CA . LEU B 1 149 ? -0.006 -0.465 8.531 1 91.19 149 LEU B CA 1
ATOM 3100 C C . LEU B 1 149 ? 0.031 -1.51 7.426 1 91.19 149 LEU B C 1
ATOM 3102 O O . LEU B 1 149 ? -0.633 -2.545 7.516 1 91.19 149 LEU B O 1
ATOM 3106 N N . ALA B 1 150 ? 0.764 -1.244 6.438 1 93.12 150 ALA B N 1
ATOM 3107 C CA . ALA B 1 150 ? 0.928 -2.189 5.336 1 93.12 150 ALA B CA 1
ATOM 3108 C C . ALA B 1 150 ? 1.589 -3.479 5.812 1 93.12 150 ALA B C 1
ATOM 3110 O O . ALA B 1 150 ? 1.134 -4.574 5.48 1 93.12 150 ALA B O 1
ATOM 3111 N N . GLU B 1 151 ? 2.594 -3.328 6.539 1 91.44 151 GLU B N 1
ATOM 3112 C CA . GLU B 1 151 ? 3.303 -4.48 7.086 1 91.44 151 GLU B CA 1
ATOM 3113 C C . GLU B 1 151 ? 2.379 -5.34 7.945 1 91.44 151 GLU B C 1
ATOM 3115 O O . GLU B 1 151 ? 2.338 -6.562 7.789 1 91.44 151 GLU B O 1
ATOM 3120 N N . ASN B 1 152 ? 1.683 -4.68 8.797 1 89.25 152 ASN B N 1
ATOM 3121 C CA . ASN B 1 152 ? 0.779 -5.391 9.703 1 89.25 152 ASN B CA 1
ATOM 3122 C C . ASN B 1 152 ? -0.324 -6.113 8.93 1 89.25 152 ASN B C 1
ATOM 3124 O O . ASN B 1 152 ? -0.74 -7.207 9.312 1 89.25 152 ASN B O 1
ATOM 3128 N N . ALA B 1 153 ? -0.758 -5.477 7.961 1 90.19 153 ALA B N 1
ATOM 3129 C CA . ALA B 1 153 ? -1.817 -6.074 7.148 1 90.19 153 ALA B CA 1
ATOM 3130 C C . ALA B 1 153 ? -1.343 -7.363 6.492 1 90.19 153 ALA B C 1
ATOM 3132 O O . ALA B 1 153 ? -2.123 -8.305 6.316 1 90.19 153 ALA B O 1
ATOM 3133 N N . LEU B 1 154 ? -0.128 -7.43 6.121 1 90.31 154 LEU B N 1
ATOM 3134 C CA . LEU B 1 154 ? 0.443 -8.586 5.434 1 90.31 154 LEU B CA 1
ATOM 3135 C C . LEU B 1 154 ? 0.787 -9.695 6.418 1 90.31 154 LEU B C 1
ATOM 3137 O O . LEU B 1 154 ? 0.746 -10.875 6.07 1 90.31 154 LEU B O 1
ATOM 3141 N N . LEU B 1 155 ? 1.149 -9.32 7.625 1 81.12 155 LEU B N 1
ATOM 3142 C CA . LEU B 1 155 ? 1.646 -10.273 8.609 1 81.12 155 LEU B CA 1
ATOM 3143 C C . LEU B 1 155 ? 0.494 -10.883 9.398 1 81.12 155 LEU B C 1
ATOM 3145 O O . LEU B 1 155 ? 0.677 -11.883 10.102 1 81.12 155 LEU B O 1
ATOM 3149 N N . GLN B 1 156 ? -0.522 -10.156 9.703 1 64.75 156 GLN B N 1
ATOM 3150 C CA . GLN B 1 156 ? -1.604 -10.695 10.523 1 64.75 156 GLN B CA 1
ATOM 3151 C C . GLN B 1 156 ? -1.854 -12.164 10.195 1 64.75 156 GLN B C 1
ATOM 3153 O O . GLN B 1 156 ? -2.266 -12.938 11.07 1 64.75 156 GLN B O 1
ATOM 3158 N N . ASN B 1 157 ? -1.725 -12.523 8.969 1 51.25 157 ASN B N 1
ATOM 3159 C CA . ASN B 1 157 ? -2 -13.945 8.758 1 51.25 157 ASN B CA 1
ATOM 3160 C C . ASN B 1 157 ? -0.747 -14.789 8.945 1 51.25 157 ASN B C 1
ATOM 3162 O O . ASN B 1 157 ? -0.771 -16 8.711 1 51.25 157 ASN B O 1
ATOM 3166 N N . THR B 1 158 ? 0.425 -14.031 9.172 1 49.84 158 THR B N 1
ATOM 3167 C CA . THR B 1 158 ? 1.634 -14.82 9.375 1 49.84 158 THR B CA 1
ATOM 3168 C C . THR B 1 158 ? 2.188 -14.609 10.781 1 49.84 158 THR B C 1
ATOM 3170 O O . THR B 1 158 ? 1.974 -13.555 11.391 1 49.84 158 THR B O 1
ATOM 3173 N N . GLN B 1 159 ? 2.455 -15.508 11.594 1 48.41 159 GLN B N 1
ATOM 3174 C CA . GLN B 1 159 ? 2.865 -15.555 12.992 1 48.41 159 GLN B CA 1
ATOM 3175 C C . GLN B 1 159 ? 3.773 -14.375 13.336 1 48.41 159 GLN B C 1
ATOM 3177 O O . GLN B 1 159 ? 3.555 -13.688 14.328 1 48.41 159 GLN B O 1
ATOM 3182 N N . LYS B 1 160 ? 5.285 -14.484 13.352 1 45.53 160 LYS B N 1
ATOM 3183 C CA . LYS B 1 160 ? 6.332 -13.734 14.039 1 45.53 160 LYS B CA 1
ATOM 3184 C C . LYS B 1 160 ? 6.789 -12.539 13.211 1 45.53 160 LYS B C 1
ATOM 3186 O O . LYS B 1 160 ? 7.527 -12.703 12.234 1 45.53 160 LYS B O 1
ATOM 3191 N N . LEU B 1 161 ? 6.105 -11.383 13.211 1 48.78 161 LEU B N 1
ATOM 3192 C CA . LEU B 1 161 ? 6.484 -10.195 12.469 1 48.78 161 LEU B CA 1
ATOM 3193 C C . LEU B 1 161 ? 7.809 -9.633 12.969 1 48.78 161 LEU B C 1
ATOM 3195 O O . LEU B 1 161 ? 7.93 -9.266 14.141 1 48.78 161 LEU B O 1
ATOM 3199 N N . VAL B 1 162 ? 8.891 -10.062 12.695 1 54.09 162 VAL B N 1
ATOM 3200 C CA . VAL B 1 162 ? 10.094 -9.266 12.922 1 54.09 162 VAL B CA 1
ATOM 3201 C C . VAL B 1 162 ? 10 -7.957 12.141 1 54.09 162 VAL B C 1
ATOM 3203 O O . VAL B 1 162 ? 9.664 -7.957 10.953 1 54.09 162 VAL B O 1
ATOM 3206 N N . PRO B 1 163 ? 9.992 -6.805 12.875 1 56.72 163 PRO B N 1
ATOM 3207 C CA . PRO B 1 163 ? 10.039 -5.52 12.18 1 56.72 163 PRO B CA 1
ATOM 3208 C C . PRO B 1 163 ? 10.969 -5.539 10.969 1 56.72 163 PRO B C 1
ATOM 3210 O O . PRO B 1 163 ? 12.078 -6.074 11.047 1 56.72 163 PRO B O 1
ATOM 3213 N N . MET B 1 164 ? 10.445 -5.062 9.836 1 65.25 164 MET B N 1
ATOM 3214 C CA . MET B 1 164 ? 11.203 -5.07 8.594 1 65.25 164 MET B CA 1
ATOM 3215 C C . MET B 1 164 ? 12.266 -3.973 8.594 1 65.25 164 MET B C 1
ATOM 3217 O O . MET B 1 164 ? 12.023 -2.869 9.086 1 65.25 164 MET B O 1
ATOM 3221 N N . ARG B 1 165 ? 13.461 -4.383 8.211 1 74.38 165 ARG B N 1
ATOM 3222 C CA . ARG B 1 165 ? 14.57 -3.449 8.062 1 74.38 165 ARG B CA 1
ATOM 3223 C C . ARG B 1 165 ? 14.633 -2.904 6.637 1 74.38 165 ARG B C 1
ATOM 3225 O O . ARG B 1 165 ? 14.258 -3.592 5.684 1 74.38 165 ARG B O 1
ATOM 3232 N N . TRP B 1 166 ? 14.969 -1.631 6.594 1 78.69 166 TRP B N 1
ATOM 3233 C CA . TRP B 1 166 ? 15.188 -1.035 5.277 1 78.69 166 TRP B CA 1
ATOM 3234 C C . TRP B 1 166 ? 16.219 -1.827 4.488 1 78.69 166 TRP B C 1
ATOM 3236 O O . TRP B 1 166 ? 17.188 -2.334 5.062 1 78.69 166 TRP B O 1
ATOM 3246 N N . THR B 1 167 ? 16.031 -1.941 3.178 1 82.88 167 THR B N 1
ATOM 3247 C CA . THR B 1 167 ? 16.969 -2.594 2.268 1 82.88 167 THR B CA 1
ATOM 3248 C C . THR B 1 167 ? 17.156 -1.765 1 1 82.88 167 THR B C 1
ATOM 3250 O O . THR B 1 167 ? 16.203 -1.158 0.502 1 82.88 167 THR B O 1
ATOM 3253 N N . PRO B 1 168 ? 18.375 -1.766 0.507 1 87.12 168 PRO B N 1
ATOM 3254 C CA . PRO B 1 168 ? 18.594 -1.061 -0.758 1 87.12 168 PRO B CA 1
ATOM 3255 C C . PRO B 1 168 ? 18.188 -1.887 -1.975 1 87.12 168 PRO B C 1
ATOM 3257 O O . PRO B 1 168 ? 18.125 -1.365 -3.092 1 87.12 168 PRO B O 1
ATOM 3260 N N . HIS B 1 169 ? 17.875 -3.115 -1.771 1 92.25 169 HIS B N 1
ATOM 3261 C CA . HIS B 1 169 ? 17.562 -4.008 -2.883 1 92.25 169 HIS B CA 1
ATOM 3262 C C . HIS B 1 169 ? 16.109 -3.861 -3.322 1 92.25 169 HIS B C 1
ATOM 3264 O O . HIS B 1 169 ? 15.203 -3.852 -2.488 1 92.25 169 HIS B O 1
ATOM 3270 N N . LEU B 1 170 ? 15.953 -3.855 -4.641 1 95.81 170 LEU B N 1
ATOM 3271 C CA . LEU B 1 170 ? 14.617 -3.689 -5.199 1 95.81 170 LEU B CA 1
ATOM 3272 C C . LEU B 1 170 ? 13.781 -4.953 -4.996 1 95.81 170 LEU B C 1
ATOM 3274 O O . LEU B 1 170 ? 12.555 -4.891 -4.973 1 95.81 170 LEU B O 1
ATOM 3278 N N . LEU B 1 171 ? 14.555 -6.07 -4.914 1 97.56 171 LEU B N 1
ATOM 3279 C CA . LEU B 1 171 ? 13.898 -7.363 -4.77 1 97.56 171 LEU B CA 1
ATOM 3280 C C . LEU B 1 171 ? 14.406 -8.102 -3.539 1 97.56 171 LEU B C 1
ATOM 3282 O O . LEU B 1 171 ? 15.586 -8.008 -3.199 1 97.56 171 LEU B O 1
ATOM 3286 N N . GLY B 1 172 ? 13.445 -8.836 -2.945 1 95.94 172 GLY B N 1
ATOM 3287 C CA . GLY B 1 172 ? 13.82 -9.734 -1.864 1 95.94 172 GLY B CA 1
ATOM 3288 C C . GLY B 1 172 ? 13.977 -11.18 -2.314 1 95.94 172 GLY B C 1
ATOM 3289 O O . GLY B 1 172 ? 13.617 -11.523 -3.441 1 95.94 172 GLY B O 1
ATOM 3290 N N . ASN B 1 173 ? 14.539 -11.984 -1.364 1 95.5 173 ASN B N 1
ATOM 3291 C CA . ASN B 1 173 ? 14.734 -13.398 -1.667 1 95.5 173 ASN B CA 1
ATOM 3292 C C . ASN B 1 173 ? 14.164 -14.289 -0.571 1 95.5 173 ASN B C 1
ATOM 3294 O O . ASN B 1 173 ? 14.469 -15.484 -0.509 1 95.5 173 ASN B O 1
ATOM 3298 N N . ASP B 1 174 ? 13.414 -13.711 0.244 1 92.94 174 ASP B N 1
ATOM 3299 C CA . ASP B 1 174 ? 12.539 -14.367 1.216 1 92.94 174 ASP B CA 1
ATOM 3300 C C . ASP B 1 174 ? 11.328 -13.492 1.538 1 92.94 174 ASP B C 1
ATOM 3302 O O . ASP B 1 174 ? 11.25 -12.344 1.108 1 92.94 174 ASP B O 1
ATOM 3306 N N . THR B 1 175 ? 10.461 -14.055 2.285 1 89.69 175 THR B N 1
ATOM 3307 C CA . THR B 1 175 ? 9.18 -13.375 2.494 1 89.69 175 THR B CA 1
ATOM 3308 C C . THR B 1 175 ? 9.391 -12.016 3.152 1 89.69 175 THR B C 1
ATOM 3310 O O . THR B 1 175 ? 8.852 -11.008 2.691 1 89.69 175 THR B O 1
ATOM 3313 N N . ALA B 1 176 ? 10.188 -11.992 4.164 1 90 176 ALA B N 1
ATOM 3314 C CA . ALA B 1 176 ? 10.414 -10.758 4.914 1 90 176 ALA B CA 1
ATOM 3315 C C . ALA B 1 176 ? 11.047 -9.688 4.027 1 90 176 ALA B C 1
ATOM 3317 O O . ALA B 1 176 ? 10.602 -8.539 4.012 1 90 176 ALA B O 1
ATOM 3318 N N . SER B 1 177 ? 12.062 -10.086 3.344 1 93.38 177 SER B N 1
ATOM 3319 C CA . SER B 1 177 ? 12.742 -9.125 2.482 1 93.38 177 SER B CA 1
ATOM 3320 C C . SER B 1 177 ? 11.867 -8.719 1.302 1 93.38 177 SER B C 1
ATOM 3322 O O . SER B 1 177 ? 11.969 -7.598 0.799 1 93.38 177 SER B O 1
ATOM 3324 N N . CYS B 1 178 ? 11.008 -9.555 0.858 1 94.88 178 CYS B N 1
ATOM 3325 C CA . CYS B 1 178 ? 10.062 -9.219 -0.203 1 94.88 178 CYS B CA 1
ATOM 3326 C C . CYS B 1 178 ? 9.086 -8.148 0.26 1 94.88 178 CYS B C 1
ATOM 3328 O O . CYS B 1 178 ? 8.781 -7.215 -0.485 1 94.88 178 CYS B O 1
ATOM 3330 N N . ILE B 1 179 ? 8.625 -8.32 1.453 1 93.81 179 ILE B N 1
ATOM 3331 C CA . ILE B 1 179 ? 7.707 -7.332 2.016 1 93.81 179 ILE B CA 1
ATOM 3332 C C . ILE B 1 179 ? 8.43 -5.992 2.174 1 93.81 179 ILE B C 1
ATOM 3334 O O . ILE B 1 179 ? 7.898 -4.945 1.791 1 93.81 179 ILE B O 1
ATOM 3338 N N . SER B 1 180 ? 9.617 -6.051 2.664 1 93.88 180 SER B N 1
ATOM 3339 C CA . SER B 1 180 ? 10.422 -4.848 2.846 1 93.88 180 SER B CA 1
ATOM 3340 C C . SER B 1 180 ? 10.656 -4.133 1.52 1 93.88 180 SER B C 1
ATOM 3342 O O . SER B 1 180 ? 10.508 -2.912 1.433 1 93.88 180 SER B O 1
ATOM 3344 N N . ALA B 1 181 ? 10.961 -4.832 0.478 1 94.31 181 ALA B N 1
ATOM 3345 C CA . ALA B 1 181 ? 11.195 -4.258 -0.845 1 94.31 181 ALA B CA 1
ATOM 3346 C C . ALA B 1 181 ? 9.938 -3.576 -1.378 1 94.31 181 ALA B C 1
ATOM 3348 O O . ALA B 1 181 ? 10.008 -2.459 -1.897 1 94.31 181 ALA B O 1
ATOM 3349 N N . GLY B 1 182 ? 8.844 -4.219 -1.215 1 96 182 GLY B N 1
ATOM 3350 C CA . GLY B 1 182 ? 7.586 -3.631 -1.655 1 96 182 GLY B CA 1
ATOM 3351 C C . GLY B 1 182 ? 7.266 -2.32 -0.963 1 96 182 GLY B C 1
ATOM 3352 O O . GLY B 1 182 ? 6.957 -1.324 -1.621 1 96 182 GLY B O 1
ATOM 3353 N N . ILE B 1 183 ? 7.418 -2.326 0.273 1 94.5 183 ILE B N 1
ATOM 3354 C CA . ILE B 1 183 ? 7.02 -1.19 1.096 1 94.5 183 ILE B CA 1
ATOM 3355 C C . ILE B 1 183 ? 8.016 -0.048 0.917 1 94.5 183 ILE B C 1
ATOM 3357 O O . ILE B 1 183 ? 7.621 1.105 0.729 1 94.5 183 ILE B O 1
ATOM 3361 N N . HIS B 1 184 ? 9.266 -0.357 0.853 1 94.75 184 HIS B N 1
ATOM 3362 C CA . HIS B 1 184 ? 10.273 0.692 0.889 1 94.75 184 HIS B CA 1
ATOM 3363 C C . HIS B 1 184 ? 10.578 1.218 -0.511 1 94.75 184 HIS B C 1
ATOM 3365 O O . HIS B 1 184 ? 11.086 2.33 -0.666 1 94.75 184 HIS B O 1
ATOM 3371 N N . HIS B 1 185 ? 10.25 0.451 -1.533 1 95.75 185 HIS B N 1
ATOM 3372 C CA . HIS B 1 185 ? 10.617 0.885 -2.875 1 95.75 185 HIS B CA 1
ATOM 3373 C C . HIS B 1 185 ? 9.391 1.078 -3.754 1 95.75 185 HIS B C 1
ATOM 3375 O O . HIS B 1 185 ? 9.234 2.119 -4.398 1 95.75 185 HIS B O 1
ATOM 3381 N N . ALA B 1 186 ? 8.5 0.181 -3.773 1 96.25 186 ALA B N 1
ATOM 3382 C CA . ALA B 1 186 ? 7.367 0.255 -4.695 1 96.25 186 ALA B CA 1
ATOM 3383 C C . ALA B 1 186 ? 6.383 1.342 -4.266 1 96.25 186 ALA B C 1
ATOM 3385 O O . ALA B 1 186 ? 5.836 2.061 -5.109 1 96.25 186 ALA B O 1
ATOM 3386 N N . LEU B 1 187 ? 6.156 1.464 -2.984 1 95.94 187 LEU B N 1
ATOM 3387 C CA . LEU B 1 187 ? 5.184 2.438 -2.506 1 95.94 187 LEU B CA 1
ATOM 3388 C C . LEU B 1 187 ? 5.629 3.859 -2.832 1 95.94 187 LEU B C 1
ATOM 3390 O O . LEU B 1 187 ? 4.914 4.598 -3.516 1 95.94 187 LEU B O 1
ATOM 3394 N N . PRO B 1 188 ? 6.836 4.246 -2.42 1 96.5 188 PRO B N 1
ATOM 3395 C CA . PRO B 1 188 ? 7.266 5.602 -2.768 1 96.5 188 PRO B CA 1
ATOM 3396 C C . PRO B 1 188 ? 7.383 5.816 -4.273 1 96.5 188 PRO B C 1
ATOM 3398 O O . PRO B 1 188 ? 7.141 6.922 -4.766 1 96.5 188 PRO B O 1
ATOM 3401 N N . ALA B 1 189 ? 7.719 4.816 -4.988 1 96.62 189 ALA B N 1
ATOM 3402 C CA . ALA B 1 189 ? 7.797 4.922 -6.441 1 96.62 189 ALA B CA 1
ATOM 3403 C C . ALA B 1 189 ? 6.426 5.215 -7.043 1 96.62 189 ALA B C 1
ATOM 3405 O O . ALA B 1 189 ? 6.312 5.977 -8.008 1 96.62 189 ALA B O 1
ATOM 3406 N N . GLY B 1 190 ? 5.445 4.586 -6.508 1 97.12 190 GLY B N 1
ATOM 3407 C CA . GLY B 1 190 ? 4.09 4.859 -6.949 1 97.12 190 GLY B CA 1
ATOM 3408 C C . GLY B 1 190 ? 3.67 6.301 -6.73 1 97.12 190 GLY B C 1
ATOM 3409 O O . GLY B 1 190 ? 3.049 6.914 -7.598 1 97.12 190 GLY B O 1
ATOM 3410 N N . VAL B 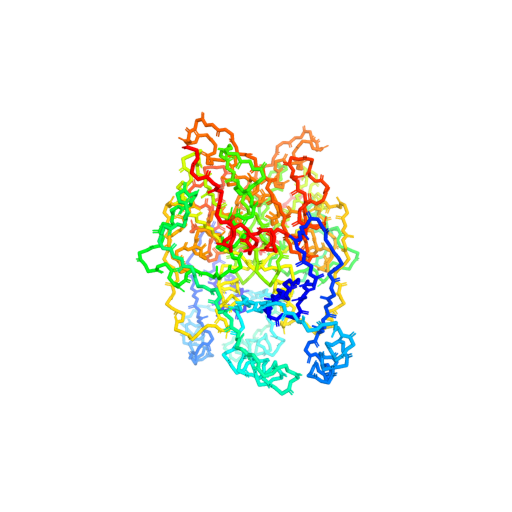1 191 ? 4.016 6.816 -5.613 1 97.94 191 VAL B N 1
ATOM 3411 C CA . VAL B 1 191 ? 3.717 8.211 -5.293 1 97.94 191 VAL B CA 1
ATOM 3412 C C . VAL B 1 191 ? 4.387 9.125 -6.312 1 97.94 191 VAL B C 1
ATOM 3414 O O . VAL B 1 191 ? 3.734 10 -6.891 1 97.94 191 VAL B O 1
ATOM 3417 N N . ASP B 1 192 ? 5.609 8.898 -6.586 1 97.06 192 ASP B N 1
ATOM 3418 C CA . ASP B 1 192 ? 6.375 9.703 -7.539 1 97.06 192 ASP B CA 1
ATOM 3419 C C . ASP B 1 192 ? 5.742 9.648 -8.93 1 97.06 192 ASP B C 1
ATOM 3421 O O . ASP B 1 192 ? 5.621 10.68 -9.594 1 97.06 192 ASP B O 1
ATOM 3425 N N . HIS B 1 193 ? 5.375 8.5 -9.25 1 95.69 193 HIS B N 1
ATOM 3426 C CA . HIS B 1 193 ? 4.816 8.328 -10.586 1 95.69 193 HIS B CA 1
ATOM 3427 C C . HIS B 1 193 ? 3.533 9.133 -10.758 1 95.69 193 HIS B C 1
ATOM 3429 O O . HIS B 1 193 ? 3.307 9.734 -11.812 1 95.69 193 HIS B O 1
ATOM 3435 N N . ILE B 1 194 ? 2.736 9.141 -9.789 1 96.62 194 ILE B N 1
ATOM 3436 C CA . ILE B 1 194 ? 1.48 9.875 -9.867 1 96.62 194 ILE B CA 1
ATOM 3437 C C . ILE B 1 194 ? 1.769 11.367 -9.984 1 96.62 194 ILE B C 1
ATOM 3439 O O . ILE B 1 194 ? 1.116 12.07 -10.758 1 96.62 194 ILE B O 1
ATOM 3443 N N . ILE B 1 195 ? 2.713 11.867 -9.234 1 97.94 195 ILE B N 1
ATOM 3444 C CA . ILE B 1 195 ? 3.084 13.273 -9.32 1 97.94 195 ILE B CA 1
ATOM 3445 C C . ILE B 1 195 ? 3.594 13.586 -10.727 1 97.94 195 ILE B C 1
ATOM 3447 O O . ILE B 1 195 ? 3.219 14.609 -11.312 1 97.94 195 ILE B O 1
ATOM 3451 N N . ASP B 1 196 ? 4.414 12.711 -11.258 1 96.88 196 ASP B N 1
ATOM 3452 C CA . ASP B 1 196 ? 4.922 12.891 -12.617 1 96.88 196 ASP B CA 1
ATOM 3453 C C . ASP B 1 196 ? 3.781 12.945 -13.633 1 96.88 196 ASP B C 1
ATOM 3455 O O . ASP B 1 196 ? 3.783 13.789 -14.531 1 96.88 196 ASP B O 1
ATOM 3459 N N . GLU B 1 197 ? 2.887 12.062 -13.477 1 96 197 GLU B N 1
ATOM 3460 C CA . GLU B 1 197 ? 1.739 12.047 -14.383 1 96 197 GLU B CA 1
ATOM 3461 C C . GLU B 1 197 ? 0.927 13.336 -14.258 1 96 197 GLU B C 1
ATOM 3463 O O . GLU B 1 197 ? 0.47 13.883 -15.258 1 96 197 GLU B O 1
ATOM 3468 N N . LEU B 1 198 ? 0.732 13.75 -13.086 1 97 198 LEU B N 1
ATOM 3469 C CA . LEU B 1 198 ? 0.024 15.008 -12.836 1 97 198 LEU B CA 1
ATOM 3470 C C . LEU B 1 198 ? 0.734 16.172 -13.516 1 97 198 LEU B C 1
ATOM 3472 O O . LEU B 1 198 ? 0.086 17.047 -14.094 1 97 198 LEU B O 1
ATOM 3476 N N . GLU B 1 199 ? 2.014 16.219 -13.383 1 98 199 GLU B N 1
ATOM 3477 C CA . GLU B 1 199 ? 2.805 17.25 -14.031 1 98 199 GLU B CA 1
ATOM 3478 C C . GLU B 1 199 ? 2.59 17.25 -15.547 1 98 199 GLU B C 1
ATOM 3480 O O . GLU B 1 199 ? 2.463 18.312 -16.156 1 98 199 GLU B O 1
ATOM 3485 N N . GLY B 1 200 ? 2.549 16.078 -16.109 1 96.88 200 GLY B N 1
ATOM 3486 C CA . GLY B 1 200 ? 2.25 15.969 -17.531 1 96.88 200 GLY B CA 1
ATOM 3487 C C . GLY B 1 200 ? 0.879 16.5 -17.906 1 96.88 200 GLY B C 1
ATOM 3488 O O . GLY B 1 200 ? 0.729 17.203 -18.906 1 96.88 200 GLY B O 1
ATOM 3489 N N . GLN B 1 201 ? -0.055 16.219 -17.125 1 95.75 201 GLN B N 1
ATOM 3490 C CA . GLN B 1 201 ? -1.429 16.641 -17.375 1 95.75 201 GLN B CA 1
ATOM 3491 C C . GLN B 1 201 ? -1.582 18.156 -17.219 1 95.75 201 GLN B C 1
ATOM 3493 O O . GLN B 1 201 ? -2.289 18.797 -17.984 1 95.75 201 GLN B O 1
ATOM 3498 N N . CYS B 1 202 ? -0.869 18.656 -16.219 1 96.5 202 CYS B N 1
ATOM 3499 C CA . CYS B 1 202 ? -1.034 20.062 -15.859 1 96.5 202 CYS B CA 1
ATOM 3500 C C . CYS B 1 202 ? -0.126 20.938 -16.703 1 96.5 202 CYS B C 1
ATOM 3502 O O . CYS B 1 202 ? -0.39 22.141 -16.859 1 96.5 202 CYS B O 1
ATOM 3504 N N . GLY B 1 203 ? 0.984 20.438 -17.062 1 97.31 203 GLY B N 1
ATOM 3505 C CA . GLY B 1 203 ? 1.91 21.188 -17.891 1 97.31 203 GLY B CA 1
ATOM 3506 C C . GLY B 1 203 ? 2.898 22.016 -17.078 1 97.31 203 GLY B C 1
ATOM 3507 O O . GLY B 1 203 ? 3.477 22.969 -17.594 1 97.31 203 GLY B O 1
ATOM 3508 N N . TYR B 1 204 ? 2.943 21.75 -15.789 1 97.5 204 TYR B N 1
ATOM 3509 C CA . TYR B 1 204 ? 3.932 22.406 -14.93 1 97.5 204 TYR B CA 1
ATOM 3510 C C . TYR B 1 204 ? 4.445 21.453 -13.867 1 97.5 204 TYR B C 1
ATOM 3512 O O . TYR B 1 204 ? 3.85 20.391 -13.633 1 97.5 204 TYR B O 1
ATOM 3520 N N . TYR B 1 205 ? 5.547 21.844 -13.148 1 97.75 205 TYR B N 1
ATOM 3521 C CA . TYR B 1 205 ? 6.184 21 -12.141 1 97.75 205 TYR B CA 1
ATOM 3522 C C . TYR B 1 205 ? 5.68 21.359 -10.742 1 97.75 205 TYR B C 1
ATOM 3524 O O . TYR B 1 205 ? 5.332 22.516 -10.477 1 97.75 205 TYR B O 1
ATOM 3532 N N . PHE B 1 206 ? 5.766 20.359 -9.859 1 98.44 206 PHE B N 1
ATOM 3533 C CA . PHE B 1 206 ? 5.395 20.547 -8.461 1 98.44 206 PHE B CA 1
ATOM 3534 C C . PHE B 1 206 ? 6.625 20.5 -7.562 1 98.44 206 PHE B C 1
ATOM 3536 O O . PHE B 1 206 ? 7.48 19.625 -7.715 1 98.44 206 PHE B O 1
ATOM 3543 N N . LYS B 1 207 ? 6.723 21.469 -6.68 1 98.5 207 LYS B N 1
ATOM 3544 C CA . LYS B 1 207 ? 7.633 21.266 -5.555 1 98.5 207 LYS B CA 1
ATOM 3545 C C . LYS B 1 207 ? 7.133 20.156 -4.637 1 98.5 207 LYS B C 1
ATOM 3547 O O . LYS B 1 207 ? 5.949 20.109 -4.289 1 98.5 207 LYS B O 1
ATOM 3552 N N . ARG B 1 208 ? 8.039 19.297 -4.215 1 98.56 208 ARG B N 1
ATOM 3553 C CA . ARG B 1 208 ? 7.633 18.109 -3.453 1 98.56 208 ARG B CA 1
ATOM 3554 C C . ARG B 1 208 ? 8.07 18.234 -1.994 1 98.56 208 ARG B C 1
ATOM 3556 O O . ARG B 1 208 ? 9.258 18.344 -1.702 1 98.56 208 ARG B O 1
ATOM 3563 N N . PHE B 1 209 ? 7.09 18.25 -1.097 1 98.44 209 PHE B N 1
ATOM 3564 C CA . PHE B 1 209 ? 7.344 18.25 0.339 1 98.44 209 PHE B CA 1
ATOM 3565 C C . PHE B 1 209 ? 6.926 16.922 0.965 1 98.44 209 PHE B C 1
ATOM 3567 O O . PHE B 1 209 ? 5.891 16.359 0.601 1 98.44 209 PHE B O 1
ATOM 3574 N N . ALA B 1 210 ? 7.715 16.438 1.893 1 98.38 210 ALA B N 1
ATOM 3575 C CA . ALA B 1 210 ? 7.34 15.25 2.664 1 98.38 210 ALA B CA 1
ATOM 3576 C C . ALA B 1 210 ? 7.457 15.516 4.164 1 98.38 210 ALA B C 1
ATOM 3578 O O . ALA B 1 210 ? 8.383 16.203 4.609 1 98.38 210 ALA B O 1
ATOM 3579 N N . PHE B 1 211 ? 6.496 14.992 4.902 1 96.25 211 PHE B N 1
ATOM 3580 C CA . PHE B 1 211 ? 6.484 15.133 6.355 1 96.25 211 PHE B CA 1
ATOM 3581 C C . PHE B 1 211 ? 5.965 13.859 7.016 1 96.25 211 PHE B C 1
ATOM 3583 O O . PHE B 1 211 ? 5.562 12.922 6.332 1 96.25 211 PHE B O 1
ATOM 3590 N N . GLY B 1 212 ? 6.07 13.805 8.32 1 94.31 212 GLY B N 1
ATOM 3591 C CA . GLY B 1 212 ? 5.641 12.625 9.055 1 94.31 212 GLY B CA 1
ATOM 3592 C C . GLY B 1 212 ? 6.793 11.773 9.547 1 94.31 212 GLY B C 1
ATOM 3593 O O . GLY B 1 212 ? 7.934 11.953 9.117 1 94.31 212 GLY B O 1
ATOM 3594 N N . GLY B 1 213 ? 6.504 10.875 10.391 1 91.5 213 GLY B N 1
ATOM 3595 C CA . GLY B 1 213 ? 7.516 10.07 11.055 1 91.5 213 GLY B CA 1
ATOM 3596 C C . GLY B 1 213 ? 8.289 9.18 10.102 1 91.5 213 GLY B C 1
ATOM 3597 O O . GLY B 1 213 ? 9.461 8.875 10.344 1 91.5 213 GLY B O 1
ATOM 3598 N N . ASP B 1 214 ? 7.676 8.781 8.992 1 93.44 214 ASP B N 1
ATOM 3599 C CA . ASP B 1 214 ? 8.305 7.828 8.078 1 93.44 214 ASP B CA 1
ATOM 3600 C C . ASP B 1 214 ? 8.812 8.531 6.824 1 93.44 214 ASP B C 1
ATOM 3602 O O . ASP B 1 214 ? 9.211 7.875 5.859 1 93.44 214 ASP B O 1
ATOM 3606 N N . ALA B 1 215 ? 8.812 9.836 6.816 1 96 215 ALA B N 1
ATOM 3607 C CA . ALA B 1 215 ? 9.188 10.594 5.625 1 96 215 ALA B CA 1
ATOM 3608 C C . ALA B 1 215 ? 10.648 10.344 5.254 1 96 215 ALA B C 1
ATOM 3610 O O . ALA B 1 215 ? 10.977 10.164 4.082 1 96 215 ALA B O 1
ATOM 3611 N N . GLN B 1 216 ? 11.484 10.289 6.238 1 94.12 216 GLN B N 1
ATOM 3612 C CA . GLN B 1 216 ? 12.914 10.133 5.977 1 94.12 216 GLN B CA 1
ATOM 3613 C C . GLN B 1 216 ? 13.219 8.766 5.363 1 94.12 216 GLN B C 1
ATOM 3615 O O . GLN B 1 216 ? 13.984 8.672 4.402 1 94.12 216 GLN B O 1
ATOM 3620 N N . ILE B 1 217 ? 12.625 7.746 5.859 1 92.88 217 ILE B N 1
ATOM 3621 C CA . ILE B 1 217 ? 12.93 6.391 5.41 1 92.88 217 ILE B CA 1
ATOM 3622 C C . ILE B 1 217 ? 12.32 6.156 4.031 1 92.88 217 ILE B C 1
ATOM 3624 O O . ILE B 1 217 ? 12.906 5.449 3.201 1 92.88 217 ILE B O 1
ATOM 3628 N N . LEU B 1 218 ? 11.234 6.754 3.723 1 94.62 218 LEU B N 1
ATOM 3629 C CA . LEU B 1 218 ? 10.531 6.477 2.479 1 94.62 218 LEU B CA 1
ATOM 3630 C C . LEU B 1 218 ? 11.008 7.395 1.361 1 94.62 218 LEU B C 1
ATOM 3632 O O . LEU B 1 218 ? 11.094 6.98 0.203 1 94.62 218 LEU B O 1
ATOM 3636 N N . PHE B 1 219 ? 11.344 8.641 1.737 1 95.19 219 PHE B N 1
ATOM 3637 C CA . PHE B 1 219 ? 11.578 9.617 0.68 1 95.19 219 PHE B CA 1
ATOM 3638 C C . PHE B 1 219 ? 12.922 10.312 0.87 1 95.19 219 PHE B C 1
ATOM 3640 O O . PHE B 1 219 ? 13.312 11.148 0.057 1 95.19 219 PHE B O 1
ATOM 3647 N N . GLY B 1 220 ? 13.633 10.031 1.895 1 92 220 GLY B N 1
ATOM 3648 C CA . GLY B 1 220 ? 14.891 10.688 2.211 1 92 220 GLY B CA 1
ATOM 3649 C C . GLY B 1 220 ? 15.953 10.484 1.15 1 92 220 GLY B C 1
ATOM 3650 O O . GLY B 1 220 ? 16.844 11.32 0.994 1 92 220 GLY B O 1
ATOM 3651 N N . ASN B 1 221 ? 15.852 9.406 0.418 1 88.94 221 ASN B N 1
ATOM 3652 C CA . ASN B 1 221 ? 16.844 9.109 -0.606 1 88.94 221 ASN B CA 1
ATOM 3653 C C . ASN B 1 221 ? 16.406 9.602 -1.98 1 88.94 221 ASN 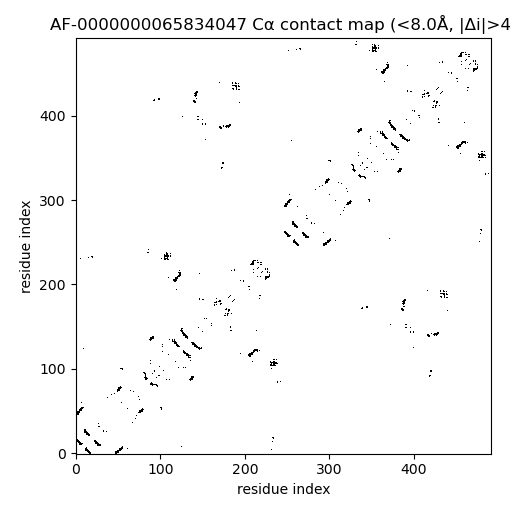B C 1
ATOM 3655 O O . ASN B 1 221 ? 17.016 9.281 -2.992 1 88.94 221 ASN B O 1
ATOM 3659 N N . ARG B 1 222 ? 15.406 10.367 -2.01 1 92.31 222 ARG B N 1
ATOM 3660 C CA . ARG B 1 222 ? 14.898 10.969 -3.236 1 92.31 222 ARG B CA 1
ATOM 3661 C C . ARG B 1 222 ? 15.156 12.477 -3.25 1 92.31 222 ARG B C 1
ATOM 3663 O O . ARG B 1 222 ? 14.438 13.234 -2.6 1 92.31 222 ARG B O 1
ATOM 3670 N N . PRO B 1 223 ? 16.016 12.891 -4.059 1 91.44 223 PRO B N 1
ATOM 3671 C CA . PRO B 1 223 ? 16.516 14.266 -3.99 1 91.44 223 PRO B CA 1
ATOM 3672 C C . PRO B 1 223 ? 15.453 15.289 -4.379 1 91.44 223 PRO B C 1
ATOM 3674 O O . PRO B 1 223 ? 15.594 16.484 -4.078 1 91.44 223 PRO B O 1
ATOM 3677 N N . THR B 1 224 ? 14.43 14.898 -5 1 95 224 THR B N 1
ATOM 3678 C CA . THR B 1 224 ? 13.406 15.828 -5.457 1 95 224 THR B CA 1
ATOM 3679 C C . THR B 1 224 ? 12.508 16.25 -4.297 1 95 224 THR B C 1
ATOM 3681 O O . THR B 1 224 ? 11.734 17.203 -4.422 1 95 224 THR B O 1
ATOM 3684 N N . TYR B 1 225 ? 12.672 15.609 -3.146 1 97.31 225 TYR B N 1
ATOM 3685 C CA . TYR B 1 225 ? 11.805 15.922 -2.018 1 97.31 225 TYR B CA 1
ATOM 3686 C C . TYR B 1 225 ? 12.523 16.812 -1.009 1 97.31 225 TYR B C 1
ATOM 3688 O O . TYR B 1 225 ? 13.703 16.609 -0.716 1 97.31 225 TYR B O 1
ATOM 3696 N N . ARG B 1 226 ? 11.859 17.766 -0.526 1 97.5 226 ARG B N 1
ATOM 3697 C CA . ARG B 1 226 ? 12.234 18.5 0.683 1 97.5 226 ARG B CA 1
ATOM 3698 C C . ARG B 1 226 ? 11.547 17.906 1.91 1 97.5 226 ARG B C 1
ATOM 3700 O O . ARG B 1 226 ? 10.32 17.969 2.031 1 97.5 226 ARG B O 1
ATOM 3707 N N . ILE B 1 227 ? 12.336 17.375 2.811 1 96.94 227 ILE B N 1
ATOM 3708 C CA . ILE B 1 227 ? 11.781 16.812 4.031 1 96.94 227 ILE B CA 1
ATOM 3709 C C . ILE B 1 227 ? 11.562 17.906 5.066 1 96.94 227 ILE B C 1
ATOM 3711 O O . ILE B 1 227 ? 12.5 18.609 5.453 1 96.94 227 ILE B O 1
ATOM 3715 N N . GLU B 1 228 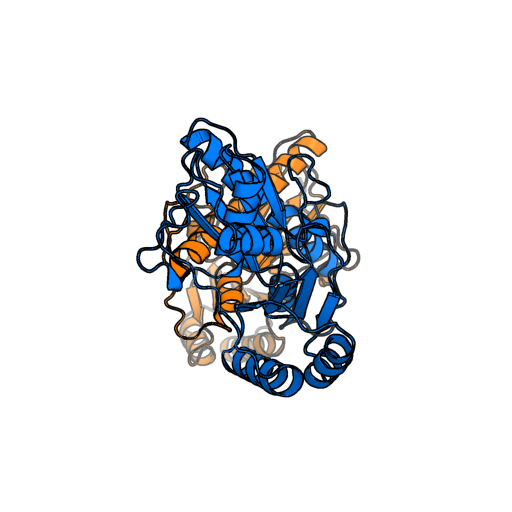? 10.289 18.062 5.457 1 94.94 228 GLU B N 1
ATOM 3716 C CA . GLU B 1 228 ? 9.898 19.062 6.445 1 94.94 228 GLU B CA 1
ATOM 3717 C C . GLU B 1 228 ? 9.125 18.422 7.598 1 94.94 228 GLU B C 1
ATOM 3719 O O . GLU B 1 228 ? 7.891 18.453 7.613 1 94.94 228 GLU B O 1
ATOM 3724 N N . PRO B 1 229 ? 9.789 17.969 8.586 1 91.19 229 PRO B N 1
ATOM 3725 C CA . PRO B 1 229 ? 9.125 17.25 9.672 1 91.19 229 PRO B CA 1
ATOM 3726 C C . PRO B 1 229 ? 8.117 18.125 10.43 1 91.19 229 PRO B C 1
ATOM 3728 O O . PRO B 1 229 ? 7.156 17.594 11 1 91.19 229 PRO B O 1
ATOM 3731 N N . ASP B 1 230 ? 8.234 19.438 10.43 1 90.94 230 ASP B N 1
ATOM 3732 C CA . ASP B 1 230 ? 7.422 20.344 11.234 1 90.94 230 ASP B CA 1
ATOM 3733 C C . ASP B 1 230 ? 6.414 21.094 10.375 1 90.94 230 ASP B C 1
ATOM 3735 O O . ASP B 1 230 ? 5.969 22.188 10.734 1 90.94 230 ASP B O 1
ATOM 3739 N N . LEU B 1 231 ? 6.109 20.516 9.328 1 95.44 231 LEU B N 1
ATOM 3740 C CA . LEU B 1 231 ? 5.273 21.188 8.336 1 95.44 231 LEU B CA 1
ATOM 3741 C C . LEU B 1 231 ? 3.918 21.547 8.93 1 95.44 231 LEU B C 1
ATOM 3743 O O . LEU B 1 231 ? 3.395 22.641 8.68 1 95.44 231 LEU B O 1
ATOM 3747 N N . ILE B 1 232 ? 3.361 20.688 9.703 1 96.75 232 ILE B N 1
ATOM 3748 C CA . ILE B 1 232 ? 2.053 20.891 10.312 1 96.75 232 ILE B CA 1
ATOM 3749 C C . ILE B 1 232 ? 2.102 22.109 11.234 1 96.75 232 ILE B C 1
ATOM 3751 O O . ILE B 1 232 ? 1.194 22.938 11.227 1 96.75 232 ILE B O 1
ATOM 3755 N N . PHE B 1 233 ? 3.139 22.281 12 1 97 233 PHE B N 1
ATOM 3756 C CA . PHE B 1 233 ? 3.277 23.422 12.906 1 97 233 PHE B CA 1
ATOM 3757 C C . PHE B 1 233 ? 3.443 24.719 12.125 1 97 233 PHE B C 1
ATOM 3759 O O . PHE B 1 233 ? 2.941 25.766 12.539 1 97 233 PHE B O 1
ATOM 3766 N N . GLY B 1 234 ? 4.172 24.625 11.047 1 95.25 234 GLY B N 1
ATOM 3767 C CA . GLY B 1 234 ? 4.207 25.766 10.156 1 95.25 234 GLY B CA 1
ATOM 3768 C C . GLY B 1 234 ? 2.832 26.203 9.68 1 95.25 234 GLY B C 1
ATOM 3769 O O . GLY B 1 234 ? 2.537 27.391 9.617 1 95.25 234 GLY B O 1
ATOM 3770 N N . GLY B 1 235 ? 2.029 25.219 9.375 1 96.88 235 GLY B N 1
ATOM 3771 C CA . GLY B 1 235 ? 0.66 25.484 8.969 1 96.88 235 GLY B CA 1
ATOM 3772 C C . GLY B 1 235 ? -0.174 26.125 10.062 1 96.88 235 GLY B C 1
ATOM 3773 O O . GLY B 1 235 ? -1.002 27 9.797 1 96.88 235 GLY B O 1
ATOM 3774 N N . MET B 1 236 ? 0.023 25.672 11.266 1 96.62 236 MET B N 1
ATOM 3775 C CA . MET B 1 236 ? -0.687 26.25 12.398 1 96.62 236 MET B CA 1
ATOM 3776 C C . MET B 1 236 ? -0.339 27.734 12.562 1 96.62 236 MET B C 1
ATOM 3778 O O . MET B 1 236 ? -1.228 28.562 12.727 1 96.62 236 MET B O 1
ATOM 3782 N N . PHE B 1 237 ? 0.899 28.047 12.484 1 95.12 237 PHE B N 1
ATOM 3783 C CA . PHE B 1 237 ? 1.329 29.438 12.586 1 95.12 237 PHE B CA 1
ATOM 3784 C C . PHE B 1 237 ? 0.748 30.266 11.445 1 95.12 237 PHE B C 1
ATOM 3786 O O . PHE B 1 237 ? 0.277 31.391 11.664 1 95.12 237 PHE B O 1
ATOM 3793 N N . ALA B 1 238 ? 0.797 29.703 10.273 1 94.06 238 ALA B N 1
ATOM 3794 C CA . ALA B 1 238 ? 0.271 30.406 9.109 1 94.06 238 ALA B CA 1
ATOM 3795 C C . ALA B 1 238 ? -1.22 30.688 9.266 1 94.06 238 ALA B C 1
ATOM 3797 O O . ALA B 1 238 ? -1.71 31.734 8.82 1 94.06 238 ALA B O 1
ATOM 3798 N N . HIS B 1 239 ? -1.892 29.734 9.836 1 95.12 239 HIS B N 1
ATOM 3799 C CA . HIS B 1 239 ? -3.324 29.875 10.078 1 95.12 239 HIS B CA 1
ATOM 3800 C C . HIS B 1 239 ? -3.602 30.984 11.102 1 95.12 239 HIS B C 1
ATOM 3802 O O . HIS B 1 239 ? -4.512 31.781 10.914 1 95.12 239 HIS B O 1
ATOM 3808 N N . LEU B 1 240 ? -2.857 31.062 12.133 1 92.12 240 LEU B N 1
ATOM 3809 C CA . LEU B 1 240 ? -3.076 31.953 13.266 1 92.12 240 LEU B CA 1
ATOM 3810 C C . LEU B 1 240 ? -2.617 33.375 12.93 1 92.12 240 LEU B C 1
ATOM 3812 O O . LEU B 1 240 ? -3.127 34.344 13.492 1 92.12 240 LEU B O 1
ATOM 3816 N N . SER B 1 241 ? -1.579 33.531 12.109 1 82.62 241 SER B N 1
ATOM 3817 C CA . SER B 1 241 ? -1.045 34.844 11.734 1 82.62 241 SER B CA 1
ATOM 3818 C C . SER B 1 241 ? -1.113 35.062 10.227 1 82.62 241 SER B C 1
ATOM 3820 O O . SER B 1 241 ? -0.094 35 9.539 1 82.62 241 SER B O 1
ATOM 3822 N N . PRO B 1 242 ? -2.289 35.344 9.711 1 66.94 242 PRO B N 1
ATOM 3823 C CA . PRO B 1 242 ? -2.393 35.469 8.258 1 66.94 242 PRO B CA 1
ATOM 3824 C C . PRO B 1 242 ? -1.494 36.562 7.699 1 66.94 242 PRO B C 1
ATOM 3826 O O . PRO B 1 242 ? -1.191 37.531 8.398 1 66.94 242 PRO B O 1
ATOM 3829 N N . PRO B 1 243 ? -0.743 36.188 6.547 1 60.88 243 PRO B N 1
ATOM 3830 C CA . PRO B 1 243 ? 0.09 37.25 5.949 1 60.88 243 PRO B CA 1
ATOM 3831 C C . PRO B 1 243 ? -0.641 38.562 5.82 1 60.88 243 PRO B C 1
ATOM 3833 O O . PRO B 1 243 ? -1.866 38.594 5.68 1 60.88 243 PRO B O 1
ATOM 3836 N N . LYS B 1 244 ? 0.021 39.656 6.203 1 51.69 244 LYS B N 1
ATOM 3837 C CA . LYS B 1 244 ? -0.476 41.031 6.012 1 51.69 244 LYS B CA 1
ATOM 3838 C C . LYS B 1 244 ? -0.88 41.25 4.559 1 51.69 244 LYS B C 1
ATOM 3840 O O . LYS B 1 244 ? -0.16 40.875 3.637 1 51.69 244 LYS B O 1
ATOM 3845 N N . GLN B 1 245 ? -2.271 41.125 4.172 1 43.78 245 GLN B N 1
ATOM 3846 C CA . GLN B 1 245 ? -2.691 41.562 2.842 1 43.78 245 GLN B CA 1
ATOM 3847 C C . GLN B 1 245 ? -1.854 42.719 2.357 1 43.78 245 GLN B C 1
ATOM 3849 O O . GLN B 1 245 ? -1.695 43.719 3.072 1 43.78 245 GLN B O 1
ATOM 3854 N N . VAL B 1 246 ? -0.812 42.438 1.607 1 38.44 246 VAL B N 1
ATOM 3855 C CA . VAL B 1 246 ? -0.327 43.625 0.926 1 38.44 246 VAL B CA 1
ATOM 3856 C C . VAL B 1 246 ? -1.383 44.125 -0.058 1 38.44 246 VAL B C 1
ATOM 3858 O O . VAL B 1 246 ? -1.996 43.312 -0.775 1 38.44 246 VAL B O 1
#

Foldseek 3Di:
DEWEWEAEPFKIKIFDDQDPPDDIDIDGPPPPRLVVVLVVPLPDPAHPAYEYFHPDDPVVVVSVQVSNCVRHVDGYHYDAFDQDALQQAGEPDPPRRPDGLQVRLLLLLVSVVHQAWAWEWEADQKTKIWTAHNSRYTPDIDIGGHLVNQQCVVCVVPPDPDPADADPDCDDDDDRVRSNNCRQPVVLVVVVVVQVVVCVVVVHHHQYEYEYDCRCRRCVPPPSYDYDHCSSVSSVSCRVDPPDPD/DEWEWEAEPFKIKIFDDQDPPDDIDIDGPPPPRLVVVLVVPLPDDAHPAYEYFHPDDPVVVVSVQVSNCVRHVDGYHYDAFDQDALQQAGEPDPPRRPDGLQVRLLLLLVSVVHQAWAWEWEADQKTKIWTAHNSRYTPDIDIGGHLVNQQCVVCVVPPDSDPADADPDCDDDDDRVRSNNCRQPVVLVVVVVVQVVVCVVVVHHHQYEYEYDCRCSRCVPPPSYDYDHCSSVSSVSCRVDPPDPD

Secondary structure (DSSP, 8-state):
-EEEEEE-SSEEEEEEESSSS--EEEEESSS-HHHHHHHHHHTSPPPSEEEEEE-S-HHHHHHHHHHHHHHHS---EEP---SEETTTEE---SSGGGS-HHHHHHHHHHHHH--S-EEEEEESSEEEEEEE-TTSBEEEEEEEE-HHHHHHHHHTTSS----PPP-S-SSBSSHHHHHHHIIIIIHHHHHHHHHHHHHHHHTS--EEEEESTTHHHHHTT-TTEEE-TTHHHHHHHHHHS-----/-EEEEEE-SSEEEEEEESSSS--EEEEESSS-HHHHHHHHHHTSPPPSEEEEEE-S-HHHHHHHHHHHHHHHS---EEP---SEETTTEE---SSGGGS-HHHHHHHHHHHHH--S-EEEEEESSEEEEEEE-TTSBEEEEEEEE-HHHHHHHHHTTSS----PPP-S-SSBSSHHHHHHHIIIIIHHHHHHHHHHHHHHHHTS--EEEEESTTHHHHHTT-TTEEE-TTHHHHHHHHHHS-----

Solvent-accessible surface area (backbone atoms only — not comparable to full-atom values): 26142 Å² total; per-residue (Å²): 79,34,37,41,36,41,35,46,88,66,36,39,35,36,36,68,42,88,60,81,88,61,68,69,50,74,47,48,70,88,64,65,40,64,60,52,48,51,61,58,52,71,72,47,77,84,57,74,46,39,37,36,35,61,74,48,64,66,68,57,55,54,51,50,44,49,51,42,31,72,75,68,71,48,73,69,46,72,58,66,34,53,50,67,46,87,88,54,39,34,48,59,32,90,58,26,67,74,44,53,27,63,61,48,24,31,50,44,16,49,49,73,76,41,65,61,25,29,33,43,34,38,23,46,72,41,30,37,39,38,36,29,42,58,83,20,40,35,75,26,22,26,31,41,60,8,66,65,49,37,50,48,63,64,30,72,85,47,88,85,76,67,83,73,62,90,70,92,48,77,47,13,57,46,71,67,44,8,36,32,14,22,54,55,45,24,49,46,39,3,54,50,47,51,54,52,51,48,25,65,73,70,72,51,75,60,50,38,36,28,20,45,86,45,23,58,79,50,43,59,90,38,85,74,47,45,81,36,77,59,30,44,59,41,9,49,49,45,68,76,54,55,76,76,83,123,80,33,36,41,38,43,34,47,87,66,37,38,36,38,35,68,43,88,60,81,89,61,68,68,51,74,46,46,69,87,65,66,39,65,60,52,49,50,62,59,53,70,74,48,78,84,57,73,44,38,37,37,35,58,75,48,63,69,67,58,54,53,51,51,44,50,52,43,31,72,74,67,69,48,72,69,46,71,60,67,33,51,48,68,44,88,87,53,38,34,50,58,31,89,57,27,67,75,45,53,29,62,61,49,23,31,51,44,17,50,49,74,74,41,65,61,25,30,34,43,33,38,22,46,72,40,29,36,38,40,35,30,42,58,83,22,40,35,74,25,20,27,32,40,58,8,66,64,48,37,49,48,63,61,30,73,88,45,87,86,76,68,84,74,61,92,69,92,48,76,47,12,58,46,71,65,45,8,35,31,14,21,54,56,46,25,48,47,39,2,54,51,46,49,53,53,50,49,24,62,75,70,71,51,75,61,47,38,36,28,20,45,87,43,24,56,79,51,42,58,89,36,86,75,46,47,80,36,76,57,30,44,58,40,9,49,50,45,66,76,52,54,76,76,82,124